Protein AF-0000000078759691 (afdb_homodimer)

Radius of gyration: 33.31 Å; Cα contacts (8 Å, |Δi|>4): 1190; chains: 2; bounding box: 44×105×70 Å

Foldseek 3Di:
DVVVLVLVLVLVLQFPQFDLQLSQQVNVVCVVVVPDDADPVNSCVSRVRDPRSVSRVVRSVVCVVCVVVQVDPFDKDAPPDPLPQCLQVLDPRGQRMKTKFDDSCLLVFAAEEEEEDLDADPCQLVQLLFFCLVVQVVAHEYEYALHHDGRVSRLVSQVVSPGAYEHEYLFALLDDPPPVCVVVSVCCRYHHMYIYSHHRHGDDDPVSHLVSLLVSLRSHLEYEYFQHALPDSVVSSNVSNVVSVHAYEAEADDPVDRRRNNSVVVVVVPHDHGRHNVSVVVVVVD/DVVVLVLVLVLVLQFPQFDLQLSQQVNVVCVVVVPDDADPVNSCVSRVRDPRSVSRVVRSVVCVVCVVVQVDPFDKDAPPDPLPQCLQVLDPRGQRMKTKFDDSCLLVFAAEEEEEDLDADPCQLVQLLFFCLVVQVVAHEYEYALHHDGRVSNLVSQVVSPGAYEHEYLFALLDDPPPVCVVVSVCCRYHHMYIYSHHRHGDDDPVSRLVSLLVSLRSHLEYEYFQHALPDSSVSSNVSNVVSVHAYEAEADDPVDRRRNNSVVVVVVPHHHGRHNVSVVVVVVD

Structure (mmCIF, N/CA/C/O backbone):
data_AF-0000000078759691-model_v1
#
loop_
_entity.id
_entity.type
_entity.pdbx_description
1 polymer 'DNA protecting protein DprA'
#
loop_
_atom_site.group_PDB
_atom_site.id
_atom_site.type_symbol
_atom_site.label_atom_id
_atom_site.label_alt_id
_atom_site.label_comp_id
_atom_site.label_asym_id
_atom_site.label_entity_id
_atom_site.label_seq_id
_atom_site.pdbx_PDB_ins_code
_atom_site.Cartn_x
_atom_site.Cartn_y
_atom_site.Cartn_z
_atom_site.occupancy
_atom_site.B_iso_or_equiv
_atom_site.auth_seq_id
_atom_site.auth_comp_id
_atom_site.auth_asym_id
_atom_site.auth_atom_id
_atom_site.pdbx_PDB_model_num
ATOM 1 N N . MET A 1 1 ? -5.66 39.75 36.156 1 49.56 1 MET A N 1
ATOM 2 C CA . MET A 1 1 ? -4.672 38.688 36.281 1 49.56 1 MET A CA 1
ATOM 3 C C . MET A 1 1 ? -4.551 37.906 34.969 1 49.56 1 MET A C 1
ATOM 5 O O . MET A 1 1 ? -3.445 37.688 34.469 1 49.56 1 MET A O 1
ATOM 9 N N . MET A 1 2 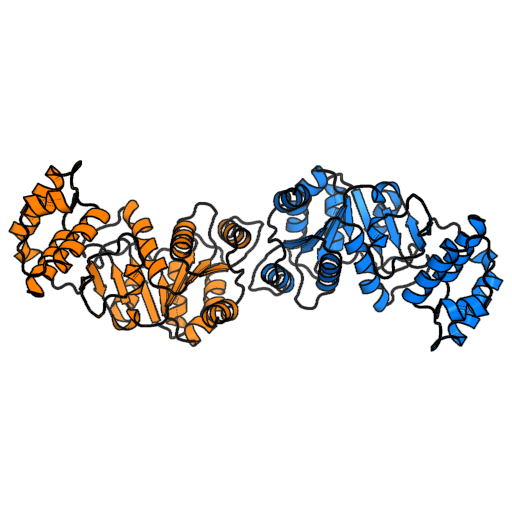? -5.781 37.5 34.469 1 60 2 MET A N 1
ATOM 10 C CA . MET A 1 2 ? -5.875 36.781 33.188 1 60 2 MET A CA 1
ATOM 11 C C . MET A 1 2 ? -5.41 37.656 32.031 1 60 2 MET A C 1
ATOM 13 O O . MET A 1 2 ? -4.684 37.188 31.156 1 60 2 MET A O 1
ATOM 17 N N . TYR A 1 3 ? -5.395 38.938 32.375 1 74.5 3 TYR A N 1
ATOM 18 C CA . TYR A 1 3 ? -5.086 39.906 31.297 1 74.5 3 TYR A CA 1
ATOM 19 C C . TYR A 1 3 ? -3.584 40.094 31.172 1 74.5 3 TYR A C 1
ATOM 21 O O . TYR A 1 3 ? -3.051 40.125 30.062 1 74.5 3 TYR A O 1
ATOM 29 N N . GLN A 1 4 ? -2.928 40.062 32.312 1 81.25 4 GLN A N 1
ATOM 30 C CA . GLN A 1 4 ? -1.489 40.312 32.281 1 81.25 4 GLN A CA 1
ATOM 31 C C . GLN A 1 4 ? -0.748 39.125 31.672 1 81.25 4 GLN A C 1
ATOM 33 O O . GLN A 1 4 ? 0.208 39.312 30.922 1 81.25 4 GLN A O 1
ATOM 38 N N . ILE A 1 5 ? -1.21 37.969 32.031 1 85.31 5 ILE A N 1
ATOM 39 C CA . ILE A 1 5 ? -0.606 36.75 31.5 1 85.31 5 ILE A CA 1
ATOM 40 C C . ILE A 1 5 ? -0.753 36.688 29.984 1 85.31 5 ILE A C 1
ATOM 42 O O . ILE A 1 5 ? 0.208 36.406 29.266 1 85.31 5 ILE A O 1
ATOM 46 N N . GLU A 1 6 ? -1.92 37.031 29.547 1 87.12 6 GLU A N 1
ATOM 47 C CA . GLU A 1 6 ? -2.195 37.031 28.109 1 87.12 6 GLU A CA 1
ATOM 48 C C . GLU A 1 6 ? -1.307 38.031 27.375 1 87.12 6 GLU A C 1
ATOM 50 O O . GLU A 1 6 ? -0.795 37.719 26.297 1 87.12 6 GLU A O 1
ATOM 55 N N . GLU A 1 7 ? -1.163 39.125 27.984 1 87.94 7 GLU A N 1
ATOM 56 C CA . GLU A 1 7 ? -0.311 40.156 27.391 1 87.94 7 GLU A CA 1
ATOM 57 C C . GLU A 1 7 ? 1.137 39.688 27.297 1 87.94 7 GLU A C 1
ATOM 59 O O . GLU A 1 7 ? 1.796 39.875 26.281 1 87.94 7 GLU A O 1
ATOM 64 N N . ASN A 1 8 ? 1.599 39.062 28.375 1 88.19 8 ASN A N 1
ATOM 65 C CA . ASN A 1 8 ? 2.969 38.562 28.375 1 88.19 8 ASN A CA 1
ATOM 66 C C . ASN A 1 8 ? 3.172 37.469 27.328 1 88.19 8 ASN A C 1
ATOM 68 O O . ASN A 1 8 ? 4.207 37.438 26.656 1 88.19 8 ASN A O 1
ATOM 72 N N . LEU A 1 9 ? 2.203 36.625 27.219 1 91.44 9 LEU A N 1
ATOM 73 C CA . LEU A 1 9 ? 2.275 35.594 26.219 1 91.44 9 LEU A CA 1
ATOM 74 C C . LEU A 1 9 ? 2.309 36.188 24.812 1 91.44 9 LEU A C 1
ATOM 76 O O . LEU A 1 9 ? 3.086 35.719 23.969 1 91.44 9 LEU A O 1
ATOM 80 N N . LEU A 1 10 ? 1.509 37.125 24.609 1 92.38 10 LEU A N 1
ATOM 81 C CA . LEU A 1 10 ? 1.466 37.781 23.297 1 92.38 10 LEU A CA 1
ATOM 82 C C . LEU A 1 10 ? 2.793 38.469 22.984 1 92.38 10 LEU A C 1
ATOM 84 O O . LEU A 1 10 ? 3.307 38.344 21.875 1 92.38 10 LEU A O 1
ATOM 88 N N . LYS A 1 11 ? 3.299 39.156 23.984 1 91.5 11 LYS A N 1
ATOM 89 C CA . LYS A 1 11 ? 4.598 39.781 23.781 1 91.5 11 LYS A CA 1
ATOM 90 C C . LYS A 1 11 ? 5.668 38.75 23.438 1 91.5 11 LYS A C 1
ATOM 92 O O . LYS A 1 11 ? 6.488 39 22.547 1 91.5 11 LYS A O 1
ATOM 97 N N . LEU A 1 12 ? 5.641 37.656 24.094 1 92.56 12 LEU A N 1
ATOM 98 C CA . LEU A 1 12 ? 6.602 36.5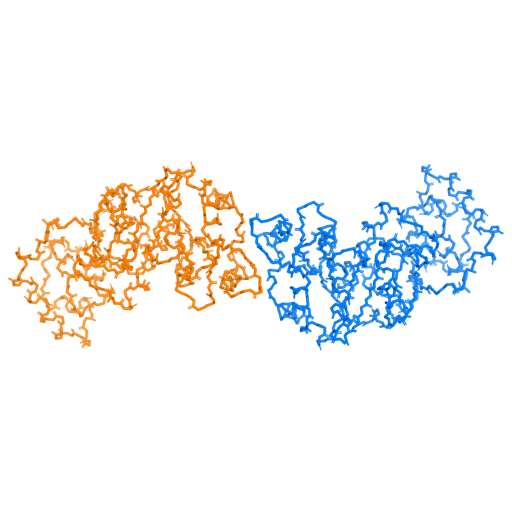94 23.828 1 92.56 12 LEU A CA 1
ATOM 99 C C . LEU A 1 12 ? 6.473 36.062 22.406 1 92.56 12 LEU A C 1
ATOM 101 O O . LEU A 1 12 ? 7.473 35.719 21.781 1 92.56 12 LEU A O 1
ATOM 105 N N . ALA A 1 13 ? 5.285 36 21.891 1 93.44 13 ALA A N 1
ATOM 106 C CA . ALA A 1 13 ? 5.051 35.531 20.531 1 93.44 13 ALA A CA 1
ATOM 107 C C . ALA A 1 13 ? 5.73 36.438 19.516 1 93.44 13 ALA A C 1
ATOM 109 O O . ALA A 1 13 ? 6.125 36 18.438 1 93.44 13 ALA A O 1
ATOM 110 N N . TYR A 1 14 ? 5.91 37.719 19.859 1 93.5 14 TYR A N 1
ATOM 111 C CA . TYR A 1 14 ? 6.508 38.688 18.953 1 93.5 14 TYR A CA 1
ATOM 112 C C . TYR A 1 14 ? 8.016 38.781 19.141 1 93.5 14 TYR A C 1
ATOM 114 O O . TYR A 1 14 ? 8.734 39.312 18.297 1 93.5 14 TYR A O 1
ATOM 122 N N . THR A 1 15 ? 8.461 38.25 20.234 1 93.94 15 THR A N 1
ATOM 123 C CA . THR A 1 15 ? 9.844 38.5 20.641 1 93.94 15 THR A CA 1
ATOM 124 C C . THR A 1 15 ? 10.781 37.531 19.938 1 93.94 15 THR A C 1
ATOM 126 O O . THR A 1 15 ? 10.469 36.344 19.812 1 93.94 15 THR A O 1
ATOM 129 N N . LYS A 1 16 ? 11.898 38.031 19.516 1 93.88 16 LYS A N 1
ATOM 130 C CA . LYS A 1 16 ? 12.953 37.219 18.906 1 93.88 16 LYS A CA 1
ATOM 131 C C . LYS A 1 16 ? 13.945 36.719 19.969 1 93.88 16 LYS A C 1
ATOM 133 O O . LYS A 1 16 ? 14.016 37.281 21.062 1 93.88 16 LYS A O 1
ATOM 138 N N . GLY A 1 17 ? 14.594 35.656 19.625 1 94.06 17 GLY A N 1
ATOM 139 C CA . GLY A 1 17 ? 15.68 35.219 20.484 1 94.06 17 GLY A CA 1
ATOM 140 C C . GLY A 1 17 ? 15.234 34.219 21.531 1 94.06 17 GLY A C 1
ATOM 141 O O . GLY A 1 17 ? 15.961 33.969 22.5 1 94.06 17 GLY A O 1
ATOM 142 N N . ILE A 1 18 ? 14.102 33.75 21.438 1 94.12 18 ILE A N 1
ATOM 143 C CA . ILE A 1 18 ? 13.594 32.75 22.359 1 94.12 18 ILE A CA 1
ATOM 144 C C . ILE A 1 18 ? 13.039 31.562 21.578 1 94.12 18 ILE A C 1
ATOM 146 O O . ILE A 1 18 ? 12.352 31.75 20.578 1 94.12 18 ILE A O 1
ATOM 150 N N . SER A 1 19 ? 13.391 30.375 22 1 92.19 19 SER A N 1
ATOM 151 C CA . SER A 1 19 ? 12.945 29.141 21.344 1 92.19 19 SER A CA 1
ATOM 152 C C . SER A 1 19 ? 11.539 28.75 21.781 1 92.19 19 SER A C 1
ATOM 154 O O . SER A 1 19 ? 11.016 29.312 22.75 1 92.19 19 SER A O 1
ATOM 156 N N . SER A 1 20 ? 10.969 27.812 21.047 1 92.69 20 SER A N 1
ATOM 157 C CA . SER A 1 20 ? 9.672 27.266 21.438 1 92.69 20 SER A CA 1
ATOM 158 C C . SER A 1 20 ? 9.719 26.656 22.828 1 92.69 20 SER A C 1
ATOM 160 O O . SER A 1 20 ? 8.773 26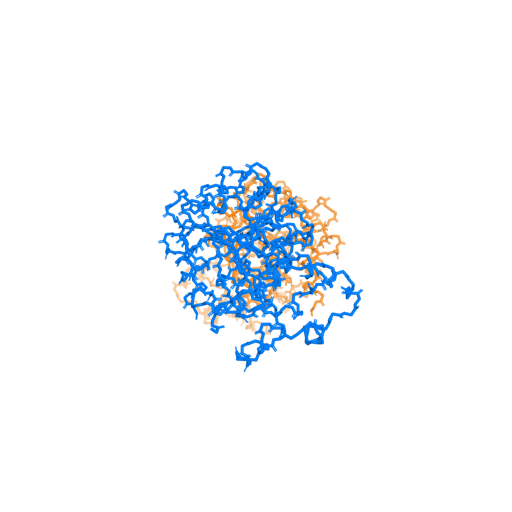.797 23.609 1 92.69 20 SER A O 1
ATOM 162 N N . GLN A 1 21 ? 10.781 26.016 23.094 1 93.62 21 GLN A N 1
ATOM 163 C CA . GLN A 1 21 ? 10.969 25.453 24.422 1 93.62 21 GLN A CA 1
ATOM 164 C C . GLN A 1 21 ? 10.938 26.531 25.5 1 93.62 21 GLN A C 1
ATOM 166 O O . GLN A 1 21 ? 10.281 26.375 26.531 1 93.62 21 GLN A O 1
ATOM 171 N N . GLY A 1 22 ? 11.688 27.516 25.234 1 95.19 22 GLY A N 1
ATOM 172 C CA . GLY A 1 22 ? 11.703 28.625 26.172 1 95.19 22 GLY A CA 1
ATOM 173 C C . GLY A 1 22 ? 10.344 29.266 26.375 1 95.19 22 GLY A C 1
ATOM 174 O O . GLY A 1 22 ? 9.945 29.547 27.516 1 95.19 22 GLY A O 1
ATOM 175 N N . LYS A 1 23 ? 9.641 29.5 25.297 1 95.38 23 LYS A N 1
ATOM 176 C CA . LYS A 1 23 ? 8.305 30.078 25.375 1 95.38 23 LYS A CA 1
ATOM 177 C C . LYS A 1 23 ? 7.375 29.219 26.219 1 95.38 23 LYS A C 1
ATOM 179 O O . LYS A 1 23 ? 6.641 29.719 27.062 1 95.38 23 LYS A O 1
ATOM 184 N N . TRP A 1 24 ? 7.457 27.984 25.953 1 95 24 TRP A N 1
ATOM 185 C CA . TRP A 1 24 ? 6.559 27.078 26.656 1 95 24 TRP A CA 1
ATOM 186 C C . TRP A 1 24 ? 6.934 26.984 28.141 1 95 24 TRP A C 1
ATOM 188 O O . TRP A 1 24 ? 6.059 26.891 29 1 95 24 TRP A O 1
ATOM 198 N N . ALA A 1 25 ? 8.227 27.016 28.453 1 95.5 25 ALA A N 1
ATOM 199 C CA . ALA A 1 25 ? 8.672 27.031 29.844 1 95.5 25 ALA A CA 1
ATOM 200 C C . ALA A 1 25 ? 8.102 28.25 30.578 1 95.5 25 ALA A C 1
ATOM 202 O O . ALA A 1 25 ? 7.656 28.141 31.719 1 95.5 25 ALA A O 1
ATOM 203 N N . LEU A 1 26 ? 8.117 29.328 29.953 1 94.62 26 LEU A N 1
ATOM 204 C CA . LEU A 1 26 ? 7.59 30.547 30.547 1 94.62 26 LEU A CA 1
ATOM 205 C C . LEU A 1 26 ? 6.078 30.469 30.719 1 94.62 26 LEU A C 1
ATOM 207 O O . LEU A 1 26 ? 5.551 30.875 31.766 1 94.62 26 LEU A O 1
ATOM 211 N N . ALA A 1 27 ? 5.43 29.969 29.703 1 94.19 27 ALA A N 1
ATOM 212 C CA . ALA A 1 27 ? 3.984 29.781 29.812 1 94.19 27 ALA A CA 1
ATOM 213 C C . ALA A 1 27 ? 3.631 28.891 30.984 1 94.19 27 ALA A C 1
ATOM 215 O O . ALA A 1 27 ? 2.711 29.188 31.75 1 94.19 27 ALA A O 1
ATOM 216 N N . ASN A 1 28 ? 4.359 27.844 31.078 1 93.25 28 ASN A N 1
ATOM 217 C CA . ASN A 1 28 ? 4.141 26.922 32.219 1 93.25 28 ASN A CA 1
ATOM 218 C C . ASN A 1 28 ? 4.352 27.625 33.531 1 93.25 28 ASN A C 1
ATOM 220 O O . ASN A 1 28 ? 3.584 27.422 34.5 1 93.25 28 ASN A O 1
ATOM 224 N N . TRP A 1 29 ? 5.371 28.328 33.594 1 92.88 29 TRP A N 1
ATOM 225 C CA . TRP A 1 29 ? 5.648 29.078 34.812 1 92.88 29 TRP A CA 1
ATOM 226 C C . TRP A 1 29 ? 4.5 30.031 35.156 1 92.88 29 TRP A C 1
ATOM 228 O O . TRP A 1 29 ? 4.07 30.109 36.312 1 92.88 29 TRP A O 1
ATOM 238 N N . MET A 1 30 ? 4.027 30.688 34.188 1 89.88 30 MET A N 1
ATOM 239 C CA . MET A 1 30 ? 2.951 31.656 34.406 1 89.88 30 MET A CA 1
ATOM 240 C C . MET A 1 30 ? 1.672 30.969 34.844 1 89.88 30 MET A C 1
ATOM 242 O O . MET A 1 30 ? 0.893 31.531 35.625 1 89.88 30 MET A O 1
ATOM 246 N N . MET A 1 31 ? 1.544 29.844 34.344 1 87 31 MET A N 1
ATOM 247 C CA . MET A 1 31 ? 0.388 29.047 34.75 1 87 31 MET A CA 1
ATOM 248 C C . MET A 1 31 ? 0.507 28.625 36.219 1 87 31 MET A C 1
ATOM 250 O O . MET A 1 31 ? -0.487 28.625 36.969 1 87 31 MET A O 1
ATOM 254 N N . GLN A 1 32 ? 1.651 28.297 36.562 1 89.69 32 GLN A N 1
ATOM 255 C CA . GLN A 1 32 ? 1.907 27.859 37.938 1 89.69 32 GLN A CA 1
ATOM 256 C C . GLN A 1 32 ? 1.848 29.016 38.906 1 89.69 32 GLN A C 1
ATOM 258 O O . GLN A 1 32 ? 1.419 28.859 40.062 1 89.69 32 GLN A O 1
ATOM 263 N N . TYR A 1 33 ? 2.338 30.156 38.406 1 88.62 33 TYR A N 1
ATOM 264 C CA . TYR A 1 33 ? 2.389 31.328 39.25 1 88.62 33 TYR A CA 1
ATOM 265 C C . TYR A 1 33 ? 1.631 32.5 38.625 1 88.62 33 TYR A C 1
ATOM 267 O O . TYR A 1 33 ? 2.219 33.531 38.312 1 88.62 33 TYR A O 1
ATOM 275 N N . PRO A 1 34 ? 0.375 32.375 38.656 1 83 34 PRO A N 1
ATOM 276 C CA . PRO A 1 34 ? -0.421 33.375 37.906 1 83 34 PRO A CA 1
ATOM 277 C C . PRO A 1 34 ? -0.396 34.75 38.531 1 83 34 PRO A C 1
ATOM 279 O O . PRO A 1 34 ? -0.667 35.75 37.875 1 83 34 PRO A O 1
ATOM 282 N N . TYR A 1 35 ? -0.002 34.938 39.75 1 81.94 35 TYR A N 1
ATOM 283 C CA . TYR A 1 35 ? -0.064 36.219 40.438 1 81.94 35 TYR A CA 1
ATOM 284 C C . TYR A 1 35 ? 1.328 36.812 40.594 1 81.94 35 TYR A C 1
ATOM 286 O O . TYR A 1 35 ? 1.478 37.938 41.125 1 81.94 35 TYR A O 1
ATOM 294 N N . LYS A 1 36 ? 2.258 36.031 40.188 1 85.06 36 LYS A N 1
ATOM 295 C CA . LYS A 1 36 ? 3.623 36.531 40.312 1 85.06 36 LYS A CA 1
ATOM 296 C C . LYS A 1 36 ? 4.031 37.344 39.094 1 85.06 36 LYS A C 1
ATOM 298 O O . LYS A 1 36 ? 3.727 36.938 37.938 1 85.06 36 LYS A O 1
ATOM 303 N N . GLU A 1 37 ? 4.605 38.5 39.344 1 82.56 37 GLU A N 1
ATOM 304 C CA . GLU A 1 37 ? 5.18 39.25 38.25 1 82.56 37 GLU A CA 1
ATOM 305 C C . GLU A 1 37 ? 6.504 38.656 37.781 1 82.56 37 GLU A C 1
ATOM 307 O O . GLU A 1 37 ? 7.297 38.188 38.594 1 82.56 37 GLU A O 1
ATOM 312 N N . ILE A 1 38 ? 6.617 38.656 36.5 1 82.81 38 ILE A N 1
ATOM 313 C CA . ILE A 1 38 ? 7.84 38.062 35.938 1 82.81 38 ILE A CA 1
ATOM 314 C C . ILE A 1 38 ? 8.766 39.188 35.469 1 82.81 38 ILE A C 1
ATOM 316 O O . ILE A 1 38 ? 8.352 40.031 34.656 1 82.81 38 ILE A O 1
ATOM 320 N N . GLY A 1 39 ? 9.992 39.25 36.031 1 82.69 39 GLY A N 1
ATOM 321 C CA . GLY A 1 39 ? 10.977 40.219 35.562 1 82.69 39 GLY A CA 1
ATOM 322 C C . GLY A 1 39 ? 11.836 39.719 34.438 1 82.69 39 GLY A C 1
ATOM 323 O O . GLY A 1 39 ? 11.781 38.562 34.062 1 82.69 39 GLY A O 1
ATOM 324 N N . PHE A 1 40 ? 12.562 40.625 33.906 1 85.75 40 PHE A N 1
ATOM 325 C CA . PHE A 1 40 ? 13.391 40.312 32.719 1 85.75 40 PHE A CA 1
ATOM 326 C C . PHE A 1 40 ? 14.375 39.188 33.031 1 85.75 40 PHE A C 1
ATOM 328 O O . PHE A 1 40 ? 14.555 38.281 32.219 1 85.75 40 PHE A O 1
ATOM 335 N N . GLU A 1 41 ? 14.969 39.281 34.156 1 88.12 41 GLU A N 1
ATOM 336 C CA . GLU A 1 41 ? 15.953 38.25 34.531 1 88.12 41 GLU A CA 1
ATOM 337 C C . GLU A 1 41 ? 15.305 36.875 34.688 1 88.12 41 GLU A C 1
ATOM 339 O O . GLU A 1 41 ? 15.914 35.875 34.406 1 88.12 41 GLU A O 1
ATOM 344 N N . ASP A 1 42 ? 14.18 36.875 35.219 1 90.81 42 ASP A N 1
ATOM 345 C CA . ASP A 1 42 ? 13.422 35.625 35.344 1 90.81 42 ASP A CA 1
ATOM 346 C C . ASP A 1 42 ? 13.102 35.031 34 1 90.81 42 ASP A C 1
ATOM 348 O O . ASP A 1 42 ? 13.18 33.812 33.812 1 90.81 42 ASP A O 1
ATOM 352 N N . ILE A 1 43 ? 12.742 35.875 33.125 1 91.38 43 ILE A N 1
ATOM 353 C CA . ILE A 1 43 ? 12.414 35.438 31.766 1 91.38 43 ILE A CA 1
ATOM 354 C C . ILE A 1 43 ? 13.625 34.75 31.141 1 91.38 43 ILE A C 1
ATOM 356 O O . ILE A 1 43 ? 13.5 33.688 30.547 1 91.38 43 ILE A O 1
ATOM 360 N N . ILE A 1 44 ? 14.742 35.281 31.359 1 93 44 ILE A N 1
ATOM 361 C CA . ILE A 1 44 ? 15.977 34.75 30.797 1 93 44 ILE A CA 1
ATOM 362 C C . ILE A 1 44 ? 16.281 33.406 31.422 1 93 44 ILE A C 1
ATOM 364 O O . ILE A 1 44 ? 16.625 32.438 30.719 1 93 44 ILE A O 1
ATOM 368 N N . LYS A 1 45 ? 16.109 33.375 32.656 1 93.5 45 LYS A N 1
ATOM 369 C CA . LYS A 1 45 ? 16.422 32.156 33.375 1 93.5 45 LYS A CA 1
ATOM 370 C C . LYS A 1 45 ? 15.445 31.031 33.062 1 93.5 45 LYS A C 1
ATOM 372 O O . LYS A 1 45 ? 15.852 29.906 32.719 1 93.5 45 LYS A O 1
ATOM 377 N N . ILE A 1 46 ? 14.219 31.359 33.156 1 94.25 46 ILE A N 1
ATOM 378 C CA . ILE A 1 46 ? 13.18 30.359 32.969 1 94.25 46 ILE A CA 1
ATOM 379 C C . ILE A 1 46 ? 13.141 29.922 31.5 1 94.25 46 ILE A C 1
ATOM 381 O O . ILE A 1 46 ? 12.977 28.734 31.203 1 94.25 46 ILE A O 1
ATOM 385 N N . GLY A 1 47 ? 13.297 30.906 30.609 1 94.44 47 GLY A N 1
ATOM 386 C CA . GLY A 1 47 ? 13.273 30.625 29.172 1 94.44 47 GLY A CA 1
ATOM 387 C C . GLY A 1 47 ? 14.562 30 28.672 1 94.44 47 GLY A C 1
ATOM 388 O O . GLY A 1 47 ? 14.648 29.609 27.5 1 94.44 47 GLY A O 1
ATOM 389 N N . LYS A 1 48 ? 15.594 29.938 29.484 1 92.19 48 LYS A N 1
ATOM 390 C CA . LYS A 1 48 ? 16.891 29.359 29.156 1 92.19 48 LYS A CA 1
ATOM 391 C C . LYS A 1 48 ? 17.484 30.031 27.922 1 92.19 48 LYS A C 1
ATOM 393 O O . LYS A 1 48 ? 17.906 29.344 26.984 1 92.19 48 LYS A O 1
ATOM 398 N N . ILE A 1 49 ? 17.375 31.312 27.938 1 93.06 49 ILE A N 1
ATOM 399 C CA . ILE A 1 49 ? 17.906 32.094 26.844 1 93.06 49 ILE A CA 1
ATOM 400 C C . ILE A 1 49 ? 19.406 32.312 27.047 1 93.06 49 ILE A C 1
ATOM 402 O O . ILE A 1 49 ? 19.812 33.125 27.891 1 93.06 49 ILE A O 1
ATOM 406 N N . THR A 1 50 ? 20.266 31.656 26.234 1 87.38 50 THR A N 1
ATOM 407 C CA . THR A 1 50 ? 21.703 31.734 26.438 1 87.38 50 THR A CA 1
ATOM 408 C C . THR A 1 50 ? 22.391 32.375 25.234 1 87.38 50 THR A C 1
ATOM 410 O O . THR A 1 50 ? 22.891 33.5 25.328 1 87.38 50 THR A O 1
ATOM 413 N N . LYS A 1 51 ? 22.297 31.719 24.078 1 84.19 51 LYS A N 1
ATOM 414 C CA . LYS A 1 51 ? 23.047 32.125 22.891 1 84.19 51 LYS A CA 1
ATOM 415 C C . LYS A 1 51 ? 22.516 33.438 22.312 1 84.19 51 LYS A C 1
ATOM 417 O O . LYS A 1 51 ? 23.281 34.25 21.797 1 84.19 51 LYS A O 1
ATOM 422 N N . HIS A 1 52 ? 21.25 33.781 22.562 1 91.56 52 HIS A N 1
ATOM 423 C CA . HIS A 1 52 ? 20.609 34.906 21.922 1 91.56 52 HIS A CA 1
ATOM 424 C C . HIS A 1 52 ? 20.062 35.906 22.938 1 91.56 52 HIS A C 1
ATOM 426 O O . HIS A 1 52 ? 19.016 36.531 22.734 1 91.56 52 HIS A O 1
ATOM 432 N N . ARG A 1 53 ? 20.766 36.062 23.969 1 92.25 53 ARG A N 1
ATOM 433 C CA . ARG A 1 53 ? 20.328 36.906 25.078 1 92.25 53 ARG A CA 1
ATOM 434 C C . ARG A 1 53 ? 20.203 38.375 24.641 1 92.25 53 ARG A C 1
ATOM 436 O O . ARG A 1 53 ? 19.203 39.031 24.953 1 92.25 53 ARG A O 1
ATOM 443 N N . GLU A 1 54 ? 21.172 38.781 23.938 1 92.88 54 GLU A N 1
ATOM 444 C CA . GLU A 1 54 ? 21.156 40.188 23.5 1 92.88 54 GLU A CA 1
ATOM 445 C C . GLU A 1 54 ? 20.062 40.438 22.484 1 92.88 54 GLU A C 1
ATOM 447 O O . GLU A 1 54 ? 19.406 41.469 22.516 1 92.88 54 GLU A O 1
ATOM 452 N N . LEU A 1 55 ? 19.953 39.562 21.641 1 94.69 55 LEU A N 1
ATOM 453 C CA . LEU A 1 55 ? 18.875 39.688 20.672 1 94.69 55 LEU A CA 1
ATOM 454 C C . LEU A 1 55 ? 17.516 39.688 21.359 1 94.69 55 LEU A C 1
ATOM 456 O O . LEU A 1 55 ? 16.656 40.5 21.016 1 94.69 55 LEU A O 1
ATOM 460 N N . PHE A 1 56 ? 17.359 38.812 22.25 1 95.38 56 PHE A N 1
ATOM 461 C CA . PHE A 1 56 ? 16.125 38.75 23.016 1 95.38 56 PHE A CA 1
ATOM 462 C C . PHE A 1 56 ? 15.883 40.062 23.75 1 95.38 56 PHE A C 1
ATOM 464 O O . PHE A 1 56 ? 14.797 40.625 23.688 1 95.38 56 PHE A O 1
ATOM 471 N N . ARG A 1 57 ? 16.875 40.531 24.422 1 93.75 57 ARG A N 1
ATOM 472 C CA . ARG A 1 57 ? 16.766 41.781 25.203 1 93.75 57 ARG A CA 1
ATOM 473 C C . ARG A 1 57 ? 16.328 42.938 24.328 1 93.75 57 ARG A C 1
ATOM 475 O O . ARG A 1 57 ? 15.391 43.656 24.672 1 93.75 57 ARG A O 1
ATOM 482 N N . LYS A 1 58 ? 17 43.094 23.281 1 95.19 58 LYS A N 1
ATOM 483 C CA . LYS A 1 58 ? 16.688 44.188 22.375 1 95.19 58 LYS A CA 1
ATOM 484 C C . LYS A 1 58 ? 15.258 44.062 21.844 1 95.19 58 LYS A C 1
ATOM 486 O O . LYS A 1 58 ? 14.508 45.031 21.828 1 95.19 58 LYS A O 1
ATOM 491 N N . SER A 1 59 ? 14.938 42.875 21.469 1 95.19 59 SER A N 1
ATOM 492 C CA . SER A 1 59 ? 13.602 42.625 20.922 1 95.19 59 SER A CA 1
ATOM 493 C C . SER A 1 59 ? 12.523 42.844 21.984 1 95.19 59 SER A C 1
ATOM 495 O O . SER A 1 59 ? 11.5 43.469 21.719 1 95.19 59 SER A O 1
ATOM 497 N N . TRP A 1 60 ? 12.797 42.344 23.109 1 92.88 60 TRP A N 1
ATOM 498 C CA . TRP A 1 60 ? 11.844 42.469 24.203 1 92.88 60 TRP A CA 1
ATOM 499 C C . TRP A 1 60 ? 11.602 43.938 24.562 1 92.88 60 TRP A C 1
ATOM 501 O O . TRP A 1 60 ? 10.461 44.344 24.734 1 92.88 60 TRP A O 1
ATOM 511 N N . GLN A 1 61 ? 12.617 44.688 24.609 1 92.31 61 GLN A N 1
ATOM 512 C CA . GLN A 1 61 ? 12.523 46.094 24.938 1 92.31 61 GLN A CA 1
ATOM 513 C C . GLN A 1 61 ? 11.773 46.844 23.859 1 92.31 61 GLN A C 1
ATOM 515 O O . GLN A 1 61 ? 10.953 47.719 24.156 1 92.31 61 GLN A O 1
ATOM 520 N N . GLU A 1 62 ? 12.125 46.5 22.75 1 94 62 GLU A N 1
ATOM 521 C CA . GLU A 1 62 ? 11.453 47.156 21.625 1 94 62 GLU A CA 1
ATOM 522 C C . GLU A 1 62 ? 9.953 46.875 21.641 1 94 62 GLU A C 1
ATOM 524 O O . GLU A 1 62 ? 9.141 47.781 21.406 1 94 62 GLU A O 1
ATOM 529 N N . ILE A 1 63 ? 9.609 45.656 21.859 1 91.88 63 ILE A N 1
ATOM 530 C CA . ILE A 1 63 ? 8.203 45.25 21.906 1 91.88 63 ILE A CA 1
ATOM 531 C C . ILE A 1 63 ? 7.504 45.938 23.078 1 91.88 63 ILE A C 1
ATOM 533 O O . ILE A 1 63 ? 6.402 46.469 22.922 1 91.88 63 ILE A O 1
ATOM 537 N N . HIS A 1 64 ? 8.211 45.969 24.141 1 87.88 64 HIS A N 1
ATOM 538 C CA . HIS A 1 64 ? 7.633 46.594 25.328 1 87.88 64 HIS A CA 1
ATOM 539 C C . HIS A 1 64 ? 7.418 48.094 25.109 1 87.88 64 HIS A C 1
ATOM 541 O O . HIS A 1 64 ? 6.375 48.656 25.469 1 87.88 64 HIS A O 1
ATOM 547 N N . ALA A 1 65 ? 8.312 48.688 24.469 1 90.62 65 ALA A N 1
ATOM 548 C CA . ALA A 1 65 ? 8.258 50.125 24.234 1 90.62 65 ALA A CA 1
ATOM 549 C C . ALA A 1 65 ? 7.168 50.469 23.234 1 90.62 65 ALA A C 1
ATOM 551 O O . ALA A 1 65 ? 6.57 51.562 23.297 1 90.62 65 ALA A O 1
ATOM 552 N N . ASN A 1 66 ? 6.914 49.562 22.406 1 90.75 66 ASN A N 1
ATOM 553 C CA . ASN A 1 66 ? 5.973 49.875 21.328 1 90.75 66 ASN A CA 1
ATOM 554 C C . ASN A 1 66 ? 4.695 49.031 21.469 1 90.75 66 ASN A C 1
ATOM 556 O O . ASN A 1 66 ? 3.988 48.812 20.484 1 90.75 66 ASN A O 1
ATOM 560 N N . TRP A 1 67 ? 4.496 48.5 22.562 1 88.5 67 TRP A N 1
ATOM 561 C CA . TRP A 1 67 ? 3.412 47.562 22.766 1 88.5 67 TRP A CA 1
ATOM 562 C C . TRP A 1 67 ? 2.07 48.156 22.375 1 88.5 67 TRP A C 1
ATOM 564 O O . TRP A 1 67 ? 1.216 47.469 21.797 1 88.5 67 TRP A O 1
ATOM 574 N N . GLY A 1 68 ? 1.829 49.375 22.641 1 83.56 68 GLY A N 1
ATOM 575 C CA . GLY A 1 68 ? 0.601 50.062 22.266 1 83.56 68 GLY A CA 1
ATOM 576 C C . GLY A 1 68 ? 0.333 50.031 20.781 1 83.56 68 GLY A C 1
ATOM 577 O O . GLY A 1 68 ? -0.821 49.938 20.344 1 83.56 68 GLY A O 1
ATOM 578 N N . LYS A 1 69 ? 1.308 49.969 20.016 1 85.19 69 LYS A N 1
ATOM 579 C CA . LYS A 1 69 ? 1.202 49.938 18.562 1 85.19 69 LYS A CA 1
ATOM 580 C C . LYS A 1 69 ? 1.054 48.531 18.031 1 85.19 69 LYS A C 1
ATOM 582 O O . LYS A 1 69 ? 0.448 48.312 16.984 1 85.19 69 LYS A O 1
ATOM 587 N N . ILE A 1 70 ? 1.634 47.625 18.797 1 81.88 70 ILE A N 1
ATOM 588 C CA . ILE A 1 70 ? 1.705 46.219 18.359 1 81.88 70 ILE A CA 1
ATOM 589 C C . ILE A 1 70 ? 0.423 45.5 18.75 1 81.88 70 ILE A C 1
ATOM 591 O O . ILE A 1 70 ? -0.071 44.656 18 1 81.88 70 ILE A O 1
ATOM 595 N N . GLN A 1 71 ? 0.003 45.969 19.875 1 73.06 71 GLN A N 1
ATOM 596 C CA . GLN A 1 71 ? -1.183 45.312 20.391 1 73.06 71 GLN A CA 1
ATOM 597 C C . GLN A 1 71 ? -2.33 45.375 19.375 1 73.06 71 GLN A C 1
ATOM 599 O O . GLN A 1 71 ? -2.801 46.438 19.031 1 73.06 71 GLN A O 1
ATOM 604 N N . SER A 1 72 ? -2.066 44.594 18.312 1 65.31 72 SER A N 1
ATOM 605 C CA . SER A 1 72 ? -2.918 44.562 17.125 1 65.31 72 SER A CA 1
ATOM 606 C C . SER A 1 72 ? -4.32 44.062 17.469 1 65.31 72 SER A C 1
ATOM 608 O O . SER A 1 72 ? -4.523 43.438 18.516 1 65.31 72 SER A O 1
ATOM 610 N N . LYS A 1 73 ? -5.246 44.469 16.719 1 79.5 73 LYS A N 1
ATOM 611 C CA . LYS A 1 73 ? -6.652 44.062 16.734 1 79.5 73 LYS A CA 1
ATOM 612 C C . LYS A 1 73 ? -6.836 42.656 16.156 1 79.5 73 LYS A C 1
ATOM 614 O O . LYS A 1 73 ? -7.965 42.188 16.016 1 79.5 73 LYS A O 1
ATOM 619 N N . GLN A 1 74 ? -5.656 42.062 16.125 1 87.69 74 GLN A N 1
ATOM 620 C CA . GLN A 1 74 ? -5.773 40.75 15.516 1 87.69 74 GLN A CA 1
ATOM 621 C C . GLN A 1 74 ? -6.348 39.719 16.5 1 87.69 74 GLN A C 1
ATOM 623 O O . GLN A 1 74 ? -6.016 39.75 17.688 1 87.69 74 GLN A O 1
ATOM 628 N N . SER A 1 75 ? -7.188 38.906 15.953 1 94.5 75 SER A N 1
ATOM 629 C CA . SER A 1 75 ? -7.746 37.844 16.781 1 94.5 75 SER A CA 1
ATOM 630 C C . SER A 1 75 ? -6.691 36.781 17.125 1 94.5 75 SER A C 1
ATOM 632 O O . SER A 1 75 ? -5.863 36.438 16.281 1 94.5 75 SER A O 1
ATOM 634 N N . PHE A 1 76 ? -6.66 36.375 18.391 1 95.31 76 PHE A N 1
ATOM 635 C CA . PHE A 1 76 ? -5.75 35.312 18.859 1 95.31 76 PHE A CA 1
ATOM 636 C C . PHE A 1 76 ? -6.355 34.562 20.016 1 95.31 76 PHE A C 1
ATOM 638 O O . PHE A 1 76 ? -7.332 35 20.625 1 95.31 76 PHE A O 1
ATOM 645 N N . ILE A 1 77 ? -5.82 33.375 20.219 1 95.94 77 ILE A N 1
ATOM 646 C CA . ILE A 1 77 ? -6.094 32.594 21.438 1 95.94 77 ILE A CA 1
ATOM 647 C C . ILE A 1 77 ? -4.781 32.125 22.047 1 95.94 77 ILE A C 1
ATOM 649 O O . ILE A 1 77 ? -3.811 31.859 21.344 1 95.94 77 ILE A O 1
ATOM 653 N N . THR A 1 78 ? -4.703 32.094 23.375 1 95.12 78 THR A N 1
ATOM 654 C CA . THR A 1 78 ? -3.521 31.625 24.078 1 95.12 78 THR A CA 1
ATOM 655 C C . THR A 1 78 ? -3.721 30.188 24.547 1 95.12 78 THR A C 1
ATOM 657 O O . THR A 1 78 ? -4.836 29.656 24.5 1 95.12 78 THR A O 1
ATOM 660 N N . CYS A 1 79 ? -2.639 29.562 25.016 1 94.94 79 CYS A N 1
ATOM 661 C CA . CYS A 1 79 ? -2.674 28.172 25.484 1 94.94 79 CYS A CA 1
ATOM 662 C C . CYS A 1 79 ? -3.498 28.062 26.766 1 94.94 79 CYS A C 1
ATOM 664 O O . CYS A 1 79 ? -3.791 26.953 27.219 1 94.94 79 CYS A O 1
ATOM 666 N N . PHE A 1 80 ? -4.035 29.203 27.281 1 91.44 80 PHE A N 1
ATOM 667 C CA . PHE A 1 80 ? -4.863 29.188 28.484 1 91.44 80 PHE A CA 1
ATOM 668 C C . PHE A 1 80 ? -6.332 29.375 28.125 1 91.44 80 PHE A C 1
ATOM 670 O O . PHE A 1 80 ? -7.207 29.25 28.984 1 91.44 80 PHE A O 1
ATOM 677 N N . ASP A 1 81 ? -6.613 29.672 26.922 1 93 81 ASP A N 1
ATOM 678 C CA . ASP A 1 81 ? -7.98 29.906 26.469 1 93 81 ASP A CA 1
ATOM 679 C C . ASP A 1 81 ? -8.773 28.609 26.406 1 93 81 ASP A C 1
ATOM 681 O O . ASP A 1 81 ? -8.25 27.578 25.984 1 93 81 ASP A O 1
ATOM 685 N N . PRO A 1 82 ? -10.008 28.625 26.828 1 94.19 82 PRO A N 1
ATOM 686 C CA . PRO A 1 82 ? -10.844 27.422 26.734 1 94.19 82 PRO A CA 1
ATOM 687 C C . PRO A 1 82 ? -11.023 26.953 25.297 1 94.19 82 PRO A C 1
ATOM 689 O O . PRO A 1 82 ? -11.297 25.766 25.078 1 94.19 82 PRO A O 1
ATOM 692 N N . LYS A 1 83 ? -10.891 27.797 24.312 1 95.75 83 LYS A N 1
ATOM 693 C CA . LYS A 1 83 ? -11.07 27.438 22.906 1 95.75 83 LYS A CA 1
ATOM 694 C C . LYS A 1 83 ? -9.781 26.891 22.312 1 95.75 83 LYS A C 1
ATOM 696 O O . LYS A 1 83 ? -9.758 26.453 21.156 1 95.75 83 LYS A O 1
ATOM 701 N N . TYR A 1 84 ? -8.688 26.938 23.125 1 96.88 84 TYR A N 1
ATOM 702 C CA . TYR A 1 84 ? -7.441 26.328 22.672 1 96.88 84 TYR A CA 1
ATOM 703 C C . TYR A 1 84 ? -7.598 24.812 22.516 1 96.88 84 TYR A C 1
ATOM 705 O O . TYR A 1 84 ? -8.055 24.141 23.438 1 96.88 84 TYR A O 1
ATOM 713 N N . PRO A 1 85 ? -7.316 24.344 21.391 1 97.12 85 PRO A N 1
ATOM 714 C CA . PRO A 1 85 ? -7.527 22.906 21.188 1 97.12 85 PRO A CA 1
ATOM 715 C C . PRO A 1 85 ? -6.648 22.047 22.109 1 97.12 85 PRO A C 1
ATOM 717 O O . PRO A 1 85 ? -5.418 22.109 22.016 1 97.12 85 PRO A O 1
ATOM 720 N N . PRO A 1 86 ? -7.223 21.234 22.875 1 96.5 86 PRO A N 1
ATOM 721 C CA . PRO A 1 86 ? -6.434 20.453 23.828 1 96.5 86 PRO A CA 1
ATOM 722 C C . PRO A 1 86 ? -5.453 19.5 23.156 1 96.5 86 PRO A C 1
ATOM 724 O O . PRO A 1 86 ? -4.422 19.141 23.734 1 96.5 86 PRO A O 1
ATOM 727 N N . GLN A 1 87 ? -5.758 19.047 21.938 1 96.69 87 GLN A N 1
ATOM 728 C CA . GLN A 1 87 ? -4.879 18.125 21.219 1 96.69 87 GLN A CA 1
ATOM 729 C C . GLN A 1 87 ? -3.5 18.734 21 1 96.69 87 GLN A C 1
ATOM 731 O O . GLN A 1 87 ? -2.504 18.016 20.906 1 96.69 87 GLN A O 1
ATOM 736 N N . LEU A 1 88 ? -3.381 20.016 20.969 1 97.81 88 LEU A N 1
ATOM 737 C CA . LEU A 1 88 ? -2.096 20.688 20.766 1 97.81 88 LEU A CA 1
ATOM 738 C C . LEU A 1 88 ? -1.199 20.516 21.984 1 97.81 88 LEU A C 1
ATOM 740 O O . LEU A 1 88 ? 0.023 20.641 21.891 1 97.81 88 LEU A O 1
ATOM 744 N N . LEU A 1 89 ? -1.804 20.266 23.062 1 95.81 89 LEU A N 1
ATOM 745 C CA . LEU A 1 89 ? -1.038 20.109 24.297 1 95.81 89 LEU A CA 1
ATOM 746 C C . LEU A 1 89 ? -0.278 18.781 24.312 1 95.81 89 LEU A C 1
ATOM 748 O O . LEU A 1 89 ? 0.598 18.578 25.141 1 95.81 89 LEU A O 1
ATOM 752 N N . HIS A 1 90 ? -0.524 17.953 23.328 1 96.5 90 HIS A N 1
ATOM 753 C CA . HIS A 1 90 ? 0.222 16.703 23.172 1 96.5 90 HIS A CA 1
ATOM 754 C C . HIS A 1 90 ? 1.597 16.953 22.562 1 96.5 90 HIS A C 1
ATOM 756 O O . HIS A 1 90 ? 2.475 16.094 22.625 1 96.5 90 HIS A O 1
ATOM 762 N N . LEU A 1 91 ? 1.776 18.109 22.016 1 97.19 91 LEU A N 1
ATOM 763 C CA . LEU A 1 91 ? 3.076 18.469 21.453 1 97.19 91 LEU A CA 1
ATOM 764 C C . LEU A 1 91 ? 4.098 18.703 22.562 1 97.19 91 LEU A C 1
ATOM 766 O O . LEU A 1 91 ? 3.74 19.094 23.672 1 97.19 91 LEU A O 1
ATOM 770 N N . THR A 1 92 ? 5.336 18.516 22.234 1 94.88 92 THR A N 1
ATOM 771 C CA . THR A 1 92 ? 6.398 18.781 23.188 1 94.88 92 THR A CA 1
ATOM 772 C C . THR A 1 92 ? 6.434 20.25 23.578 1 94.88 92 THR A C 1
ATOM 774 O O . THR A 1 92 ? 6.578 20.594 24.75 1 94.88 92 THR A O 1
ATOM 777 N N . TYR A 1 93 ? 6.289 21.016 22.609 1 95.06 93 TYR A N 1
ATOM 778 C CA . TYR A 1 93 ? 6.238 22.469 22.812 1 95.06 93 TYR A CA 1
ATOM 779 C C . TYR A 1 93 ? 5.09 23.094 22.031 1 95.06 93 TYR A C 1
ATOM 781 O O . TYR A 1 93 ? 5.289 23.609 20.922 1 95.06 93 TYR A O 1
ATOM 789 N N . PRO A 1 94 ? 3.943 23.125 22.578 1 97.19 94 PRO A N 1
ATOM 790 C CA . PRO A 1 94 ? 2.773 23.672 21.891 1 97.19 94 PRO A CA 1
ATOM 791 C C . PRO A 1 94 ? 2.889 25.188 21.656 1 97.19 94 PRO A C 1
ATOM 793 O O . PRO A 1 94 ? 3.648 25.859 22.359 1 97.19 94 PRO A O 1
ATOM 796 N N . PRO A 1 95 ? 2.229 25.672 20.625 1 97.44 95 PRO A N 1
ATOM 797 C CA . PRO A 1 95 ? 2.18 27.125 20.484 1 97.44 95 PRO A CA 1
ATOM 798 C C . PRO A 1 95 ? 1.571 27.812 21.719 1 97.44 95 PRO A C 1
ATOM 800 O O . PRO A 1 95 ? 0.538 27.359 22.219 1 97.44 95 PRO A O 1
ATOM 803 N N . ILE A 1 96 ? 2.176 28.891 22.125 1 96.88 96 ILE A N 1
ATOM 804 C CA . ILE A 1 96 ? 1.663 29.578 23.297 1 96.88 96 ILE A CA 1
ATOM 805 C C . ILE A 1 96 ? 0.546 30.547 22.891 1 96.88 96 ILE A C 1
ATOM 807 O O . ILE A 1 96 ? -0.303 30.906 23.703 1 96.88 96 ILE A O 1
ATOM 811 N N . VAL A 1 97 ? 0.618 30.953 21.641 1 96.12 97 VAL A N 1
ATOM 812 C CA . VAL A 1 97 ? -0.389 31.812 21.031 1 96.12 97 VAL A CA 1
ATOM 813 C C . VAL A 1 97 ? -0.705 31.328 19.625 1 96.12 97 VAL A C 1
ATOM 815 O O . VAL A 1 97 ? 0.195 30.922 18.891 1 96.12 97 VAL A O 1
ATOM 818 N N . LEU A 1 98 ? -1.958 31.328 19.266 1 97.69 98 LEU A N 1
ATOM 819 C CA . LEU A 1 98 ? -2.4 31.125 17.891 1 97.69 98 LEU A CA 1
ATOM 820 C C . LEU A 1 98 ? -3.178 32.344 17.391 1 97.69 98 LEU A C 1
ATOM 822 O O . LEU A 1 98 ? -4.195 32.719 17.969 1 97.69 98 LEU A O 1
ATOM 826 N N . PHE A 1 99 ? -2.674 32.938 16.359 1 97.25 99 PHE A N 1
ATOM 827 C CA . PHE A 1 99 ? -3.418 33.969 15.664 1 97.25 99 PHE A CA 1
ATOM 828 C C . PHE A 1 99 ? -4.402 33.375 14.672 1 97.25 99 PHE A C 1
ATOM 830 O O . PHE A 1 99 ? -4.133 32.312 14.102 1 97.25 99 PHE A O 1
ATOM 837 N N . TYR A 1 100 ? -5.605 34.062 14.5 1 98.12 100 TYR A N 1
ATOM 838 C CA . TYR A 1 100 ? -6.543 33.406 13.609 1 98.12 100 TYR A CA 1
ATOM 839 C C . TYR A 1 100 ? -7.469 34.406 12.93 1 98.12 100 TYR A C 1
ATOM 841 O O . TYR A 1 100 ? -7.605 35.531 13.383 1 98.12 100 TYR A O 1
ATOM 849 N N . ASN A 1 101 ? -7.984 34.062 11.828 1 98.12 101 ASN A N 1
ATOM 850 C CA . ASN A 1 101 ? -9.156 34.625 11.156 1 98.12 101 ASN A CA 1
ATOM 851 C C . ASN A 1 101 ? -10.195 33.531 10.867 1 98.12 101 ASN A C 1
ATOM 853 O O . ASN A 1 101 ? -9.852 32.438 10.43 1 98.12 101 ASN A O 1
ATOM 857 N N . GLY A 1 102 ? -11.477 33.875 11.172 1 98.31 102 GLY A N 1
ATOM 858 C CA . GLY A 1 102 ? -12.539 32.938 10.828 1 98.31 102 GLY A CA 1
ATOM 859 C C . GLY A 1 102 ? -13.172 32.281 12.047 1 98.31 102 GLY A C 1
ATOM 860 O O . GLY A 1 102 ? -13.273 32.906 13.102 1 98.31 102 GLY A O 1
ATOM 861 N N . ASP A 1 103 ? -13.672 31.109 11.906 1 98.44 103 ASP A N 1
ATOM 862 C CA . ASP A 1 103 ? -14.547 30.453 12.875 1 98.44 103 ASP A CA 1
ATOM 863 C C . ASP A 1 103 ? -13.758 29.531 13.797 1 98.44 103 ASP A C 1
ATOM 865 O O . ASP A 1 103 ? -13.516 28.359 13.453 1 98.44 103 ASP A O 1
ATOM 869 N N . LEU A 1 104 ? -13.562 29.875 15.023 1 97.88 104 LEU A N 1
ATOM 870 C CA . LEU A 1 104 ? -12.758 29.141 16 1 97.88 104 LEU A CA 1
ATOM 871 C C . LEU A 1 104 ? -13.469 27.875 16.453 1 97.88 104 LEU A C 1
ATOM 873 O O . LEU A 1 104 ? -12.828 26.938 16.953 1 97.88 104 LEU A O 1
ATOM 877 N N . SER A 1 105 ? -14.758 27.812 16.266 1 98 105 SER A N 1
ATOM 878 C CA . SER A 1 105 ? -15.523 26.656 16.719 1 98 105 SER A CA 1
ATOM 879 C C . SER A 1 105 ? -15.117 25.391 15.977 1 98 105 SER A C 1
ATOM 881 O O . SER A 1 105 ? -15.359 24.281 16.453 1 98 105 SER A O 1
ATOM 883 N N . LEU A 1 106 ? -14.469 25.562 14.859 1 98.62 106 LEU A N 1
ATOM 884 C CA . LEU A 1 106 ? -14.039 24.422 14.07 1 98.62 106 LEU A CA 1
ATOM 885 C C . LEU A 1 106 ? -12.977 23.609 14.812 1 98.62 106 LEU A C 1
ATOM 887 O O . LEU A 1 106 ? -12.766 22.438 14.523 1 98.62 106 LEU A O 1
ATOM 891 N N . LEU A 1 107 ? -12.328 24.219 15.766 1 98.38 107 LEU A N 1
ATOM 892 C CA . LEU A 1 107 ? -11.258 23.578 16.516 1 98.38 107 LEU A CA 1
ATOM 893 C C . LEU A 1 107 ? -11.828 22.5 17.438 1 98.38 107 LEU A C 1
ATOM 895 O O . LEU A 1 107 ? -11.078 21.688 17.984 1 98.38 107 LEU A O 1
ATOM 899 N N . SER A 1 108 ? -13.117 22.5 17.594 1 97.19 108 SER A N 1
ATOM 900 C CA . SER A 1 108 ? -13.758 21.531 18.484 1 97.19 108 SER A CA 1
ATOM 901 C C . SER A 1 108 ? -14.328 20.359 17.719 1 97.19 108 SER A C 1
ATOM 903 O O . SER A 1 108 ? -14.898 19.422 18.297 1 97.19 108 SER A O 1
ATOM 905 N N . CYS A 1 109 ? -14.156 20.312 16.438 1 97.88 109 CYS A N 1
ATOM 906 C CA . CYS A 1 109 ? -14.688 19.25 15.586 1 97.88 109 CYS A CA 1
ATOM 907 C C . CYS A 1 109 ? -13.664 18.141 15.391 1 97.88 109 CYS A C 1
ATOM 909 O O . CYS A 1 109 ? -12.5 18.297 15.742 1 97.88 109 CYS A O 1
ATOM 911 N N . ASN A 1 110 ? -14.203 17 14.922 1 98 110 ASN A N 1
ATOM 912 C CA . ASN A 1 110 ? -13.281 15.969 14.43 1 98 110 ASN A CA 1
ATOM 913 C C . ASN A 1 110 ? -12.562 16.422 13.172 1 98 110 ASN A C 1
ATOM 915 O O . ASN A 1 110 ? -13.164 17.031 12.289 1 98 110 ASN A O 1
ATOM 919 N N . MET A 1 111 ? -11.25 16.141 13.148 1 98.75 111 MET A N 1
ATOM 920 C CA . MET A 1 111 ? -10.461 16.688 12.055 1 98.75 111 MET A CA 1
ATOM 921 C C . MET A 1 111 ? -9.586 15.617 11.422 1 98.75 111 MET A C 1
ATOM 923 O O . MET A 1 111 ? -9.164 14.672 12.094 1 98.75 111 MET A O 1
ATOM 927 N N . LEU A 1 112 ? -9.352 15.758 10.133 1 98.88 112 LEU A N 1
ATOM 928 C CA . LEU A 1 112 ? -8.367 14.992 9.383 1 98.88 112 LEU A CA 1
ATOM 929 C C . LEU A 1 112 ? -7.363 15.914 8.695 1 98.88 112 LEU A C 1
ATOM 931 O O . LEU A 1 112 ? -7.758 16.844 7.977 1 98.88 112 LEU A O 1
ATOM 935 N N . SER A 1 113 ? -6.113 15.648 8.93 1 98.94 113 SER A N 1
ATOM 936 C CA . SER A 1 113 ? -5.078 16.391 8.219 1 98.94 113 SER A CA 1
ATOM 937 C C . SER A 1 113 ? -4.801 15.789 6.848 1 98.94 113 SER A C 1
ATOM 939 O O . SER A 1 113 ? -4.766 14.57 6.699 1 98.94 113 SER A O 1
ATOM 941 N N . VAL A 1 114 ? -4.656 16.641 5.875 1 98.88 114 VAL A N 1
ATOM 942 C CA . VAL A 1 114 ? -4.352 16.234 4.508 1 98.88 114 VAL A CA 1
ATOM 943 C C . VAL A 1 114 ? -3.08 16.938 4.035 1 98.88 114 VAL A C 1
ATOM 945 O O . VAL A 1 114 ? -3.006 18.172 4.031 1 98.88 114 VAL A O 1
ATOM 948 N N . VAL A 1 115 ? -2.074 16.156 3.691 1 98.75 115 VAL A N 1
ATOM 949 C CA . VAL A 1 115 ? -0.808 16.719 3.229 1 98.75 115 VAL A CA 1
ATOM 950 C C . VAL A 1 115 ? -0.3 15.914 2.031 1 98.75 115 VAL A C 1
ATOM 952 O O . VAL A 1 115 ? -0.807 14.828 1.744 1 98.75 115 VAL A O 1
ATOM 955 N N . GLY A 1 116 ? 0.636 16.484 1.383 1 98 116 GLY A N 1
ATOM 956 C CA . GLY A 1 116 ? 1.215 15.781 0.253 1 98 116 GLY A CA 1
ATOM 957 C C . GLY A 1 116 ? 2.09 16.656 -0.619 1 98 116 GLY A C 1
ATOM 958 O O . GLY A 1 116 ? 2.572 17.703 -0.171 1 98 116 GLY A O 1
ATOM 959 N N . GLY A 1 117 ? 2.283 16.203 -1.841 1 95.62 117 GLY A N 1
ATOM 960 C CA . GLY A 1 117 ? 3.215 16.844 -2.752 1 95.62 117 GLY A CA 1
ATOM 961 C C . GLY A 1 117 ? 2.762 18.234 -3.191 1 95.62 117 GLY A C 1
ATOM 962 O O . GLY A 1 117 ? 1.566 18.453 -3.389 1 95.62 117 GLY A O 1
ATOM 963 N N . ARG A 1 118 ? 3.797 19.125 -3.447 1 94.56 118 ARG A N 1
ATOM 964 C CA . ARG A 1 118 ? 3.537 20.453 -3.982 1 94.56 118 ARG A CA 1
ATOM 965 C C . ARG A 1 118 ? 3.453 20.422 -5.504 1 94.56 118 ARG A C 1
ATOM 967 O O . ARG A 1 118 ? 2.809 21.281 -6.113 1 94.56 118 ARG A O 1
ATOM 974 N N . HIS A 1 119 ? 4.199 19.484 -6.062 1 92.19 119 HIS A N 1
ATOM 975 C CA . HIS A 1 119 ? 4.156 19.172 -7.488 1 92.19 119 HIS A CA 1
ATOM 976 C C . HIS A 1 119 ? 3.473 17.844 -7.742 1 92.19 119 HIS A C 1
ATOM 978 O O . HIS A 1 119 ? 4.094 16.781 -7.598 1 92.19 119 HIS A O 1
ATOM 984 N N . THR A 1 120 ? 2.289 17.891 -8.227 1 91.94 120 THR A N 1
ATOM 985 C CA . THR A 1 120 ? 1.44 16.703 -8.203 1 91.94 120 THR A CA 1
ATOM 986 C C . THR A 1 120 ? 1.12 16.25 -9.625 1 91.94 120 THR A C 1
ATOM 988 O O . THR A 1 120 ? 1.352 16.984 -10.586 1 91.94 120 THR A O 1
ATOM 991 N N . SER A 1 121 ? 0.715 15 -9.727 1 90.81 121 SER A N 1
ATOM 992 C CA . SER A 1 121 ? 0.302 14.414 -10.992 1 90.81 121 SER A CA 1
ATOM 993 C C . SER A 1 121 ? -0.994 15.039 -11.5 1 90.81 121 SER A C 1
ATOM 995 O O . SER A 1 121 ? -1.629 15.82 -10.789 1 90.81 121 SER A O 1
ATOM 997 N N . ALA A 1 122 ? -1.37 14.672 -12.727 1 90.69 122 ALA A N 1
ATOM 998 C CA . ALA A 1 122 ? -2.594 15.195 -13.336 1 90.69 122 ALA A CA 1
ATOM 999 C C . ALA A 1 122 ? -3.83 14.664 -12.617 1 90.69 122 ALA A C 1
ATOM 1001 O O . ALA A 1 122 ? -4.883 15.305 -12.625 1 90.69 122 ALA A O 1
ATOM 1002 N N . LEU A 1 123 ? -3.723 13.609 -11.883 1 92.12 123 LEU A N 1
ATOM 1003 C CA . LEU A 1 123 ? -4.883 12.961 -11.289 1 92.12 123 LEU A CA 1
ATOM 1004 C C . LEU A 1 123 ? -4.977 13.273 -9.797 1 92.12 123 LEU A C 1
ATOM 1006 O O . LEU A 1 123 ? -5.918 12.836 -9.125 1 92.12 123 LEU A O 1
ATOM 1010 N N . ALA A 1 124 ? -4.094 13.977 -9.328 1 95.94 124 ALA A N 1
ATOM 1011 C CA . ALA A 1 124 ? -3.996 14.211 -7.887 1 95.94 124 ALA A CA 1
ATOM 1012 C C . ALA A 1 124 ? -5.27 14.859 -7.352 1 95.94 124 ALA A C 1
ATOM 1014 O O . ALA A 1 124 ? -5.805 14.438 -6.324 1 95.94 124 ALA A O 1
ATOM 1015 N N . LYS A 1 125 ? -5.699 15.883 -8.023 1 97.94 125 LYS A N 1
ATOM 1016 C CA . LYS A 1 125 ? -6.898 16.594 -7.59 1 97.94 125 LYS A CA 1
ATOM 1017 C C . LYS A 1 125 ? -8.102 15.648 -7.52 1 97.94 125 LYS A C 1
ATOM 1019 O O . LYS A 1 125 ? -8.812 15.617 -6.516 1 97.94 125 LYS A O 1
ATOM 1024 N N . LYS A 1 126 ? -8.273 14.867 -8.562 1 98.06 126 LYS A N 1
ATOM 1025 C CA . LYS A 1 126 ? -9.383 13.914 -8.609 1 98.06 126 LYS A CA 1
ATOM 1026 C C . LYS A 1 126 ? -9.289 12.906 -7.473 1 98.06 126 LYS A C 1
ATOM 1028 O O . LYS A 1 126 ? -10.305 12.562 -6.859 1 98.06 126 LYS A O 1
ATOM 1033 N N . THR A 1 127 ? -8.148 12.438 -7.211 1 98.12 127 THR A N 1
ATOM 1034 C CA . THR A 1 127 ? -7.918 11.461 -6.148 1 98.12 127 THR A CA 1
ATOM 1035 C C . THR A 1 127 ? -8.305 12.039 -4.793 1 98.12 127 THR A C 1
ATOM 1037 O O . THR A 1 127 ? -9 11.391 -4.008 1 98.12 127 THR A O 1
ATOM 1040 N N . VAL A 1 128 ? -7.883 13.266 -4.531 1 98.81 128 VAL A N 1
ATOM 1041 C CA . VAL A 1 128 ? -8.164 13.922 -3.256 1 98.81 128 VAL A CA 1
ATOM 1042 C C . VAL A 1 128 ? -9.672 14.094 -3.09 1 98.81 128 VAL A C 1
ATOM 1044 O O . VAL A 1 128 ? -10.227 13.766 -2.039 1 98.81 128 VAL A O 1
ATOM 1047 N N . TYR A 1 129 ? -10.312 14.586 -4.141 1 98.81 129 TYR A N 1
ATOM 1048 C CA . TYR A 1 129 ? -11.75 14.805 -4.09 1 98.81 129 TYR A CA 1
ATOM 1049 C C . TYR A 1 129 ? -12.5 13.5 -3.842 1 98.81 129 TYR A C 1
ATOM 1051 O O . TYR A 1 129 ? -13.422 13.453 -3.023 1 98.81 129 TYR A O 1
ATOM 1059 N N . TYR A 1 130 ? -12.047 12.5 -4.559 1 98.44 130 TYR A N 1
ATOM 1060 C CA . TYR A 1 130 ? -12.68 11.195 -4.434 1 98.44 130 TYR A CA 1
ATOM 1061 C C . TYR A 1 130 ? -12.531 10.648 -3.018 1 98.44 130 TYR A C 1
ATOM 1063 O O . TYR A 1 130 ? -13.523 10.266 -2.391 1 98.44 130 TYR A O 1
ATOM 1071 N N . LEU A 1 131 ? -11.391 10.633 -2.49 1 98.62 131 LEU A N 1
ATOM 1072 C CA . LEU A 1 131 ? -11.078 9.969 -1.229 1 98.62 131 LEU A CA 1
ATOM 1073 C C . LEU A 1 131 ? -11.68 10.719 -0.051 1 98.62 131 LEU A C 1
ATOM 1075 O O . LEU A 1 131 ? -12.094 10.109 0.938 1 98.62 131 LEU A O 1
ATOM 1079 N N . LEU A 1 132 ? -11.766 12.086 -0.125 1 98.81 132 LEU A N 1
ATOM 1080 C CA . LEU A 1 132 ? -12.148 12.883 1.036 1 98.81 132 LEU A CA 1
ATOM 1081 C C . LEU A 1 132 ? -13.664 13.023 1.123 1 98.81 132 LEU A C 1
ATOM 1083 O O . LEU A 1 132 ? -14.195 13.406 2.168 1 98.81 132 LEU A O 1
ATOM 1087 N N . LYS A 1 133 ? -14.367 12.75 0.045 1 98.75 133 LYS A N 1
ATOM 1088 C CA . LYS A 1 133 ? -15.805 12.992 -0.002 1 98.75 133 LYS A CA 1
ATOM 1089 C C . LYS A 1 133 ? -16.516 12.32 1.165 1 98.75 133 LYS A C 1
ATOM 1091 O O . LYS A 1 133 ? -17.203 12.977 1.948 1 98.75 133 LYS A O 1
ATOM 1096 N N . PRO A 1 134 ? -16.328 10.961 1.38 1 98.75 134 PRO A N 1
ATOM 1097 C CA . PRO A 1 134 ? -17.031 10.328 2.498 1 98.75 134 PRO A CA 1
ATOM 1098 C C . PRO A 1 134 ? -16.609 10.898 3.854 1 98.75 134 PRO A C 1
ATOM 1100 O O . PRO A 1 134 ? -17.438 10.953 4.777 1 98.75 134 PRO A O 1
ATOM 1103 N N . VAL A 1 135 ? -15.414 11.305 4.008 1 98.81 135 VAL A N 1
ATOM 1104 C CA . VAL A 1 135 ? -14.883 11.828 5.262 1 98.81 135 VAL A CA 1
ATOM 1105 C C . VAL A 1 135 ? -15.531 13.172 5.57 1 98.81 135 VAL A C 1
ATOM 1107 O O . VAL A 1 135 ? -15.945 13.422 6.707 1 98.81 135 VAL A O 1
ATOM 1110 N N . ILE A 1 136 ? -15.617 14.008 4.508 1 98.81 136 ILE A N 1
ATOM 1111 C CA . ILE A 1 136 ? -16.234 15.328 4.637 1 98.81 136 ILE A CA 1
ATOM 1112 C C . ILE A 1 136 ? -17.719 15.172 4.938 1 98.81 136 ILE A C 1
ATOM 1114 O O . ILE A 1 136 ? -18.266 15.867 5.805 1 98.81 136 ILE A O 1
ATOM 1118 N N . GLU A 1 137 ? -18.328 14.242 4.27 1 98.62 137 GLU A N 1
ATOM 1119 C CA . GLU A 1 137 ? -19.75 13.984 4.473 1 98.62 137 GLU A CA 1
ATOM 1120 C C . GLU A 1 137 ? -20.031 13.469 5.887 1 98.62 137 GLU A C 1
ATOM 1122 O O . GLU A 1 137 ? -21.109 13.688 6.434 1 98.62 137 GLU A O 1
ATOM 1127 N N . ALA A 1 138 ? -19.094 12.828 6.438 1 98.38 138 ALA A N 1
ATOM 1128 C CA . ALA A 1 138 ? -19.219 12.312 7.801 1 98.38 138 ALA A CA 1
ATOM 1129 C C . ALA A 1 138 ? -19 13.414 8.828 1 98.38 138 ALA A C 1
ATOM 1131 O O . ALA A 1 138 ? -19.125 13.188 10.031 1 98.38 138 ALA A O 1
ATOM 1132 N N . GLY A 1 139 ? -18.562 14.625 8.391 1 98.31 139 GLY A N 1
ATOM 1133 C CA . GLY A 1 139 ? -18.516 15.789 9.266 1 98.31 139 GLY A CA 1
ATOM 1134 C C . GLY A 1 139 ? -17.109 16.156 9.695 1 98.31 139 GLY A C 1
ATOM 1135 O O . GLY A 1 139 ? -16.922 17.047 10.523 1 98.31 139 GLY A O 1
ATOM 1136 N N . TYR A 1 140 ? -16.141 15.5 9.164 1 98.75 140 TYR A N 1
ATOM 1137 C CA . TYR A 1 140 ? -14.766 15.82 9.539 1 98.75 140 TYR A CA 1
ATOM 1138 C C . TYR A 1 140 ? -14.312 17.125 8.906 1 98.75 140 TYR A C 1
ATOM 1140 O O . TYR A 1 140 ? -14.602 17.391 7.734 1 98.75 140 TYR A O 1
ATOM 1148 N N . VAL A 1 141 ? -13.664 17.922 9.656 1 98.94 141 VAL A N 1
ATOM 1149 C CA . VAL A 1 141 ? -13.031 19.141 9.156 1 98.94 141 VAL A CA 1
ATOM 1150 C C . VAL A 1 141 ? -11.656 18.797 8.586 1 98.94 141 VAL A C 1
ATOM 1152 O O . VAL A 1 141 ? -10.883 18.062 9.195 1 98.94 141 VAL A O 1
ATOM 1155 N N . ILE A 1 142 ? -11.359 19.312 7.379 1 98.94 142 ILE A N 1
ATOM 1156 C CA . ILE A 1 142 ? -10.07 19.062 6.746 1 98.94 142 ILE A CA 1
ATOM 1157 C C . ILE A 1 142 ? -9.062 20.109 7.184 1 98.94 142 ILE A C 1
ATOM 1159 O O . ILE A 1 142 ? -9.336 21.312 7.137 1 98.94 142 ILE A O 1
ATOM 1163 N N . VAL A 1 143 ? -7.906 19.672 7.66 1 98.94 143 VAL A N 1
ATOM 1164 C CA . VAL A 1 143 ? -6.828 20.562 8.086 1 98.94 143 VAL A CA 1
ATOM 1165 C C . VAL A 1 143 ? -5.645 20.422 7.129 1 98.94 143 VAL A C 1
ATOM 1167 O O . VAL A 1 143 ? -5.199 19.312 6.832 1 98.94 143 VAL A O 1
ATOM 1170 N N . SER A 1 144 ? -5.109 21.516 6.633 1 98.88 144 SER A N 1
ATOM 1171 C CA . SER A 1 144 ? -3.938 21.484 5.766 1 98.88 144 SER A CA 1
ATOM 1172 C C . SER A 1 144 ? -3.164 22.797 5.836 1 98.88 144 SER A C 1
ATOM 1174 O O . SER A 1 144 ? -3.449 23.641 6.684 1 98.88 144 SER A O 1
ATOM 1176 N N . GLY A 1 145 ? -2.127 22.938 5.055 1 98.44 145 GLY A N 1
ATOM 1177 C CA . GLY A 1 145 ? -1.168 24.016 5.277 1 98.44 145 GLY A CA 1
ATOM 1178 C C . GLY A 1 145 ? -1.336 25.172 4.312 1 98.44 145 GLY A C 1
ATOM 1179 O O . GLY A 1 145 ? -0.592 26.156 4.379 1 98.44 145 GLY A O 1
ATOM 1180 N N . CYS A 1 146 ? -2.23 24.953 3.355 1 98.44 146 CYS A N 1
ATOM 1181 C CA . CYS A 1 146 ? -2.48 25.984 2.344 1 98.44 146 CYS A CA 1
ATOM 1182 C C . CYS A 1 146 ? -1.292 26.109 1.399 1 98.44 146 CYS A C 1
ATOM 1184 O O . CYS A 1 146 ? -1.082 27.172 0.805 1 98.44 146 CYS A O 1
ATOM 1186 N N . ALA A 1 147 ? -0.448 25.156 1.311 1 97.5 147 ALA A N 1
ATOM 1187 C CA . ALA A 1 147 ? 0.635 25.094 0.332 1 97.5 147 ALA A CA 1
ATOM 1188 C C . ALA A 1 147 ? 0.106 24.719 -1.05 1 97.5 147 ALA A C 1
ATOM 1190 O O . ALA A 1 147 ? -1.095 24.5 -1.222 1 97.5 147 ALA A O 1
ATOM 1191 N N . LYS A 1 148 ? 0.994 24.734 -2.02 1 97.12 148 LYS A N 1
ATOM 1192 C CA . LYS A 1 148 ? 0.636 24.266 -3.354 1 97.12 148 LYS A CA 1
ATOM 1193 C C . LYS A 1 148 ? 0.33 22.766 -3.342 1 97.12 148 LYS A C 1
ATOM 1195 O O . LYS A 1 148 ? 0.66 22.078 -2.381 1 97.12 148 LYS A O 1
ATOM 1200 N N . GLY A 1 149 ? -0.335 22.359 -4.402 1 97.81 149 GLY A N 1
ATOM 1201 C CA . GLY A 1 149 ? -0.52 20.922 -4.605 1 97.81 149 GLY A CA 1
ATOM 1202 C C . GLY A 1 149 ? -1.606 20.344 -3.727 1 97.81 149 GLY A C 1
ATOM 1203 O O . GLY A 1 149 ? -2.738 20.828 -3.715 1 97.81 149 GLY A O 1
ATOM 1204 N N . ILE A 1 150 ? -1.271 19.375 -2.99 1 98.62 150 ILE A N 1
ATOM 1205 C CA . ILE A 1 150 ? -2.238 18.562 -2.258 1 98.62 150 ILE A CA 1
ATOM 1206 C C . ILE A 1 150 ? -2.943 19.422 -1.21 1 98.62 150 ILE A C 1
ATOM 1208 O O . ILE A 1 150 ? -4.145 19.266 -0.978 1 98.62 150 ILE A O 1
ATOM 1212 N N . ASP A 1 151 ? -2.168 20.297 -0.544 1 98.62 151 ASP A N 1
ATOM 1213 C CA . ASP A 1 151 ? -2.809 21.172 0.425 1 98.62 151 ASP A CA 1
ATOM 1214 C C . ASP A 1 151 ? -3.967 21.938 -0.211 1 98.62 151 ASP A C 1
ATOM 1216 O O . ASP A 1 151 ? -5.059 22 0.354 1 98.62 151 ASP A O 1
ATOM 1220 N N . THR A 1 152 ? -3.664 22.5 -1.317 1 98.75 152 THR A N 1
ATOM 1221 C CA . THR A 1 152 ? -4.672 23.25 -2.055 1 98.75 152 THR A CA 1
ATOM 1222 C C . THR A 1 152 ? -5.883 22.375 -2.367 1 98.75 152 THR A C 1
ATOM 1224 O O . THR A 1 152 ? -7.02 22.766 -2.082 1 98.75 152 THR A O 1
ATOM 1227 N N . TYR A 1 153 ? -5.633 21.203 -2.883 1 98.81 153 TYR A N 1
ATOM 1228 C CA . TYR A 1 153 ? -6.715 20.297 -3.277 1 98.81 153 TYR A CA 1
ATOM 1229 C C . TYR A 1 153 ? -7.523 19.859 -2.064 1 98.81 153 TYR A C 1
ATOM 1231 O O . TYR A 1 153 ? -8.742 19.688 -2.15 1 98.81 153 TYR A O 1
ATOM 1239 N N . GLY A 1 154 ? -6.855 19.609 -0.936 1 98.88 154 GLY A N 1
ATOM 1240 C CA . GLY A 1 154 ? -7.555 19.25 0.287 1 98.88 154 GLY A CA 1
ATOM 1241 C C . GLY A 1 154 ? -8.555 20.297 0.734 1 98.88 154 GLY A C 1
ATOM 1242 O O . GLY A 1 154 ? -9.711 19.969 1.018 1 98.88 154 GLY A O 1
ATOM 1243 N N . HIS A 1 155 ? -8.102 21.547 0.771 1 98.94 155 HIS A N 1
ATOM 1244 C CA . HIS A 1 155 ? -9.008 22.625 1.14 1 98.94 155 HIS A CA 1
ATOM 1245 C C . HIS A 1 155 ? -10.148 22.766 0.141 1 98.94 155 HIS A C 1
ATOM 1247 O O . HIS A 1 155 ? -11.312 22.891 0.534 1 98.94 155 HIS A O 1
ATOM 1253 N N . GLN A 1 156 ? -9.82 22.734 -1.112 1 98.88 156 GLN A N 1
ATOM 1254 C CA . GLN A 1 156 ? -10.82 22.875 -2.166 1 98.88 156 GLN A CA 1
ATOM 1255 C C . GLN A 1 156 ? -11.852 21.75 -2.105 1 98.88 156 GLN A C 1
ATOM 1257 O O . GLN A 1 156 ? -13.047 21.984 -2.303 1 98.88 156 GLN A O 1
ATOM 1262 N N . ALA A 1 157 ? -11.383 20.547 -1.894 1 98.88 157 ALA A N 1
ATOM 1263 C CA . ALA A 1 157 ? -12.297 19.422 -1.771 1 98.88 157 ALA A CA 1
ATOM 1264 C C . ALA A 1 157 ? -13.273 19.625 -0.621 1 98.88 157 ALA A C 1
ATOM 1266 O O . ALA A 1 157 ? -14.477 19.359 -0.765 1 98.88 157 ALA A O 1
ATOM 1267 N N . ALA A 1 158 ? -12.758 20.062 0.529 1 98.94 158 ALA A N 1
ATOM 1268 C CA . ALA A 1 158 ? -13.625 20.328 1.678 1 98.94 158 ALA A CA 1
ATOM 1269 C C . ALA A 1 158 ? -14.711 21.328 1.325 1 98.94 158 ALA A C 1
ATOM 1271 O O . ALA A 1 158 ? -15.891 21.094 1.588 1 98.94 158 ALA A O 1
ATOM 1272 N N . ILE A 1 159 ? -14.32 22.406 0.688 1 98.88 159 ILE A N 1
ATOM 1273 C CA . ILE A 1 159 ? -15.234 23.484 0.34 1 98.88 159 ILE A CA 1
ATOM 1274 C C . ILE A 1 159 ? -16.25 23 -0.69 1 98.88 159 ILE A C 1
ATOM 1276 O O . ILE A 1 159 ? -17.453 23.188 -0.525 1 98.88 159 ILE A O 1
ATOM 1280 N N . SER A 1 160 ? -15.758 22.328 -1.696 1 98.62 160 SER A N 1
ATOM 1281 C CA . SER A 1 160 ? -16.578 21.891 -2.814 1 98.62 160 SER A CA 1
ATOM 1282 C C . SER A 1 160 ? -17.641 20.891 -2.355 1 98.62 160 SER A C 1
ATOM 1284 O O . SER A 1 160 ? -18.75 20.875 -2.883 1 98.62 160 SER A O 1
ATOM 1286 N N . HIS A 1 161 ? -17.328 20.062 -1.417 1 98.62 161 HIS A N 1
ATOM 1287 C CA . HIS A 1 161 ? -18.25 19.031 -0.945 1 98.62 161 HIS A CA 1
ATOM 1288 C C . HIS A 1 161 ? -19.125 19.562 0.189 1 98.62 161 HIS A C 1
ATOM 1290 O O . HIS A 1 161 ? -19.812 18.781 0.856 1 98.62 161 HIS A O 1
ATOM 1296 N N . GLY A 1 162 ? -19.016 20.828 0.516 1 98.5 162 GLY A N 1
ATOM 1297 C CA . GLY A 1 162 ? -19.891 21.469 1.493 1 98.5 162 GLY A CA 1
ATOM 1298 C C . GLY A 1 162 ? -19.391 21.328 2.918 1 98.5 162 GLY A C 1
ATOM 1299 O O . GLY A 1 162 ? -20.156 21.469 3.869 1 98.5 162 GLY A O 1
ATOM 1300 N N . GLY A 1 163 ? -18.156 20.906 3.037 1 98.81 163 GLY A N 1
ATOM 1301 C CA . GLY A 1 163 ? -17.562 20.75 4.359 1 98.81 163 GLY A CA 1
ATOM 1302 C C . GLY A 1 163 ? -16.844 22 4.836 1 98.81 163 GLY A C 1
ATOM 1303 O O . GLY A 1 163 ? -17.109 23.094 4.344 1 98.81 163 GLY A O 1
ATOM 1304 N N . ARG A 1 164 ? -16.062 21.859 5.922 1 98.88 164 ARG A N 1
ATOM 1305 C CA . ARG A 1 164 ? -15.266 22.922 6.531 1 98.88 164 ARG A CA 1
ATOM 1306 C C . ARG A 1 164 ? -13.781 22.578 6.523 1 98.88 164 ARG A C 1
ATOM 1308 O O . ARG A 1 164 ? -13.414 21.422 6.41 1 98.88 164 ARG A O 1
ATOM 1315 N N . THR A 1 165 ? -12.984 23.609 6.547 1 98.94 165 THR A N 1
ATOM 1316 C CA . THR A 1 165 ? -11.539 23.375 6.492 1 98.94 165 THR A CA 1
ATOM 1317 C C . THR A 1 165 ? -10.797 24.391 7.359 1 98.94 165 THR A C 1
ATOM 1319 O O . THR A 1 165 ? -11.312 25.469 7.641 1 98.94 165 THR A O 1
ATOM 1322 N N . ILE A 1 166 ? -9.648 24.016 7.848 1 98.94 166 ILE A N 1
ATOM 1323 C CA . ILE A 1 166 ? -8.734 24.859 8.617 1 98.94 166 ILE A CA 1
ATOM 1324 C C . ILE A 1 166 ? -7.375 24.922 7.918 1 98.94 166 ILE A C 1
ATOM 1326 O O . ILE A 1 166 ? -6.762 23.875 7.648 1 98.94 166 ILE A O 1
ATOM 1330 N N . ALA A 1 167 ? -6.934 26.062 7.602 1 98.94 167 ALA A N 1
ATOM 1331 C CA . ALA A 1 167 ? -5.574 26.25 7.094 1 98.94 167 ALA A CA 1
ATOM 1332 C C . ALA A 1 167 ? -4.637 26.719 8.203 1 98.94 167 ALA A C 1
ATOM 1334 O O . ALA A 1 167 ? -4.891 27.734 8.852 1 98.94 167 ALA A O 1
ATOM 1335 N N . VAL A 1 168 ? -3.615 26 8.422 1 98.88 168 VAL A N 1
ATOM 1336 C CA . VAL A 1 168 ? -2.523 26.438 9.289 1 98.88 168 VAL A CA 1
ATOM 1337 C C . VAL A 1 168 ? -1.349 26.906 8.438 1 98.88 168 VAL A C 1
ATOM 1339 O O . VAL A 1 168 ? -0.733 26.109 7.719 1 98.88 168 VAL A O 1
ATOM 1342 N N . ILE A 1 169 ? -0.996 28.125 8.547 1 98.69 169 ILE A N 1
ATOM 1343 C CA . ILE A 1 169 ? 0.01 28.641 7.629 1 98.69 169 ILE A CA 1
ATOM 1344 C C . ILE A 1 169 ? 1.314 28.906 8.383 1 98.69 169 ILE A C 1
ATOM 1346 O O . ILE A 1 169 ? 1.325 28.969 9.617 1 98.69 169 ILE A O 1
ATOM 1350 N N . GLY A 1 170 ? 2.41 28.969 7.609 1 97.88 170 GLY A N 1
ATOM 1351 C CA . GLY A 1 170 ? 3.736 29.172 8.172 1 97.88 170 GLY A CA 1
ATOM 1352 C C . GLY A 1 170 ? 4.172 30.625 8.188 1 97.88 170 GLY A C 1
ATOM 1353 O O . GLY A 1 170 ? 5.352 30.922 8.383 1 97.88 170 GLY A O 1
ATOM 1354 N N . THR A 1 171 ? 3.307 31.469 7.871 1 98.12 171 THR A N 1
ATOM 1355 C CA . THR A 1 171 ? 3.5 32.906 7.902 1 98.12 171 THR A CA 1
ATOM 1356 C C . THR A 1 171 ? 2.473 33.594 8.812 1 98.12 171 THR A C 1
ATOM 1358 O O . THR A 1 171 ? 1.631 32.906 9.406 1 98.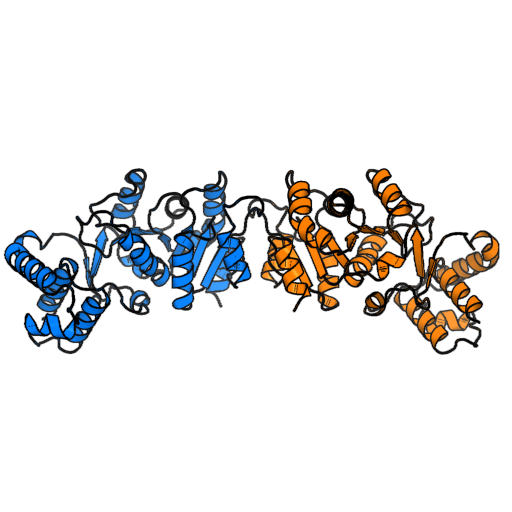12 171 THR A O 1
ATOM 1361 N N . GLY A 1 172 ? 2.611 34.844 9.008 1 97.19 172 GLY A N 1
ATOM 1362 C CA . GLY A 1 172 ? 1.553 35.594 9.68 1 97.19 172 GLY A CA 1
ATOM 1363 C C . GLY A 1 172 ? 0.268 35.656 8.875 1 97.19 172 GLY A C 1
ATOM 1364 O O . GLY A 1 172 ? 0.295 35.562 7.641 1 97.19 172 GLY A O 1
ATOM 1365 N N . ILE A 1 173 ? -0.821 35.844 9.492 1 96.5 173 ILE A N 1
ATOM 1366 C CA . ILE A 1 173 ? -2.145 35.75 8.883 1 96.5 173 ILE A CA 1
ATOM 1367 C C . ILE A 1 173 ? -2.328 36.844 7.848 1 96.5 173 ILE A C 1
ATOM 1369 O O . ILE A 1 173 ? -3.215 36.75 6.996 1 96.5 173 ILE A O 1
ATOM 1373 N N . GLU A 1 174 ? -1.493 37.875 7.902 1 95.19 174 GLU A N 1
ATOM 1374 C CA . GLU A 1 174 ? -1.594 38.969 6.949 1 95.19 174 GLU A CA 1
ATOM 1375 C C . GLU A 1 174 ? -0.708 38.75 5.73 1 95.19 174 GLU A C 1
ATOM 1377 O O . GLU A 1 174 ? -0.678 39.562 4.805 1 95.19 174 GLU A O 1
ATOM 1382 N N . GLN A 1 175 ? -0.065 37.625 5.738 1 96.5 175 GLN A N 1
ATOM 1383 C CA . GLN A 1 175 ? 0.8 37.25 4.625 1 96.5 175 GLN A CA 1
ATOM 1384 C C . GLN A 1 175 ? 0.167 36.156 3.789 1 96.5 175 GLN A C 1
ATOM 1386 O O . GLN A 1 175 ? -0.48 35.25 4.328 1 96.5 175 GLN A O 1
ATOM 1391 N N . VAL A 1 176 ? 0.355 36.281 2.486 1 96.69 176 VAL A N 1
ATOM 1392 C CA . VAL A 1 176 ? -0.118 35.25 1.588 1 96.69 176 VAL A CA 1
ATOM 1393 C C . VAL A 1 176 ? 1.073 34.531 0.964 1 96.69 176 VAL A C 1
ATOM 1395 O O . VAL A 1 176 ? 1.866 35.125 0.241 1 96.69 176 VAL A O 1
ATOM 1398 N N . TYR A 1 177 ? 1.126 33.281 1.279 1 95.81 177 TYR A N 1
ATOM 1399 C CA . TYR A 1 177 ? 2.166 32.438 0.713 1 95.81 177 TYR A CA 1
ATOM 1400 C C . TYR A 1 177 ? 1.699 31 0.628 1 95.81 177 TYR A C 1
ATOM 1402 O O . TYR A 1 177 ? 1.332 30.391 1.641 1 95.81 177 TYR A O 1
ATOM 1410 N N . PRO A 1 178 ? 1.792 30.375 -0.633 1 96.88 178 PRO A N 1
ATOM 1411 C CA . PRO A 1 178 ? 2.256 30.969 -1.889 1 96.88 178 PRO A CA 1
ATOM 1412 C C . PRO A 1 178 ? 1.263 31.969 -2.467 1 96.88 178 PRO A C 1
ATOM 1414 O O . PRO A 1 178 ? 0.068 31.906 -2.166 1 96.88 178 PRO A O 1
ATOM 1417 N N . ALA A 1 179 ? 1.734 32.781 -3.32 1 97.31 179 ALA A N 1
ATOM 1418 C CA . ALA A 1 179 ? 0.917 33.875 -3.863 1 97.31 179 ALA A CA 1
ATOM 1419 C C . ALA A 1 179 ? -0.277 33.312 -4.641 1 97.31 179 ALA A C 1
ATOM 1421 O O . ALA A 1 179 ? -1.354 33.906 -4.641 1 97.31 179 ALA A O 1
ATOM 1422 N N . GLU A 1 180 ? -0.114 32.188 -5.262 1 97.62 180 GLU A N 1
ATOM 1423 C CA . GLU A 1 180 ? -1.149 31.609 -6.105 1 97.62 180 GLU A CA 1
ATOM 1424 C C . GLU A 1 180 ? -2.359 31.188 -5.281 1 97.62 180 GLU A C 1
ATOM 1426 O O . GLU A 1 180 ? -3.439 30.953 -5.828 1 97.62 180 GLU A O 1
ATOM 1431 N N . ASN A 1 181 ? -2.184 31.078 -3.945 1 98.06 181 ASN A N 1
ATOM 1432 C CA . ASN A 1 181 ? -3.285 30.641 -3.096 1 98.06 181 ASN A CA 1
ATOM 1433 C C . ASN A 1 181 ? -3.934 31.812 -2.361 1 98.06 181 ASN A C 1
ATOM 1435 O O . ASN A 1 181 ? -4.57 31.625 -1.323 1 98.06 181 ASN A O 1
ATOM 1439 N N . ARG A 1 182 ? -3.795 33 -2.877 1 98.38 182 ARG A N 1
ATOM 1440 C CA . ARG A 1 182 ? -4.359 34.188 -2.266 1 98.38 182 ARG A CA 1
ATOM 1441 C C . ARG A 1 182 ? -5.871 34.062 -2.104 1 98.38 182 ARG A C 1
ATOM 1443 O O . ARG A 1 182 ? -6.402 34.25 -1.007 1 98.38 182 ARG A O 1
ATOM 1450 N N . ASP A 1 183 ? -6.512 33.719 -3.211 1 98.62 183 ASP A N 1
ATOM 1451 C CA . ASP A 1 183 ? -7.969 33.625 -3.178 1 98.62 183 ASP A CA 1
ATOM 1452 C C . ASP A 1 183 ? -8.422 32.531 -2.211 1 98.62 183 ASP A C 1
ATOM 1454 O O . ASP A 1 183 ? -9.367 32.719 -1.45 1 98.62 183 ASP A O 1
ATOM 1458 N N . LEU A 1 184 ? -7.746 31.438 -2.273 1 98.75 184 LEU A N 1
ATOM 1459 C CA . LEU A 1 184 ? -8.086 30.312 -1.39 1 98.75 184 LEU A CA 1
ATOM 1460 C C . LEU A 1 184 ? -7.914 30.719 0.073 1 98.75 184 LEU A C 1
ATOM 1462 O O . LEU A 1 184 ? -8.797 30.469 0.895 1 98.75 184 LEU A O 1
ATOM 1466 N N . GLN A 1 185 ? -6.82 31.297 0.42 1 98.75 185 GLN A N 1
ATOM 1467 C CA . GLN A 1 185 ? -6.559 31.734 1.789 1 98.75 185 GLN A CA 1
ATOM 1468 C C . GLN A 1 185 ? -7.625 32.719 2.271 1 98.75 185 GLN A C 1
ATOM 1470 O O . GLN A 1 185 ? -8.047 32.656 3.428 1 98.75 185 GLN A O 1
ATOM 1475 N N . GLU A 1 186 ? -8.008 33.594 1.399 1 98.62 186 GLU A N 1
ATOM 1476 C CA . GLU A 1 186 ? -9.023 34.594 1.737 1 98.62 186 GLU A CA 1
ATOM 1477 C C . GLU A 1 186 ? -10.367 33.906 2.041 1 98.62 186 GLU A C 1
ATOM 1479 O O . GLU A 1 186 ? -11.031 34.25 3.02 1 98.62 186 GLU A O 1
ATOM 1484 N N . VAL A 1 187 ? -10.742 33 1.162 1 98.75 187 VAL A N 1
ATOM 1485 C CA . VAL A 1 187 ? -11.992 32.281 1.37 1 98.75 187 VAL A CA 1
ATOM 1486 C C . VAL A 1 187 ? -11.945 31.547 2.711 1 98.75 187 VAL A C 1
ATOM 1488 O O . VAL A 1 187 ? -12.914 31.562 3.471 1 98.75 187 VAL A O 1
ATOM 1491 N N . ILE A 1 188 ? -10.836 30.922 3.025 1 98.88 188 ILE A N 1
ATOM 1492 C CA . ILE A 1 188 ? -10.688 30.156 4.266 1 98.88 188 ILE A CA 1
ATOM 1493 C C . ILE A 1 188 ? -10.766 31.109 5.461 1 98.88 188 ILE A C 1
ATOM 1495 O O . ILE A 1 188 ? -11.477 30.828 6.43 1 98.88 188 ILE A O 1
ATOM 1499 N N . ALA A 1 189 ? -10.117 32.219 5.359 1 98.56 189 ALA A N 1
ATOM 1500 C CA . ALA A 1 189 ? -10.062 33.219 6.441 1 98.56 189 ALA A CA 1
ATOM 1501 C C . ALA A 1 189 ? -11.453 33.781 6.734 1 98.56 189 ALA A C 1
ATOM 1503 O O . ALA A 1 189 ? -11.773 34.094 7.883 1 98.56 189 ALA A O 1
ATOM 1504 N N . ASN A 1 190 ? -12.227 33.875 5.719 1 98.38 190 ASN A N 1
ATOM 1505 C CA . ASN A 1 190 ? -13.539 34.5 5.859 1 98.38 190 ASN A CA 1
ATOM 1506 C C . ASN A 1 190 ? -14.609 33.5 6.246 1 98.38 190 ASN A C 1
ATOM 1508 O O . ASN A 1 190 ? -15.484 33.812 7.055 1 98.38 190 ASN A O 1
ATOM 1512 N N . ASP A 1 191 ? -14.523 32.312 5.648 1 98.5 191 ASP A N 1
ATOM 1513 C CA . ASP A 1 191 ? -15.664 31.406 5.723 1 98.5 191 ASP A CA 1
ATOM 1514 C C . ASP A 1 191 ? -15.328 30.156 6.543 1 98.5 191 ASP A C 1
ATOM 1516 O O . ASP A 1 191 ? -16.219 29.391 6.887 1 98.5 191 ASP A O 1
ATOM 1520 N N . HIS A 1 192 ? -14.141 29.969 6.797 1 98.81 192 HIS A N 1
ATOM 1521 C CA . HIS A 1 192 ? -13.648 28.812 7.543 1 98.81 192 HIS A CA 1
ATOM 1522 C C . HIS A 1 192 ? -12.727 29.25 8.68 1 98.81 192 HIS A C 1
ATOM 1524 O O . HIS A 1 192 ? -13.141 30 9.562 1 98.81 192 HIS A O 1
ATOM 1530 N N . LEU A 1 193 ? -11.453 28.672 8.719 1 98.94 193 LEU A N 1
ATOM 1531 C CA . LEU A 1 193 ? -10.555 29.078 9.789 1 98.94 193 LEU A CA 1
ATOM 1532 C C . LEU A 1 193 ? -9.109 29.094 9.312 1 98.94 193 LEU A C 1
ATOM 1534 O O . LEU A 1 193 ? -8.609 28.094 8.766 1 98.94 193 LEU A O 1
ATOM 1538 N N . LEU A 1 194 ? -8.531 30.188 9.406 1 98.88 194 LEU A N 1
ATOM 1539 C CA . LEU A 1 194 ? -7.109 30.391 9.148 1 98.88 194 LEU A CA 1
ATOM 1540 C C . LEU A 1 194 ? -6.336 30.578 10.453 1 98.88 194 LEU A C 1
ATOM 1542 O O . LEU A 1 194 ? -6.703 31.406 11.281 1 98.88 194 LEU A O 1
ATOM 1546 N N . LEU A 1 195 ? -5.25 29.797 10.617 1 98.75 195 LEU A N 1
ATOM 1547 C CA . LEU A 1 195 ? -4.473 29.812 11.852 1 98.75 195 LEU A CA 1
ATOM 1548 C C . LEU A 1 195 ? -2.998 30.062 11.562 1 98.75 195 LEU A C 1
ATOM 1550 O O . LEU A 1 195 ? -2.479 29.641 10.531 1 98.75 195 LEU A O 1
ATOM 1554 N N . SER A 1 196 ? -2.334 30.656 12.5 1 98.44 196 SER A N 1
ATOM 1555 C CA . SER A 1 196 ? -0.887 30.844 12.438 1 98.44 196 SER A CA 1
ATOM 1556 C C . SER A 1 196 ? -0.283 30.953 13.836 1 98.44 196 SER A C 1
ATOM 1558 O O . SER A 1 196 ? -0.874 31.562 14.727 1 98.44 196 SER A O 1
ATOM 1560 N N . GLU A 1 197 ? 0.871 30.344 13.938 1 97.94 197 GLU A N 1
ATOM 1561 C CA . GLU A 1 197 ? 1.622 30.484 15.188 1 97.94 197 GLU A CA 1
ATOM 1562 C C . GLU A 1 197 ? 2.443 31.766 15.195 1 97.94 197 GLU A C 1
ATOM 1564 O O . GLU A 1 197 ? 3.066 32.094 16.203 1 97.94 197 GLU A O 1
ATOM 1569 N N . TYR A 1 198 ? 2.453 32.562 14.148 1 96.62 198 TYR A N 1
ATOM 1570 C CA . TYR A 1 198 ? 3.361 33.688 13.984 1 96.62 198 TYR A CA 1
ATOM 1571 C C . TYR A 1 198 ? 2.596 35 13.953 1 96.62 198 TYR A C 1
ATOM 1573 O O . TYR A 1 198 ? 1.47 35.062 13.453 1 96.62 198 TYR A O 1
ATOM 1581 N N . PRO A 1 199 ? 3.242 36.062 14.406 1 95.12 199 PRO A N 1
ATOM 1582 C CA . PRO A 1 199 ? 2.586 37.375 14.359 1 95.12 199 PRO A CA 1
ATOM 1583 C C . PRO A 1 199 ? 2.092 37.719 12.961 1 95.12 199 PRO A C 1
ATOM 1585 O O . PRO A 1 199 ? 2.678 37.312 11.969 1 95.12 199 PRO A O 1
ATOM 1588 N N . PRO A 1 200 ? 1.075 38.5 12.82 1 94.94 200 PRO A N 1
ATOM 1589 C CA . PRO A 1 200 ? 0.321 38.75 11.586 1 94.94 200 PRO A CA 1
ATOM 1590 C C . PRO A 1 200 ? 1.213 39.188 10.422 1 94.94 200 PRO A C 1
ATOM 1592 O O . PRO A 1 200 ? 0.989 38.781 9.281 1 94.94 200 PRO A O 1
ATOM 1595 N N . GLN A 1 201 ? 2.287 39.875 10.672 1 93.38 201 GLN A N 1
ATOM 1596 C CA . GLN A 1 201 ? 3.074 40.438 9.578 1 93.38 201 GLN A CA 1
ATOM 1597 C C . GLN A 1 201 ? 4.305 39.594 9.289 1 93.38 201 GLN A C 1
ATOM 1599 O O . GLN A 1 201 ? 5.074 39.906 8.375 1 93.38 201 GLN A O 1
ATOM 1604 N N . SER A 1 202 ? 4.418 38.5 10.008 1 95.38 202 SER A N 1
ATOM 1605 C CA . SER A 1 202 ? 5.594 37.656 9.836 1 95.38 202 SER A CA 1
ATOM 1606 C C . SER A 1 202 ? 5.625 37.031 8.438 1 95.38 202 SER A C 1
ATOM 1608 O O . SER A 1 202 ? 4.664 36.375 8.023 1 95.38 202 SER A O 1
ATOM 1610 N N . GLY A 1 203 ? 6.695 37.188 7.723 1 96.25 203 GLY A N 1
ATOM 1611 C CA . GLY A 1 203 ? 6.859 36.656 6.387 1 96.25 203 GLY A CA 1
ATOM 1612 C C . GLY A 1 203 ? 7.352 35.219 6.383 1 96.25 203 GLY A C 1
ATOM 1613 O O . GLY A 1 203 ? 7.578 34.625 7.441 1 96.25 203 GLY A O 1
ATOM 1614 N N . PRO A 1 204 ? 7.465 34.688 5.164 1 96.56 204 PRO A N 1
ATOM 1615 C CA . PRO A 1 204 ? 7.914 33.281 5.051 1 96.56 204 PRO A CA 1
ATOM 1616 C C . PRO A 1 204 ? 9.375 33.125 5.465 1 96.56 204 PRO A C 1
ATOM 1618 O O . PRO A 1 204 ? 10.234 33.906 5.078 1 96.56 204 PRO A O 1
ATOM 1621 N N . LYS A 1 205 ? 9.555 32.188 6.301 1 95.38 205 LYS A N 1
ATOM 1622 C CA . LYS A 1 205 ? 10.875 31.703 6.684 1 95.38 205 LYS A CA 1
ATOM 1623 C C . LYS A 1 205 ? 10.938 30.172 6.562 1 95.38 205 LYS A C 1
ATOM 1625 O O . LYS A 1 205 ? 10.023 29.469 7 1 95.38 205 LYS A O 1
ATOM 1630 N N . LYS A 1 206 ? 11.984 29.641 6.012 1 92.69 206 LYS A N 1
ATOM 1631 C CA . LYS A 1 206 ? 12.125 28.234 5.676 1 92.69 206 LYS A CA 1
ATOM 1632 C C . LYS A 1 206 ? 11.867 27.344 6.891 1 92.69 206 LYS A C 1
ATOM 1634 O O . LYS A 1 206 ? 11.227 26.297 6.781 1 92.69 206 LYS A O 1
ATOM 1639 N N . HIS A 1 207 ? 12.281 27.766 8.031 1 92.25 207 HIS A N 1
ATOM 1640 C CA . HIS A 1 207 ? 12.195 26.938 9.219 1 92.25 207 HIS A CA 1
ATOM 1641 C C . HIS A 1 207 ? 10.789 26.953 9.812 1 92.25 207 HIS A C 1
ATOM 1643 O O . HIS A 1 207 ? 10.438 26.094 10.625 1 92.25 207 HIS A O 1
ATOM 1649 N N . CYS A 1 208 ? 9.953 27.875 9.461 1 95.06 208 CYS A N 1
ATOM 1650 C CA . CYS A 1 208 ? 8.617 28.016 10.023 1 95.06 208 CYS A CA 1
ATOM 1651 C C . CYS A 1 208 ? 7.676 26.953 9.469 1 95.06 208 CYS A C 1
ATOM 1653 O O . CYS A 1 208 ? 6.707 26.562 10.125 1 95.06 208 CYS A O 1
ATOM 1655 N N . PHE A 1 209 ? 7.98 26.484 8.281 1 94.94 209 PHE A N 1
ATOM 1656 C CA . PHE A 1 209 ? 7.043 25.578 7.625 1 94.94 209 PHE A CA 1
ATOM 1657 C C . PHE A 1 209 ? 7.086 24.188 8.273 1 94.94 209 PHE A C 1
ATOM 1659 O O . PHE A 1 209 ? 6.047 23.641 8.641 1 94.94 209 PHE A O 1
ATOM 1666 N N . PRO A 1 210 ? 8.25 23.641 8.523 1 93.56 210 PRO A N 1
ATOM 1667 C CA . PRO A 1 210 ? 8.258 22.391 9.289 1 93.56 210 PRO A CA 1
ATOM 1668 C C . PRO A 1 210 ? 7.664 22.547 10.688 1 93.56 210 PRO A C 1
ATOM 1670 O O . PRO A 1 210 ? 6.961 21.641 11.164 1 93.56 210 PRO A O 1
ATOM 1673 N N . MET A 1 211 ? 7.902 23.656 11.32 1 95.25 211 MET A N 1
ATOM 1674 C CA . MET A 1 211 ? 7.352 23.906 12.641 1 95.25 211 MET A CA 1
ATOM 1675 C C . MET A 1 211 ? 5.828 23.984 12.594 1 95.25 211 MET A C 1
ATOM 1677 O O . MET A 1 211 ? 5.148 23.5 13.5 1 95.25 211 MET A O 1
ATOM 1681 N N . ARG A 1 212 ? 5.422 24.531 11.516 1 97.25 212 ARG A N 1
ATOM 1682 C CA . ARG A 1 212 ? 3.98 24.641 11.297 1 97.25 212 ARG A CA 1
ATOM 1683 C C . ARG A 1 212 ? 3.355 23.25 11.109 1 97.25 212 ARG A C 1
ATOM 1685 O O . ARG A 1 212 ? 2.242 23 11.578 1 97.25 212 ARG A O 1
ATOM 1692 N N . ASN A 1 213 ? 4.023 22.344 10.492 1 97.62 213 ASN A N 1
ATOM 1693 C CA . ASN A 1 213 ? 3.484 21.016 10.18 1 97.62 213 ASN A CA 1
ATOM 1694 C C . ASN A 1 213 ? 3.139 20.234 11.453 1 97.62 213 ASN A C 1
ATOM 1696 O O . ASN A 1 213 ? 2.199 19.438 11.453 1 97.62 213 ASN A O 1
ATOM 1700 N N . ARG A 1 214 ? 3.83 20.516 12.523 1 97.69 214 ARG A N 1
ATOM 1701 C CA . ARG A 1 214 ? 3.543 19.812 13.766 1 97.69 214 ARG A CA 1
ATOM 1702 C C . ARG A 1 214 ? 2.145 20.141 14.273 1 97.69 214 ARG A C 1
ATOM 1704 O O . ARG A 1 214 ? 1.495 19.297 14.898 1 97.69 214 ARG A O 1
ATOM 1711 N N . ILE A 1 215 ? 1.732 21.375 14 1 98.56 215 ILE A N 1
ATOM 1712 C CA . ILE A 1 215 ? 0.407 21.812 14.422 1 98.56 215 ILE A CA 1
ATOM 1713 C C . ILE A 1 215 ? -0.661 21.094 13.602 1 98.56 215 ILE A C 1
ATOM 1715 O O . ILE A 1 215 ? -1.675 20.656 14.141 1 98.56 215 ILE A O 1
ATOM 1719 N N . ILE A 1 216 ? -0.411 20.953 12.328 1 98.75 216 ILE A N 1
ATOM 1720 C CA . ILE A 1 216 ? -1.317 20.25 11.438 1 98.75 216 ILE A CA 1
ATOM 1721 C C . ILE A 1 216 ? -1.502 18.812 11.93 1 98.75 216 ILE A C 1
ATOM 1723 O O . ILE A 1 216 ? -2.631 18.328 12.047 1 98.75 216 ILE A O 1
ATOM 1727 N N . ALA A 1 217 ? -0.453 18.141 12.242 1 98.62 217 ALA A N 1
ATOM 1728 C CA . ALA A 1 217 ? -0.484 16.766 12.711 1 98.62 217 ALA A CA 1
ATOM 1729 C C . ALA A 1 217 ? -1.202 16.656 14.055 1 98.62 217 ALA A C 1
ATOM 1731 O O . ALA A 1 217 ? -1.986 15.727 14.273 1 98.62 217 ALA A O 1
ATOM 1732 N N . ALA A 1 218 ? -1.033 17.609 14.906 1 98.62 218 ALA A N 1
ATOM 1733 C CA . ALA A 1 218 ? -1.535 17.547 16.281 1 98.62 218 ALA A CA 1
ATOM 1734 C C . ALA A 1 218 ? -3.035 17.812 16.328 1 98.62 218 ALA A C 1
ATOM 1736 O O . ALA A 1 218 ? -3.748 17.25 17.156 1 98.62 218 ALA A O 1
ATOM 1737 N N . LEU A 1 219 ? -3.506 18.609 15.469 1 98.56 219 LEU A N 1
ATOM 1738 C CA . LEU A 1 219 ? -4.902 19.031 15.492 1 98.56 219 LEU A CA 1
ATOM 1739 C C . LEU A 1 219 ? -5.828 17.875 15.141 1 98.56 219 LEU A C 1
ATOM 1741 O O . LEU A 1 219 ? -6.98 17.844 15.586 1 98.56 219 LEU A O 1
ATOM 1745 N N . SER A 1 220 ? -5.32 16.906 14.406 1 98.12 220 SER A N 1
ATOM 1746 C CA . SER A 1 220 ? -6.203 15.953 13.742 1 98.12 220 SER A CA 1
ATOM 1747 C C . SER A 1 220 ? -6.121 14.586 14.398 1 98.12 220 SER A C 1
ATOM 1749 O O . SER A 1 220 ? -5.125 14.258 15.055 1 98.12 220 SER A O 1
ATOM 1751 N N . LYS A 1 221 ? -7.168 13.797 14.188 1 97.31 221 LYS A N 1
ATOM 1752 C CA . LYS A 1 221 ? -7.191 12.414 14.648 1 97.31 221 LYS A CA 1
ATOM 1753 C C . LYS A 1 221 ? -6.23 11.547 13.836 1 97.31 221 LYS A C 1
ATOM 1755 O O . LYS A 1 221 ? -5.797 10.492 14.305 1 97.31 221 LYS A O 1
ATOM 1760 N N . GLY A 1 222 ? -5.953 12 12.68 1 98.38 222 GLY A N 1
ATOM 1761 C CA . GLY A 1 222 ? -5.039 11.328 11.773 1 98.38 222 GLY A CA 1
ATOM 1762 C C . GLY A 1 222 ? -4.598 12.195 10.617 1 98.38 222 GLY A C 1
ATOM 1763 O O . GLY A 1 222 ? -5.145 13.281 10.406 1 98.38 222 GLY A O 1
ATOM 1764 N N . THR A 1 223 ? -3.57 11.734 9.945 1 98.88 223 THR A N 1
ATOM 1765 C CA . THR A 1 223 ? -3.023 12.469 8.805 1 98.88 223 THR A CA 1
ATOM 1766 C C . THR A 1 223 ? -3.029 11.602 7.551 1 98.88 223 THR A C 1
ATOM 1768 O O . THR A 1 223 ? -2.537 10.469 7.57 1 98.88 223 THR A O 1
ATOM 1771 N N . CYS A 1 224 ? -3.633 12.109 6.5 1 98.94 224 CYS A N 1
ATOM 1772 C CA . CYS A 1 224 ? -3.658 11.414 5.215 1 98.94 224 CYS A CA 1
ATOM 1773 C C . CYS A 1 224 ? -2.65 12.023 4.246 1 98.94 224 CYS A C 1
ATOM 1775 O O . CYS A 1 224 ? -2.682 13.227 3.984 1 98.94 224 CYS A O 1
ATOM 1777 N N . VAL A 1 225 ? -1.804 11.219 3.695 1 98.81 225 VAL A N 1
ATOM 1778 C CA . VAL A 1 225 ? -0.715 11.672 2.836 1 98.81 225 VAL A CA 1
ATOM 1779 C C . VAL A 1 225 ? -0.995 11.266 1.391 1 98.81 225 VAL A C 1
ATOM 1781 O O . VAL A 1 225 ? -1.262 10.094 1.108 1 98.81 225 VAL A O 1
ATOM 1784 N N . PHE A 1 226 ? -0.987 12.297 0.511 1 98.31 226 PHE A N 1
ATOM 1785 C CA . PHE A 1 226 ? -1.192 12.102 -0.919 1 98.31 226 PHE A CA 1
ATOM 1786 C C . PHE A 1 226 ? 0.065 12.461 -1.701 1 98.31 226 PHE A C 1
ATOM 1788 O O . PHE A 1 226 ? 0.656 13.523 -1.484 1 98.31 226 PHE A O 1
ATOM 1795 N N . GLU A 1 227 ? 0.479 11.656 -2.646 1 96.06 227 GLU A N 1
ATOM 1796 C CA . GLU A 1 227 ? 1.521 11.945 -3.627 1 96.06 227 GLU A CA 1
ATOM 1797 C C . GLU A 1 227 ? 2.75 12.555 -2.961 1 96.06 227 GLU A C 1
ATOM 1799 O O . GLU A 1 227 ? 3.244 13.594 -3.393 1 96.06 227 GLU A O 1
ATOM 1804 N N . ALA A 1 228 ? 3.281 11.875 -2.059 1 94.44 228 ALA A N 1
ATOM 1805 C CA . ALA A 1 228 ? 4.492 12.336 -1.386 1 94.44 228 ALA A CA 1
ATOM 1806 C C . ALA A 1 228 ? 5.73 11.633 -1.937 1 94.44 228 ALA A C 1
ATOM 1808 O O . ALA A 1 228 ? 5.707 10.422 -2.17 1 94.44 228 ALA A O 1
ATOM 1809 N N . LYS A 1 229 ? 6.746 12.422 -2.102 1 94.31 229 LYS A N 1
ATOM 1810 C CA . LYS A 1 229 ? 8.047 11.859 -2.461 1 94.31 229 LYS A CA 1
ATOM 1811 C C . LYS A 1 229 ? 8.844 11.477 -1.216 1 94.31 229 LYS A C 1
ATOM 1813 O O . LYS A 1 229 ? 8.555 11.953 -0.118 1 94.31 229 LYS A O 1
ATOM 1818 N N . LYS A 1 230 ? 9.852 10.656 -1.29 1 89 230 LYS A N 1
ATOM 1819 C CA . LYS A 1 230 ? 10.648 10.148 -0.173 1 89 230 LYS A CA 1
ATOM 1820 C C . LYS A 1 230 ? 11.266 11.289 0.629 1 89 230 LYS A C 1
ATOM 1822 O O . LYS A 1 230 ? 11.367 11.211 1.855 1 89 230 LYS A O 1
ATOM 1827 N N . LYS A 1 231 ? 11.633 12.477 0.079 1 85.75 231 LYS A N 1
ATOM 1828 C CA . LYS A 1 231 ? 12.25 13.586 0.798 1 85.75 231 LYS A CA 1
ATOM 1829 C C . LYS A 1 231 ? 11.336 14.812 0.816 1 85.75 231 LYS A C 1
ATOM 1831 O O . LYS A 1 231 ? 11.805 15.945 0.89 1 85.75 231 LYS A O 1
ATOM 1836 N N . SER A 1 232 ? 10.141 14.539 1.061 1 88.5 232 SER A N 1
ATOM 1837 C CA . SER A 1 232 ? 9.188 15.648 0.998 1 88.5 232 SER A CA 1
ATOM 1838 C C . SER A 1 232 ? 8.828 16.141 2.393 1 88.5 232 SER A C 1
ATOM 1840 O O . SER A 1 232 ? 8.977 15.414 3.375 1 88.5 232 SER A O 1
ATOM 1842 N N . GLY A 1 233 ? 8.344 17.375 2.492 1 89.75 233 GLY A N 1
ATOM 1843 C CA . GLY A 1 233 ? 7.855 17.953 3.732 1 89.75 233 GLY A CA 1
ATOM 1844 C C . GLY A 1 233 ? 6.66 17.219 4.309 1 89.75 233 GLY A C 1
ATOM 1845 O O . GLY A 1 233 ? 6.453 17.219 5.523 1 89.75 233 GLY A O 1
ATOM 1846 N N . SER A 1 234 ? 5.883 16.625 3.473 1 93.62 234 SER A N 1
ATOM 1847 C CA . SER A 1 234 ? 4.699 15.898 3.924 1 93.62 234 SER A CA 1
ATOM 1848 C C . SER A 1 234 ? 5.078 14.711 4.793 1 93.62 234 SER A C 1
ATOM 1850 O O . SER A 1 234 ? 4.328 14.32 5.691 1 93.62 234 SER A O 1
ATOM 1852 N N . LEU A 1 235 ? 6.25 14.148 4.52 1 94.94 235 LEU A N 1
ATOM 1853 C CA . LEU A 1 235 ? 6.688 13.016 5.324 1 94.94 235 LEU A CA 1
ATOM 1854 C C . LEU A 1 235 ? 7.043 13.453 6.738 1 94.94 235 LEU A C 1
ATOM 1856 O O . LEU A 1 235 ? 6.895 12.68 7.691 1 94.94 235 LEU A O 1
ATOM 1860 N N . ILE A 1 236 ? 7.438 14.641 6.879 1 95 236 ILE A N 1
ATOM 1861 C CA . ILE A 1 236 ? 7.715 15.211 8.188 1 95 236 ILE A CA 1
ATOM 1862 C C . ILE A 1 236 ? 6.422 15.312 8.992 1 95 236 ILE A C 1
ATOM 1864 O O . ILE A 1 236 ? 6.395 14.969 10.18 1 95 236 ILE A O 1
ATOM 1868 N N . THR A 1 237 ? 5.434 15.758 8.328 1 97.62 237 THR A N 1
ATOM 1869 C CA . THR A 1 237 ? 4.137 15.852 8.984 1 97.62 237 THR A CA 1
ATOM 1870 C C . THR A 1 237 ? 3.643 14.469 9.406 1 97.62 237 THR A C 1
ATOM 1872 O O . THR A 1 237 ? 3.131 14.305 10.516 1 97.62 237 THR A O 1
ATOM 1875 N N . ALA A 1 238 ? 3.801 13.516 8.5 1 97.94 238 ALA A N 1
ATOM 1876 C CA . ALA A 1 238 ? 3.418 12.141 8.828 1 97.94 238 ALA A CA 1
ATOM 1877 C C . ALA A 1 238 ? 4.172 11.633 10.055 1 97.94 238 ALA A C 1
ATOM 1879 O O . ALA A 1 238 ? 3.582 11.016 10.938 1 97.94 238 ALA A O 1
ATOM 1880 N N . GLN A 1 239 ? 5.445 11.938 10.094 1 96.88 239 GLN A N 1
ATOM 1881 C CA . GLN A 1 239 ? 6.258 11.516 11.227 1 96.88 239 GLN A CA 1
ATOM 1882 C C . GLN A 1 239 ? 5.789 12.18 12.516 1 96.88 239 GLN A C 1
ATOM 1884 O O . GLN A 1 239 ? 5.734 11.539 13.57 1 96.88 239 GLN A O 1
ATOM 1889 N N . GLN A 1 240 ? 5.473 13.414 12.422 1 97.12 240 GLN A N 1
ATOM 1890 C CA . GLN A 1 240 ? 4.934 14.117 13.586 1 97.12 240 GLN A CA 1
ATOM 1891 C C . GLN A 1 240 ? 3.654 13.453 14.086 1 97.12 240 GLN A C 1
ATOM 1893 O O . GLN A 1 240 ? 3.451 13.312 15.289 1 97.12 240 GLN A O 1
ATOM 1898 N N . ALA A 1 241 ? 2.809 13.094 13.172 1 98.19 241 ALA A N 1
ATOM 1899 C CA . ALA A 1 241 ? 1.574 12.406 13.531 1 98.19 241 ALA A CA 1
ATOM 1900 C C . ALA A 1 241 ? 1.873 11.086 14.242 1 98.19 241 ALA A C 1
ATOM 1902 O O . ALA A 1 241 ? 1.277 10.789 15.281 1 98.19 241 ALA A O 1
ATOM 1903 N N . LEU A 1 242 ? 2.801 10.367 13.703 1 97.5 242 LEU A N 1
ATOM 1904 C CA . LEU A 1 242 ? 3.188 9.094 14.312 1 97.5 242 LEU A CA 1
ATOM 1905 C C . LEU A 1 242 ? 3.729 9.305 15.719 1 97.5 242 LEU A C 1
ATOM 1907 O O . LEU A 1 242 ? 3.371 8.57 16.641 1 97.5 242 LEU A O 1
ATOM 1911 N N . ASP A 1 243 ? 4.539 10.266 15.891 1 96.69 243 ASP A N 1
ATOM 1912 C CA . ASP A 1 243 ? 5.125 10.586 17.188 1 96.69 243 ASP A CA 1
ATOM 1913 C C . ASP A 1 243 ? 4.043 10.898 18.219 1 96.69 243 ASP A C 1
ATOM 1915 O O . ASP A 1 243 ? 4.223 10.648 19.406 1 96.69 243 ASP A O 1
ATOM 1919 N N . LEU A 1 244 ? 2.982 11.391 17.781 1 97.5 244 LEU A N 1
ATOM 1920 C CA . LEU A 1 244 ? 1.875 11.766 18.656 1 97.5 244 LEU A CA 1
ATOM 1921 C C . LEU A 1 244 ? 0.917 10.594 18.859 1 97.5 244 LEU A C 1
ATOM 1923 O O . LEU A 1 244 ? -0.121 10.734 19.5 1 97.5 244 LEU A O 1
ATOM 1927 N N . GLY A 1 245 ? 1.196 9.492 18.203 1 96.5 245 GLY A N 1
ATOM 1928 C CA . GLY A 1 245 ? 0.343 8.32 18.312 1 96.5 245 GLY A CA 1
ATOM 1929 C C . GLY A 1 245 ? -0.904 8.406 17.453 1 96.5 245 GLY A C 1
ATOM 1930 O O . GLY A 1 245 ? -1.91 7.75 17.75 1 96.5 245 GLY A O 1
ATOM 1931 N N . ARG A 1 246 ? -0.844 9.234 16.484 1 97.31 246 ARG A N 1
ATOM 1932 C CA . ARG A 1 246 ? -1.978 9.367 15.57 1 97.31 246 ARG A CA 1
ATOM 1933 C C . ARG A 1 246 ? -1.818 8.453 14.359 1 97.31 246 ARG A C 1
ATOM 1935 O O . ARG A 1 246 ? -0.697 8.164 13.938 1 97.31 246 ARG A O 1
ATOM 1942 N N . THR A 1 247 ? -2.932 8.094 13.758 1 97.88 247 THR A N 1
ATOM 1943 C CA . THR A 1 247 ? -2.908 7.215 12.594 1 97.88 247 THR A CA 1
ATOM 1944 C C . THR A 1 247 ? -2.447 7.973 11.352 1 97.88 247 THR A C 1
ATOM 1946 O O . THR A 1 247 ? -2.844 9.117 11.133 1 97.88 247 THR A O 1
ATOM 1949 N N . VAL A 1 248 ? -1.61 7.34 10.641 1 98.81 248 VAL A N 1
ATOM 1950 C CA . VAL A 1 248 ? -1.193 7.887 9.352 1 98.81 248 VAL A CA 1
ATOM 1951 C C . VAL A 1 248 ? -1.804 7.062 8.219 1 98.81 248 VAL A C 1
ATOM 1953 O O . VAL A 1 248 ? -1.673 5.836 8.195 1 98.81 248 VAL A O 1
ATOM 1956 N N . PHE A 1 249 ? -2.557 7.73 7.348 1 98.88 249 PHE A N 1
ATOM 1957 C CA . PHE A 1 249 ? -3.125 7.172 6.125 1 98.88 249 PHE A CA 1
ATOM 1958 C C . PHE A 1 249 ? -2.275 7.543 4.914 1 98.88 249 PHE A C 1
ATOM 1960 O O . PHE A 1 249 ? -1.867 8.695 4.766 1 98.88 249 PHE A O 1
ATOM 1967 N N . SER A 1 250 ? -1.973 6.598 4.137 1 98.81 250 SER A N 1
ATOM 1968 C CA . SER A 1 250 ? -1.145 6.852 2.963 1 98.81 250 SER A CA 1
ATOM 1969 C C . SER A 1 250 ? -1.798 6.309 1.697 1 98.81 250 SER A C 1
ATOM 1971 O O . SER A 1 250 ? -2.221 5.148 1.659 1 98.81 250 SER A O 1
ATOM 1973 N N . VAL A 1 251 ? -1.933 7.102 0.704 1 98.75 251 VAL A N 1
ATOM 1974 C CA . VAL A 1 251 ? -2.6 6.75 -0.545 1 98.75 251 VAL A CA 1
ATOM 1975 C C . VAL A 1 251 ? -1.582 6.191 -1.536 1 98.75 251 VAL A C 1
ATOM 1977 O O . VAL A 1 251 ? -0.636 6.883 -1.921 1 98.75 251 VAL A O 1
ATOM 1980 N N . PRO A 1 252 ? -1.788 4.992 -1.934 1 97.88 252 PRO A N 1
ATOM 1981 C CA . PRO A 1 252 ? -0.842 4.406 -2.885 1 97.88 252 PRO A CA 1
ATOM 1982 C C . PRO A 1 252 ? -1.017 4.949 -4.301 1 97.88 252 PRO A C 1
ATOM 1984 O O . PRO A 1 252 ? -2.016 5.605 -4.594 1 97.88 252 PRO A O 1
ATOM 1987 N N . GLY A 1 253 ? -0.008 4.738 -5.16 1 95.62 253 GLY A N 1
ATOM 1988 C CA . GLY A 1 253 ? -0.044 5.168 -6.551 1 95.62 253 GLY A CA 1
ATOM 1989 C C . GLY A 1 253 ? 0.906 4.387 -7.438 1 95.62 253 GLY A C 1
ATOM 1990 O O . GLY A 1 253 ? 1.345 3.293 -7.078 1 95.62 253 GLY A O 1
ATOM 1991 N N . ASN A 1 254 ? 1.112 4.938 -8.578 1 92.81 254 ASN A N 1
ATOM 1992 C CA . ASN A 1 254 ? 1.958 4.305 -9.586 1 92.81 254 ASN A CA 1
ATOM 1993 C C . ASN A 1 254 ? 3.4 4.176 -9.102 1 92.81 254 ASN A C 1
ATOM 1995 O O . ASN A 1 254 ? 3.979 5.141 -8.602 1 92.81 254 ASN A O 1
ATOM 1999 N N . ILE A 1 255 ? 3.955 2.959 -9.273 1 95.5 255 ILE A N 1
ATOM 2000 C CA . ILE A 1 255 ? 5.285 2.73 -8.719 1 95.5 255 ILE A CA 1
ATOM 2001 C C . ILE A 1 255 ? 6.348 3.184 -9.711 1 95.5 255 ILE A C 1
ATOM 2003 O O . ILE A 1 255 ? 7.531 3.27 -9.375 1 95.5 255 ILE A O 1
ATOM 2007 N N . LEU A 1 256 ? 5.918 3.52 -10.984 1 94.5 256 LEU A N 1
ATOM 2008 C CA . LEU A 1 256 ? 6.879 3.881 -12.016 1 94.5 256 LEU A CA 1
ATOM 2009 C C . LEU A 1 256 ? 7.168 5.379 -11.992 1 94.5 256 LEU A C 1
ATOM 2011 O O . LEU A 1 256 ? 8.039 5.859 -12.727 1 94.5 256 LEU A O 1
ATOM 2015 N N . THR A 1 257 ? 6.422 6.141 -11.156 1 91 257 THR A N 1
ATOM 2016 C CA . THR A 1 257 ? 6.656 7.574 -11.016 1 91 257 THR A CA 1
ATOM 2017 C C . THR A 1 257 ? 7.141 7.902 -9.609 1 91 257 THR A C 1
ATOM 2019 O O . THR A 1 257 ? 6.988 7.098 -8.688 1 91 257 THR A O 1
ATOM 2022 N N . GLU A 1 258 ? 7.668 9.07 -9.469 1 92.12 258 GLU A N 1
ATOM 2023 C CA . GLU A 1 258 ? 8.234 9.453 -8.18 1 92.12 258 GLU A CA 1
ATOM 2024 C C . GLU A 1 258 ? 7.172 10.078 -7.281 1 92.12 258 GLU A C 1
ATOM 2026 O O . GLU A 1 258 ? 7.438 10.367 -6.109 1 92.12 258 GLU A O 1
ATOM 2031 N N . HIS A 1 259 ? 5.992 10.188 -7.766 1 93.06 259 HIS A N 1
ATOM 2032 C CA . HIS A 1 259 ? 4.969 10.961 -7.07 1 93.06 259 HIS A CA 1
ATOM 2033 C C . HIS A 1 259 ? 4.516 10.258 -5.797 1 93.06 259 HIS A C 1
ATOM 2035 O O . HIS A 1 259 ? 4.008 10.898 -4.875 1 93.06 259 HIS A O 1
ATOM 2041 N N . SER A 1 260 ? 4.707 8.914 -5.762 1 95.44 260 SER A N 1
ATOM 2042 C CA . SER A 1 260 ? 4.113 8.18 -4.648 1 95.44 260 SER A CA 1
ATOM 2043 C C . SER A 1 260 ? 5.172 7.418 -3.861 1 95.44 260 SER A C 1
ATOM 2045 O O . SER A 1 260 ? 4.844 6.562 -3.039 1 95.44 260 SER A O 1
ATOM 2047 N N . THR A 1 261 ? 6.457 7.676 -4.086 1 97 261 THR A N 1
ATOM 2048 C CA . THR A 1 261 ? 7.527 6.926 -3.445 1 97 261 THR A CA 1
ATOM 2049 C C . THR A 1 261 ? 7.453 7.062 -1.928 1 97 261 THR A C 1
ATOM 2051 O O . THR A 1 261 ? 7.602 6.074 -1.202 1 97 261 THR A O 1
ATOM 2054 N N . GLY A 1 262 ? 7.219 8.297 -1.463 1 97.5 262 GLY A N 1
ATOM 2055 C CA . GLY A 1 262 ? 7.07 8.516 -0.034 1 97.5 262 GLY A CA 1
ATOM 2056 C C . GLY A 1 262 ? 5.852 7.832 0.552 1 97.5 262 GLY A C 1
ATOM 2057 O O . GLY A 1 262 ? 5.914 7.27 1.646 1 97.5 262 GLY A O 1
ATOM 2058 N N . CYS A 1 263 ? 4.754 7.875 -0.175 1 98.19 263 CYS A N 1
ATOM 2059 C CA . CYS A 1 263 ? 3.535 7.203 0.271 1 98.19 263 CYS A CA 1
ATOM 2060 C C . CYS A 1 263 ? 3.762 5.707 0.422 1 98.19 263 CYS A C 1
ATOM 2062 O O . CYS A 1 263 ? 3.324 5.105 1.404 1 98.19 263 CYS A O 1
ATOM 2064 N N . HIS A 1 264 ? 4.426 5.148 -0.537 1 98.25 264 HIS A N 1
ATOM 2065 C CA . HIS A 1 264 ? 4.707 3.717 -0.487 1 98.25 264 HIS A CA 1
ATOM 2066 C C . HIS A 1 264 ? 5.598 3.371 0.703 1 98.25 264 HIS A C 1
ATOM 2068 O O . HIS A 1 264 ? 5.359 2.377 1.392 1 98.25 264 HIS A O 1
ATOM 2074 N N . HIS A 1 265 ? 6.559 4.152 0.962 1 97.44 265 HIS A N 1
ATOM 2075 C CA . HIS A 1 265 ? 7.434 3.938 2.109 1 97.44 265 HIS A CA 1
ATOM 2076 C C . HIS A 1 265 ? 6.648 3.994 3.416 1 97.44 265 HIS A C 1
ATOM 2078 O O . HIS A 1 265 ? 6.875 3.182 4.316 1 97.44 265 HIS A O 1
ATOM 2084 N N . LEU A 1 266 ? 5.773 4.941 3.508 1 98.19 266 LEU A N 1
ATOM 2085 C CA . LEU A 1 266 ? 4.93 5.035 4.691 1 98.19 266 LEU A CA 1
ATOM 2086 C C . LEU A 1 266 ? 4.125 3.756 4.887 1 98.19 266 LEU A C 1
ATOM 2088 O O . LEU A 1 266 ? 4.016 3.25 6.008 1 98.19 266 LEU A O 1
ATOM 2092 N N . ILE A 1 267 ? 3.547 3.246 3.816 1 98.31 267 ILE A N 1
ATOM 2093 C CA . ILE A 1 267 ? 2.748 2.027 3.883 1 98.31 267 ILE A CA 1
ATOM 2094 C C . ILE A 1 267 ? 3.627 0.859 4.324 1 98.31 267 ILE A C 1
ATOM 2096 O O . ILE A 1 267 ? 3.236 0.072 5.188 1 98.31 267 ILE A O 1
ATOM 2100 N N . GLN A 1 268 ? 4.793 0.728 3.719 1 97.62 268 GLN A N 1
ATOM 2101 C CA . GLN A 1 268 ? 5.734 -0.326 4.082 1 97.62 268 GLN A CA 1
ATOM 2102 C C . GLN A 1 268 ? 6.121 -0.234 5.559 1 97.62 268 GLN A C 1
ATOM 2104 O O . GLN A 1 268 ? 6.383 -1.252 6.199 1 97.62 268 GLN A O 1
ATOM 2109 N N . ASP A 1 269 ? 6.074 1.008 6.066 1 96.12 269 ASP A N 1
ATOM 2110 C CA . ASP A 1 269 ? 6.449 1.238 7.461 1 96.12 269 ASP A CA 1
ATOM 2111 C C . ASP A 1 269 ? 5.246 1.083 8.383 1 96.12 269 ASP A C 1
ATOM 2113 O O . ASP A 1 269 ? 5.352 1.309 9.594 1 96.12 269 ASP A O 1
ATOM 2117 N N . GLY A 1 270 ? 4.074 0.833 7.852 1 96.31 270 GLY A N 1
ATOM 2118 C CA . GLY A 1 270 ? 2.959 0.483 8.719 1 96.31 270 GLY A CA 1
ATOM 2119 C C . GLY A 1 270 ? 1.79 1.442 8.609 1 96.31 270 GLY A C 1
ATOM 2120 O O . GLY A 1 270 ? 0.771 1.271 9.273 1 96.31 270 GLY A O 1
ATOM 2121 N N . ALA A 1 271 ? 1.925 2.502 7.82 1 98.25 271 ALA A N 1
ATOM 2122 C CA . ALA A 1 271 ? 0.781 3.383 7.598 1 98.25 271 ALA A CA 1
ATOM 2123 C C . ALA A 1 271 ? -0.375 2.627 6.949 1 98.25 271 ALA A C 1
ATOM 2125 O O . ALA A 1 271 ? -0.161 1.625 6.262 1 98.25 271 ALA A O 1
ATOM 2126 N N . VAL A 1 272 ? -1.576 3.047 7.121 1 98.38 272 VAL A N 1
ATOM 2127 C CA . VAL A 1 272 ? -2.766 2.418 6.559 1 98.38 272 VAL A CA 1
ATOM 2128 C C . VAL A 1 272 ? -2.807 2.65 5.051 1 98.38 272 VAL A C 1
ATOM 2130 O O . VAL A 1 272 ? -2.844 3.795 4.594 1 98.38 272 VAL A O 1
ATOM 2133 N N . CYS A 1 273 ? -2.713 1.568 4.355 1 98.75 273 CYS A N 1
ATOM 2134 C CA . CYS A 1 273 ? -2.973 1.681 2.924 1 98.75 273 CYS A CA 1
ATOM 2135 C C . CYS A 1 273 ? -4.398 2.152 2.664 1 98.75 273 CYS A C 1
ATOM 2137 O O . CYS A 1 273 ? -5.352 1.398 2.865 1 98.75 273 CYS A O 1
ATOM 2139 N N . THR A 1 274 ? -4.555 3.346 2.137 1 98.81 274 THR A N 1
ATOM 2140 C CA . THR A 1 274 ? -5.859 3.994 2.092 1 98.81 274 THR A CA 1
ATOM 2141 C C . THR A 1 274 ? -6.324 4.18 0.65 1 98.81 274 THR A C 1
ATOM 2143 O O . THR A 1 274 ? -5.684 4.895 -0.125 1 98.81 274 THR A O 1
ATOM 2146 N N . VAL A 1 275 ? -7.48 3.551 0.333 1 98.25 275 VAL A N 1
ATOM 2147 C CA . VAL A 1 275 ? -7.922 3.613 -1.057 1 98.25 275 VAL A CA 1
ATOM 2148 C C . VAL A 1 275 ? -9.328 4.203 -1.124 1 98.25 275 VAL A C 1
ATOM 2150 O O . VAL A 1 275 ? -9.883 4.375 -2.211 1 98.25 275 VAL A O 1
ATOM 2153 N N . SER A 1 276 ? -9.906 4.48 0.028 1 97.69 276 SER A N 1
ATOM 2154 C CA . SER A 1 276 ? -11.227 5.109 0.09 1 97.69 276 SER A CA 1
ATOM 2155 C C . SER A 1 276 ? -11.398 5.891 1.388 1 97.69 276 SER A C 1
ATOM 2157 O O . SER A 1 276 ? -10.656 5.684 2.35 1 97.69 276 SER A O 1
ATOM 2159 N N . GLY A 1 277 ? -12.375 6.836 1.33 1 98.44 277 GLY A N 1
ATOM 2160 C CA . GLY A 1 277 ? -12.688 7.551 2.557 1 98.44 277 GLY A CA 1
ATOM 2161 C C . GLY A 1 277 ? -13.211 6.645 3.656 1 98.44 277 GLY A C 1
ATOM 2162 O O . GLY A 1 277 ? -13.023 6.93 4.84 1 98.44 277 GLY A O 1
ATOM 2163 N N . GLU A 1 278 ? -13.797 5.539 3.303 1 98 278 GLU A N 1
ATOM 2164 C CA . GLU A 1 278 ? -14.312 4.57 4.262 1 98 278 GLU A CA 1
ATOM 2165 C C . GLU A 1 278 ? -13.188 3.93 5.066 1 98 278 GLU A C 1
ATOM 2167 O O . GLU A 1 278 ? -13.359 3.598 6.238 1 98 278 GLU A O 1
ATOM 2172 N N . ASP A 1 279 ? -12.039 3.771 4.43 1 98.19 279 ASP A N 1
ATOM 2173 C CA . ASP A 1 279 ? -10.883 3.246 5.148 1 98.19 279 ASP A CA 1
ATOM 2174 C C . ASP A 1 279 ? -10.516 4.141 6.336 1 98.19 279 ASP A C 1
ATOM 2176 O O . ASP A 1 279 ? -10.18 3.645 7.41 1 98.19 279 ASP A O 1
ATOM 2180 N N . ILE A 1 280 ? -10.594 5.469 6.105 1 98.5 280 ILE A N 1
ATOM 2181 C CA . ILE A 1 280 ? -10.266 6.441 7.141 1 98.5 280 ILE A CA 1
ATOM 2182 C C . ILE A 1 280 ? -11.297 6.375 8.258 1 98.5 280 ILE A C 1
ATOM 2184 O O . ILE A 1 280 ? -10.945 6.273 9.438 1 98.5 280 ILE A O 1
ATOM 2188 N N . LEU A 1 281 ? -12.539 6.371 7.883 1 98.44 281 LEU A N 1
ATOM 2189 C CA . LEU A 1 281 ? -13.625 6.367 8.852 1 98.44 281 LEU A CA 1
ATOM 2190 C C . LEU A 1 281 ? -13.602 5.098 9.695 1 98.44 281 LEU A C 1
ATOM 2192 O O . LEU A 1 281 ? -13.914 5.129 10.891 1 98.44 281 LEU A O 1
ATOM 2196 N N . ALA A 1 282 ? -13.234 4.008 9.062 1 97.5 282 ALA A N 1
ATOM 2197 C CA . ALA A 1 282 ? -13.164 2.73 9.766 1 97.5 282 ALA A CA 1
ATOM 2198 C C . ALA A 1 282 ? -12.109 2.773 10.867 1 97.5 282 ALA A C 1
ATOM 2200 O O . ALA A 1 282 ? -12.297 2.203 11.945 1 97.5 282 ALA A O 1
ATOM 2201 N N . GLU A 1 283 ? -11.031 3.434 10.609 1 96.12 283 GLU A N 1
ATOM 2202 C CA . GLU A 1 283 ? -9.953 3.535 11.586 1 96.12 283 GLU A CA 1
ATOM 2203 C C . GLU A 1 283 ? -10.352 4.426 12.758 1 96.12 283 GLU A C 1
ATOM 2205 O O . GLU A 1 283 ? -9.883 4.227 13.883 1 96.12 283 GLU A O 1
ATOM 2210 N N . PHE A 1 284 ? -11.148 5.41 12.5 1 94.25 284 PHE A N 1
ATOM 2211 C CA . PHE A 1 284 ? -11.531 6.355 13.547 1 94.25 284 PHE A CA 1
ATOM 2212 C C . PHE A 1 284 ? -12.594 5.754 14.453 1 94.25 284 PHE A C 1
ATOM 2214 O O . PHE A 1 284 ? -12.773 6.199 15.594 1 94.25 284 PHE A O 1
ATOM 2221 N N . LYS A 1 285 ? -13.43 4.773 14.086 1 88.31 285 LYS A N 1
ATOM 2222 C CA . LYS A 1 285 ? -14.438 4.102 14.898 1 88.31 285 LYS A CA 1
ATOM 2223 C C . LYS A 1 285 ? -13.805 3.104 15.859 1 88.31 285 LYS A C 1
ATOM 2225 O O . LYS A 1 285 ? -14.383 2.77 16.891 1 88.31 285 LYS A O 1
ATOM 2230 N N . GLU A 1 286 ? -12.664 2.607 15.633 1 71.25 286 GLU A N 1
ATOM 2231 C CA . GLU A 1 286 ? -12 1.628 16.484 1 71.25 286 GLU A CA 1
ATOM 2232 C C . GLU A 1 286 ? -11.328 2.303 17.688 1 71.25 286 GLU A C 1
ATOM 2234 O O . GLU A 1 286 ? -11.344 1.771 18.797 1 71.25 286 GLU A O 1
ATOM 2239 N N . MET B 1 1 ? 9.281 -52.906 -9.25 1 48.94 1 MET B N 1
ATOM 2240 C CA . MET B 1 1 ? 8.438 -52.406 -8.172 1 48.94 1 MET B CA 1
ATOM 2241 C C . MET B 1 1 ? 8.125 -50.938 -8.375 1 48.94 1 MET B C 1
ATOM 2243 O O . MET B 1 1 ? 6.965 -50.531 -8.281 1 48.94 1 MET B O 1
ATOM 2247 N N . MET B 1 2 ? 9.242 -50.156 -8.656 1 60.09 2 MET B N 1
ATOM 2248 C CA . MET B 1 2 ? 9.156 -48.719 -8.922 1 60.09 2 MET B CA 1
ATOM 2249 C C . MET B 1 2 ? 8.383 -48.469 -10.211 1 60.09 2 MET B C 1
ATOM 2251 O O . MET B 1 2 ? 7.543 -47.562 -10.258 1 60.09 2 MET B O 1
ATOM 2255 N N . TYR B 1 3 ? 8.281 -49.562 -10.977 1 74.25 3 TYR B N 1
ATOM 2256 C CA . TYR B 1 3 ? 7.676 -49.375 -12.297 1 74.25 3 TYR B CA 1
ATOM 2257 C C . TYR B 1 3 ? 6.164 -49.562 -12.234 1 74.25 3 TYR B C 1
ATOM 2259 O O . TYR B 1 3 ? 5.418 -48.781 -12.852 1 74.25 3 TYR B O 1
ATOM 2267 N N . GLN B 1 4 ? 5.746 -50.469 -11.344 1 81.44 4 GLN B N 1
ATOM 2268 C CA . GLN B 1 4 ? 4.312 -50.719 -11.273 1 81.44 4 GLN B CA 1
ATOM 2269 C C . GLN B 1 4 ? 3.58 -49.562 -10.602 1 81.44 4 GLN B C 1
ATOM 2271 O O . GLN B 1 4 ? 2.48 -49.188 -11.016 1 81.44 4 GLN B O 1
ATOM 2276 N N . ILE B 1 5 ? 4.203 -49.031 -9.594 1 85.56 5 ILE B N 1
ATOM 2277 C CA . ILE B 1 5 ? 3.623 -47.906 -8.875 1 85.56 5 ILE B CA 1
ATOM 2278 C C . ILE B 1 5 ? 3.473 -46.719 -9.812 1 85.56 5 ILE B C 1
ATOM 2280 O O . ILE B 1 5 ? 2.422 -46.062 -9.852 1 85.56 5 ILE B O 1
ATOM 2284 N N . GLU B 1 6 ? 4.5 -46.469 -10.562 1 87.19 6 GLU B N 1
ATOM 2285 C CA . GLU B 1 6 ? 4.488 -45.375 -11.5 1 87.19 6 GLU B CA 1
ATOM 2286 C C . GLU B 1 6 ? 3.387 -45.531 -12.547 1 87.19 6 GLU B C 1
ATOM 2288 O O . GLU B 1 6 ? 2.699 -44.562 -12.891 1 87.19 6 GLU B O 1
ATOM 2293 N N . GLU B 1 7 ? 3.266 -46.719 -12.977 1 87.94 7 GLU B N 1
ATOM 2294 C CA . GLU B 1 7 ? 2.225 -47 -13.953 1 87.94 7 GLU B CA 1
ATOM 2295 C C . GLU B 1 7 ? 0.835 -46.781 -13.375 1 87.94 7 GLU B C 1
ATOM 2297 O O . GLU B 1 7 ? -0.027 -46.188 -14.039 1 87.94 7 GLU B O 1
ATOM 2302 N N . ASN B 1 8 ? 0.645 -47.25 -12.156 1 88.38 8 ASN B N 1
ATOM 2303 C CA . ASN B 1 8 ? -0.647 -47.062 -11.508 1 88.38 8 ASN B CA 1
ATOM 2304 C C . ASN B 1 8 ? -0.951 -45.562 -11.281 1 88.38 8 ASN B C 1
ATOM 2306 O O . ASN B 1 8 ? -2.088 -45.125 -11.469 1 88.38 8 ASN B O 1
ATOM 2310 N N . LEU B 1 9 ? 0.051 -44.844 -10.898 1 91.56 9 LEU B N 1
ATOM 2311 C CA . LEU B 1 9 ? -0.122 -43.406 -10.711 1 91.56 9 LEU B CA 1
ATOM 2312 C C . LEU B 1 9 ? -0.481 -42.719 -12.023 1 91.56 9 LEU B C 1
ATOM 2314 O O . LEU B 1 9 ? -1.363 -41.875 -12.062 1 91.56 9 LEU B O 1
ATOM 2318 N N . LEU B 1 10 ? 0.177 -43.094 -13.023 1 92.44 10 LEU B N 1
ATOM 2319 C CA . LEU B 1 10 ? -0.097 -42.531 -14.336 1 92.44 10 LEU B CA 1
ATOM 2320 C C . LEU B 1 10 ? -1.517 -42.844 -14.789 1 92.44 10 LEU B C 1
ATOM 2322 O O . LEU B 1 10 ? -2.227 -41.969 -15.297 1 92.44 10 LEU B O 1
ATOM 2326 N N . LYS B 1 11 ? -1.877 -44.094 -14.609 1 91.62 11 LYS B N 1
ATOM 2327 C CA . LYS B 1 11 ? -3.24 -44.5 -14.969 1 91.62 11 LYS B CA 1
ATOM 2328 C C . LYS B 1 11 ? -4.266 -43.656 -14.195 1 91.62 11 LYS B C 1
ATOM 2330 O O . LYS B 1 11 ? -5.258 -43.188 -14.773 1 91.62 11 LYS B O 1
ATOM 2335 N N . LEU B 1 12 ? -4.012 -43.438 -12.945 1 92.69 12 LEU B N 1
ATOM 2336 C CA . LEU B 1 12 ? -4.902 -42.656 -12.109 1 92.69 12 LEU B CA 1
ATOM 2337 C C . LEU B 1 12 ? -5.012 -41.219 -12.625 1 92.69 12 LEU B C 1
ATOM 2339 O O . LEU B 1 12 ? -6.074 -40.594 -12.547 1 92.69 12 LEU B O 1
ATOM 2343 N N . ALA B 1 13 ? -3.943 -40.688 -13.133 1 93.5 13 ALA B N 1
ATOM 2344 C CA . ALA B 1 13 ? -3.936 -39.312 -13.664 1 93.5 13 ALA B CA 1
ATOM 2345 C C . ALA B 1 13 ? -4.875 -39.188 -14.859 1 93.5 13 ALA B C 1
ATOM 2347 O O . ALA B 1 13 ? -5.43 -38.125 -15.109 1 93.5 13 ALA B O 1
ATOM 2348 N N . TYR B 1 14 ? -5.102 -40.281 -15.57 1 93.5 14 TYR B N 1
ATOM 2349 C CA . TYR B 1 14 ? -5.945 -40.312 -16.766 1 93.5 14 TYR B CA 1
ATOM 2350 C C . TYR B 1 14 ? -7.391 -40.625 -16.406 1 93.5 14 TYR B C 1
ATOM 2352 O O . TYR B 1 14 ? -8.297 -40.406 -17.203 1 93.5 14 TYR B O 1
ATOM 2360 N N . THR B 1 15 ? -7.566 -41.156 -15.258 1 94 15 THR B N 1
ATOM 2361 C CA . THR B 1 15 ? -8.867 -41.75 -14.93 1 94 15 THR B CA 1
ATOM 2362 C C . THR B 1 15 ? -9.828 -40.656 -14.43 1 94 15 THR B C 1
ATOM 2364 O O . THR B 1 15 ? -9.438 -39.781 -13.656 1 94 15 THR B O 1
ATOM 2367 N N . LYS B 1 16 ? -11.055 -40.75 -14.859 1 93.94 16 LYS B N 1
ATOM 2368 C CA . LYS B 1 16 ? -12.125 -39.875 -14.414 1 93.94 16 LYS B CA 1
ATOM 2369 C C . LYS B 1 16 ? -12.844 -40.438 -13.203 1 93.94 16 LYS B C 1
ATOM 2371 O O . LYS B 1 16 ? -12.758 -41.656 -12.93 1 93.94 16 LYS B O 1
ATOM 2376 N N . GLY B 1 17 ? -13.438 -39.562 -12.484 1 94.12 17 GLY B N 1
ATOM 2377 C CA . GLY B 1 17 ? -14.297 -40.031 -11.406 1 94.12 17 GLY B CA 1
ATOM 2378 C C . GLY B 1 17 ? -13.57 -40.156 -10.078 1 94.12 17 GLY B C 1
ATOM 2379 O O . GLY B 1 17 ? -14.07 -40.781 -9.148 1 94.12 17 GLY B O 1
ATOM 2380 N N . ILE B 1 18 ? -12.438 -39.688 -9.984 1 94.25 18 ILE B N 1
ATOM 2381 C CA . ILE B 1 18 ? -11.672 -39.688 -8.742 1 94.25 18 ILE B CA 1
ATOM 2382 C C . ILE B 1 18 ? -11.164 -38.281 -8.43 1 94.25 18 ILE B C 1
ATOM 2384 O O . ILE B 1 18 ? -10.711 -37.562 -9.328 1 94.25 18 ILE B O 1
ATOM 2388 N N . SER B 1 19 ? -11.32 -37.844 -7.203 1 92.31 19 SER B N 1
ATOM 2389 C CA . SER B 1 19 ? -10.906 -36.531 -6.758 1 92.31 19 SER B CA 1
ATOM 2390 C C . SER B 1 19 ? -9.406 -36.5 -6.461 1 92.31 19 SER B C 1
ATOM 2392 O O . SER B 1 19 ? -8.758 -37.531 -6.387 1 92.31 19 SER B O 1
ATOM 2394 N N . SER B 1 20 ? -8.906 -35.281 -6.312 1 92.88 20 SER B N 1
ATOM 2395 C CA . SER B 1 20 ? -7.512 -35.094 -5.91 1 92.88 20 SER B CA 1
ATOM 2396 C C . SER B 1 20 ? -7.234 -35.781 -4.57 1 92.88 20 SER B C 1
ATOM 2398 O O . SER B 1 20 ? -6.172 -36.375 -4.375 1 92.88 20 SER B O 1
ATOM 2400 N N . GLN B 1 21 ? -8.172 -35.656 -3.721 1 93.75 21 GLN B N 1
ATOM 2401 C CA . GLN B 1 21 ? -8.047 -36.344 -2.428 1 93.75 21 GLN B CA 1
ATOM 2402 C C . GLN B 1 21 ? -7.906 -37.844 -2.594 1 93.75 21 GLN B C 1
ATOM 2404 O O . GLN B 1 21 ? -7.051 -38.469 -1.958 1 93.75 21 GLN B O 1
ATOM 2409 N N . GLY B 1 22 ? -8.781 -38.344 -3.359 1 95.44 22 GLY B N 1
ATOM 2410 C CA . GLY B 1 22 ? -8.711 -39.781 -3.607 1 95.44 22 GLY B CA 1
ATOM 2411 C C . GLY B 1 22 ? -7.402 -40.219 -4.234 1 95.44 22 GLY B C 1
ATOM 2412 O O . GLY B 1 22 ? -6.82 -41.219 -3.828 1 95.44 22 GLY B O 1
ATOM 2413 N N . LYS B 1 23 ? -6.953 -39.5 -5.227 1 95.56 23 LYS B N 1
ATOM 2414 C CA . LYS B 1 23 ? -5.684 -39.781 -5.883 1 95.56 23 LYS B CA 1
ATOM 2415 C C . LYS B 1 23 ? -4.531 -39.781 -4.883 1 95.56 23 LYS B C 1
ATOM 2417 O O . LYS B 1 23 ? -3.699 -40.688 -4.883 1 95.56 23 LYS B O 1
ATOM 2422 N N . TRP B 1 24 ? -4.547 -38.812 -4.09 1 95.25 24 TRP B N 1
ATOM 2423 C CA . TRP B 1 24 ? -3.447 -38.688 -3.135 1 95.25 24 TRP B CA 1
ATOM 2424 C C . TRP B 1 24 ? -3.518 -39.781 -2.08 1 95.25 24 TRP B C 1
ATOM 2426 O O . TRP B 1 24 ? -2.484 -40.281 -1.647 1 95.25 24 TRP B O 1
ATOM 2436 N N . ALA B 1 25 ? -4.727 -40.156 -1.648 1 95.69 25 ALA B N 1
ATOM 2437 C CA . ALA B 1 25 ? -4.887 -41.25 -0.723 1 95.69 25 ALA B CA 1
ATOM 2438 C C . ALA B 1 25 ? -4.305 -42.562 -1.306 1 95.69 25 ALA B C 1
ATOM 2440 O O . ALA B 1 25 ? -3.635 -43.312 -0.603 1 95.69 25 ALA B O 1
ATOM 2441 N N . LEU B 1 26 ? -4.531 -42.781 -2.514 1 94.81 26 LEU B N 1
ATOM 2442 C CA . LEU B 1 26 ? -4.02 -43.969 -3.191 1 94.81 26 LEU B CA 1
ATOM 2443 C C . LEU B 1 26 ? -2.5 -43.906 -3.307 1 94.81 26 LEU B C 1
ATOM 2445 O O . LEU B 1 26 ? -1.821 -44.906 -3.074 1 94.81 26 LEU B O 1
ATOM 2449 N N . ALA B 1 27 ? -2.029 -42.75 -3.689 1 94.44 27 ALA B N 1
ATOM 2450 C CA . ALA B 1 27 ? -0.58 -42.594 -3.766 1 94.44 27 ALA B CA 1
ATOM 2451 C C . ALA B 1 27 ? 0.078 -42.875 -2.422 1 94.44 27 ALA B C 1
ATOM 2453 O O . ALA B 1 27 ? 1.091 -43.594 -2.361 1 94.44 27 ALA B O 1
ATOM 2454 N N . ASN B 1 28 ? -0.512 -42.344 -1.412 1 93.44 28 ASN B N 1
ATOM 2455 C CA . ASN B 1 28 ? 0.005 -42.594 -0.071 1 93.44 28 ASN B CA 1
ATOM 2456 C C . ASN B 1 28 ? -0.005 -44.062 0.267 1 93.44 28 ASN B C 1
ATOM 2458 O O . ASN B 1 28 ? 0.949 -44.594 0.853 1 93.44 28 ASN B O 1
ATOM 2462 N N . TRP B 1 29 ? -1.051 -44.688 -0.029 1 93.19 29 TRP B N 1
ATOM 2463 C CA . TRP B 1 29 ? -1.154 -46.125 0.205 1 93.19 29 TRP B CA 1
ATOM 2464 C C . TRP B 1 29 ? -0.055 -46.875 -0.537 1 93.19 29 TRP B C 1
ATOM 2466 O O . TRP B 1 29 ? 0.585 -47.75 0.027 1 93.19 29 TRP B O 1
ATOM 2476 N N . MET B 1 30 ? 0.16 -46.531 -1.731 1 90.31 30 MET B N 1
ATOM 2477 C CA . MET B 1 30 ? 1.158 -47.188 -2.553 1 90.31 30 MET B CA 1
ATOM 2478 C C . MET B 1 30 ? 2.561 -46.969 -1.994 1 90.31 30 MET B C 1
ATOM 2480 O O . MET B 1 30 ? 3.418 -47.875 -2.1 1 90.31 30 MET B O 1
ATOM 2484 N N . MET B 1 31 ? 2.691 -45.875 -1.469 1 87.25 31 MET B N 1
ATOM 2485 C CA . MET B 1 31 ? 3.975 -45.562 -0.84 1 87.25 31 MET B CA 1
ATOM 2486 C C . MET B 1 31 ? 4.188 -46.438 0.401 1 87.25 31 MET B C 1
ATOM 2488 O O . MET B 1 31 ? 5.301 -46.875 0.663 1 87.25 31 MET B O 1
ATOM 2492 N N . GLN B 1 32 ? 3.18 -46.594 1.098 1 90 32 GLN B N 1
ATOM 2493 C CA . GLN B 1 32 ? 3.24 -47.375 2.332 1 90 32 GLN B CA 1
ATOM 2494 C C . GLN B 1 32 ? 3.379 -48.844 2.037 1 90 32 GLN B C 1
ATOM 2496 O O . GLN B 1 32 ? 4.035 -49.594 2.785 1 90 32 GLN B O 1
ATOM 2501 N N . TYR B 1 33 ? 2.705 -49.25 0.955 1 88.81 33 TYR B N 1
ATOM 2502 C CA . TYR B 1 33 ? 2.709 -50.656 0.589 1 88.81 33 TYR B CA 1
ATOM 2503 C C . TYR B 1 33 ? 3.211 -50.844 -0.837 1 88.81 33 TYR B C 1
ATOM 2505 O O . TYR B 1 33 ? 2.473 -51.312 -1.703 1 88.81 33 TYR B O 1
ATOM 2513 N N . PRO B 1 34 ? 4.445 -50.688 -1.004 1 83.25 34 PRO B N 1
ATOM 2514 C CA . PRO B 1 34 ? 4.98 -50.656 -2.367 1 83.25 34 PRO B CA 1
ATOM 2515 C C . PRO B 1 34 ? 4.949 -52.031 -3.029 1 83.25 34 PRO B C 1
ATOM 2517 O O . PRO B 1 34 ? 4.984 -52.125 -4.258 1 83.25 34 PRO B O 1
ATOM 2520 N N . TYR B 1 35 ? 4.797 -53.125 -2.33 1 82.31 35 TYR B N 1
ATOM 2521 C CA . TYR B 1 35 ? 4.867 -54.469 -2.902 1 82.31 35 TYR B CA 1
ATOM 2522 C C . TYR B 1 35 ? 3.484 -55.094 -2.986 1 82.31 35 TYR B C 1
ATOM 2524 O O . TYR B 1 35 ? 3.336 -56.219 -3.482 1 82.31 35 TYR B O 1
ATOM 2532 N N . LYS B 1 36 ? 2.559 -54.375 -2.453 1 84.94 36 LYS B N 1
ATOM 2533 C CA . LYS B 1 36 ? 1.203 -54.906 -2.48 1 84.94 36 LYS B CA 1
ATOM 2534 C C . LYS B 1 36 ? 0.482 -54.531 -3.768 1 84.94 36 LYS B C 1
ATOM 2536 O O . LYS B 1 36 ? 0.585 -53.375 -4.223 1 84.94 36 LYS B O 1
ATOM 2541 N N . GLU B 1 37 ? -0.137 -55.531 -4.367 1 82.88 37 GLU B N 1
ATOM 2542 C CA . GLU B 1 37 ? -0.989 -55.219 -5.516 1 82.88 37 GLU B CA 1
ATOM 2543 C C . GLU B 1 37 ? -2.312 -54.594 -5.074 1 82.88 37 GLU B C 1
ATOM 2545 O O . GLU B 1 37 ? -2.879 -55 -4.051 1 82.88 37 GLU B O 1
ATOM 2550 N N . ILE B 1 38 ? -2.668 -53.625 -5.836 1 83.25 38 ILE B N 1
ATOM 2551 C CA . ILE B 1 38 ? -3.91 -52.938 -5.488 1 83.25 38 ILE B CA 1
ATOM 2552 C C . ILE B 1 38 ? -5.016 -53.375 -6.457 1 83.25 38 ILE B C 1
ATOM 2554 O O . ILE B 1 38 ? -4.848 -53.25 -7.676 1 83.25 38 ILE B O 1
ATOM 2558 N N . GLY B 1 39 ? -6.125 -53.938 -5.93 1 82.94 39 GLY B N 1
ATOM 2559 C CA . GLY B 1 39 ? -7.262 -54.312 -6.754 1 82.94 39 GLY B CA 1
ATOM 2560 C C . GLY B 1 39 ? -8.281 -53.219 -6.91 1 82.94 39 GLY B C 1
ATOM 2561 O O . GLY B 1 39 ? -8.195 -52.188 -6.23 1 82.94 39 GLY B O 1
ATOM 2562 N N . PHE B 1 40 ? -9.172 -53.438 -7.754 1 86.19 40 PHE B N 1
ATOM 2563 C CA . PHE B 1 40 ? -10.18 -52.438 -8.094 1 86.19 40 PHE B CA 1
ATOM 2564 C C . PHE B 1 40 ? -10.977 -52.031 -6.855 1 86.19 40 PHE B C 1
ATOM 2566 O O . PHE B 1 40 ? -11.227 -50.844 -6.629 1 86.19 40 PHE B O 1
ATOM 2573 N N . GLU B 1 41 ? -11.344 -52.969 -6.109 1 88.5 41 GLU B N 1
ATOM 2574 C CA . GLU B 1 41 ? -12.141 -52.688 -4.918 1 88.5 41 GLU B CA 1
ATOM 2575 C C . GLU B 1 41 ? -11.344 -51.875 -3.896 1 88.5 41 GLU B C 1
ATOM 2577 O O . GLU B 1 41 ? -11.906 -51.062 -3.186 1 88.5 41 GLU B O 1
ATOM 2582 N N . ASP B 1 42 ? -10.148 -52.188 -3.795 1 91.25 42 ASP B N 1
ATOM 2583 C CA . ASP B 1 42 ? -9.266 -51.406 -2.908 1 91.25 42 ASP B CA 1
ATOM 2584 C C . ASP B 1 42 ? -9.156 -49.969 -3.354 1 91.25 42 ASP B C 1
ATOM 2586 O O . ASP B 1 42 ? -9.164 -49.062 -2.523 1 91.25 42 ASP B O 1
ATOM 2590 N N . ILE B 1 43 ? -9.062 -49.812 -4.629 1 91.75 43 ILE B N 1
ATOM 2591 C CA . ILE B 1 43 ? -8.961 -48.469 -5.188 1 91.75 43 ILE B CA 1
ATOM 2592 C C . ILE B 1 43 ? -10.203 -47.656 -4.809 1 91.75 43 ILE B C 1
ATOM 2594 O O . ILE B 1 43 ? -10.094 -46.5 -4.375 1 91.75 43 ILE B O 1
ATOM 2598 N N . ILE B 1 44 ? -11.305 -48.281 -4.883 1 93.25 44 ILE B N 1
ATOM 2599 C CA . ILE B 1 44 ? -12.57 -47.594 -4.59 1 93.25 44 ILE B CA 1
ATOM 2600 C C . ILE B 1 44 ? -12.625 -47.219 -3.107 1 93.25 44 ILE B C 1
ATOM 2602 O O . ILE B 1 44 ? -13.016 -46.125 -2.754 1 93.25 44 ILE B O 1
ATOM 2606 N N . LYS B 1 45 ? -12.203 -48.125 -2.346 1 93.69 45 LYS B N 1
ATOM 2607 C CA . LYS B 1 45 ? -12.266 -47.938 -0.899 1 93.69 45 LYS B CA 1
ATOM 2608 C C . LYS B 1 45 ? -11.258 -46.875 -0.438 1 93.69 45 LYS B C 1
ATOM 2610 O O . LYS B 1 45 ? -11.617 -45.938 0.281 1 93.69 45 LYS B O 1
ATOM 2615 N N . ILE B 1 46 ? -10.078 -47.062 -0.877 1 94.44 46 ILE B N 1
ATOM 2616 C CA . ILE B 1 46 ? -9.008 -46.156 -0.433 1 94.44 46 ILE B CA 1
ATOM 2617 C C . ILE B 1 46 ? -9.203 -44.781 -1.023 1 94.44 46 ILE B C 1
ATOM 2619 O O . ILE B 1 46 ? -9 -43.781 -0.342 1 94.44 46 ILE B O 1
ATOM 2623 N N . GLY B 1 47 ? -9.633 -44.75 -2.297 1 94.62 47 GLY B N 1
ATOM 2624 C CA . GLY B 1 47 ? -9.859 -43.469 -2.975 1 94.62 47 GLY B CA 1
ATOM 2625 C C . GLY B 1 47 ? -11.148 -42.812 -2.561 1 94.62 47 GLY B C 1
ATOM 2626 O O . GLY B 1 47 ? -11.422 -41.656 -2.963 1 94.62 47 GLY B O 1
ATOM 2627 N N . LYS B 1 48 ? -11.977 -43.469 -1.8 1 92.25 48 LYS B N 1
ATOM 2628 C CA . LYS B 1 48 ? -13.258 -42.969 -1.312 1 92.25 48 LYS B CA 1
ATOM 2629 C C . LYS B 1 48 ? -14.148 -42.5 -2.467 1 92.25 48 LYS B C 1
ATOM 2631 O O . LYS B 1 48 ? -14.68 -41.406 -2.449 1 92.25 48 LYS B O 1
ATOM 2636 N N . ILE B 1 49 ? -14.172 -43.344 -3.449 1 93.31 49 ILE B N 1
ATOM 2637 C CA . ILE B 1 49 ? -14.977 -43.062 -4.633 1 93.31 49 ILE B CA 1
ATOM 2638 C C . ILE B 1 49 ? -16.422 -43.5 -4.391 1 93.31 49 ILE B C 1
ATOM 2640 O O . ILE B 1 49 ? -16.734 -44.688 -4.383 1 93.31 49 ILE B O 1
ATOM 2644 N N . THR B 1 50 ? -17.344 -42.531 -4.227 1 87.69 50 THR B N 1
ATOM 2645 C CA . THR B 1 50 ? -18.734 -42.844 -3.879 1 87.69 50 THR B CA 1
ATOM 2646 C C . THR B 1 50 ? -19.688 -42.406 -4.98 1 87.69 50 THR B C 1
ATOM 2648 O O . THR B 1 50 ? -20.219 -43.219 -5.715 1 87.69 50 THR B O 1
ATOM 2651 N N . LYS B 1 51 ? -19.75 -41.094 -5.23 1 84.5 51 LYS B N 1
ATOM 2652 C CA . LYS B 1 51 ? -20.75 -40.5 -6.121 1 84.5 51 LYS B CA 1
ATOM 2653 C C . LYS B 1 51 ? -20.453 -40.875 -7.578 1 84.5 51 LYS B C 1
ATOM 2655 O O . LYS B 1 51 ? -21.375 -41.062 -8.375 1 84.5 51 LYS B O 1
ATOM 2660 N N . HIS B 1 52 ? -19.203 -41.156 -7.938 1 91.62 52 HIS B N 1
ATOM 2661 C CA . HIS B 1 52 ? -18.812 -41.344 -9.328 1 91.62 52 HIS B CA 1
ATOM 2662 C C . HIS B 1 52 ? -18.172 -42.719 -9.555 1 91.62 52 HIS B C 1
ATOM 2664 O O . HIS B 1 52 ? -17.25 -42.844 -10.352 1 91.62 52 HIS B O 1
ATOM 2670 N N . ARG B 1 53 ? -18.672 -43.688 -8.906 1 92.19 53 ARG B N 1
ATOM 2671 C CA . ARG B 1 53 ? -18.109 -45.031 -8.945 1 92.19 53 ARG B CA 1
ATOM 2672 C C . ARG B 1 53 ? -18.203 -45.625 -10.344 1 92.19 53 ARG B C 1
ATOM 2674 O O . ARG B 1 53 ? -17.234 -46.188 -10.844 1 92.19 53 ARG B O 1
ATOM 2681 N N . GLU B 1 54 ? -19.344 -45.438 -10.914 1 93 54 GLU B N 1
ATOM 2682 C CA . GLU B 1 54 ? -19.531 -46 -12.242 1 93 54 GLU B CA 1
ATOM 2683 C C . GLU B 1 54 ? -18.672 -45.281 -13.281 1 93 54 GLU B C 1
ATOM 2685 O O . GLU B 1 54 ? -18.109 -45.906 -14.18 1 93 54 GLU B O 1
ATOM 2690 N N . LEU B 1 55 ? -18.656 -44.062 -13.164 1 94.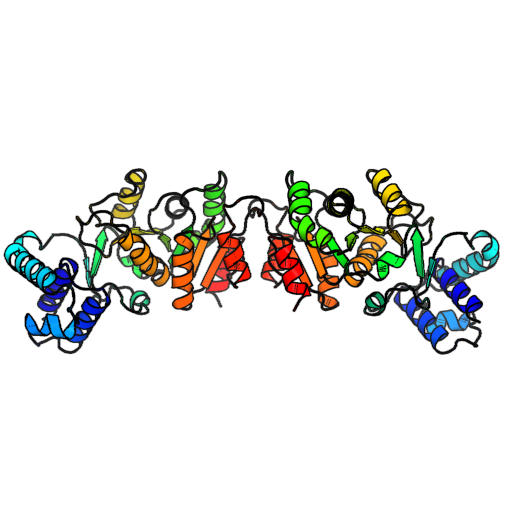75 55 LEU B N 1
ATOM 2691 C CA . LEU B 1 55 ? -17.781 -43.312 -14.055 1 94.75 55 LEU B CA 1
ATOM 2692 C C . LEU B 1 55 ? -16.328 -43.719 -13.898 1 94.75 55 LEU B C 1
ATOM 2694 O O . LEU B 1 55 ? -15.625 -43.938 -14.898 1 94.75 55 LEU B O 1
ATOM 2698 N N . PHE B 1 56 ? -15.93 -43.812 -12.695 1 95.38 56 PHE B N 1
ATOM 2699 C CA . PHE B 1 56 ? -14.562 -44.281 -12.43 1 95.38 56 PHE B CA 1
ATOM 2700 C C . PHE B 1 56 ? -14.32 -45.656 -13.016 1 95.38 56 PHE B C 1
ATOM 2702 O O . PHE B 1 56 ? -13.312 -45.875 -13.695 1 95.38 56 PHE B O 1
ATOM 2709 N N . ARG B 1 57 ? -15.195 -46.531 -12.781 1 93.56 57 ARG B N 1
ATOM 2710 C CA . ARG B 1 57 ? -15.055 -47.906 -13.25 1 93.56 57 ARG B CA 1
ATOM 2711 C C . ARG B 1 57 ? -14.898 -47.969 -14.773 1 93.56 57 ARG B C 1
ATOM 2713 O O . ARG B 1 57 ? -13.977 -48.594 -15.281 1 93.56 57 ARG B O 1
ATOM 2720 N N . LYS B 1 58 ? -15.766 -47.312 -15.398 1 95.19 58 LYS B N 1
ATOM 2721 C CA . LYS B 1 58 ? -15.719 -47.312 -16.859 1 95.19 58 LYS B CA 1
ATOM 2722 C C . LYS B 1 58 ? -14.414 -46.688 -17.359 1 95.19 58 LYS B C 1
ATOM 2724 O O . LYS B 1 58 ? -13.773 -47.25 -18.266 1 95.19 58 LYS B O 1
ATOM 2729 N N . SER B 1 59 ? -14.07 -45.625 -16.766 1 95.19 59 SER B N 1
ATOM 2730 C CA . SER B 1 59 ? -12.852 -44.938 -17.172 1 95.19 59 SER B CA 1
ATOM 2731 C C . SER B 1 59 ? -11.617 -45.781 -16.875 1 95.19 59 SER B C 1
ATOM 2733 O O . SER B 1 59 ? -10.727 -45.906 -17.719 1 95.19 59 SER B O 1
ATOM 2735 N N . TRP B 1 60 ? -11.617 -46.344 -15.727 1 93 60 TRP B N 1
ATOM 2736 C CA . TRP B 1 60 ? -10.492 -47.188 -15.32 1 93 60 TRP B CA 1
ATOM 2737 C C . TRP B 1 60 ? -10.328 -48.375 -16.266 1 93 60 TRP B C 1
ATOM 2739 O O . TRP B 1 60 ? -9.211 -48.656 -16.703 1 93 60 TRP B O 1
ATOM 2749 N N . GLN B 1 61 ? -11.375 -49 -16.609 1 92.25 61 GLN B N 1
ATOM 2750 C CA . GLN B 1 61 ? -11.344 -50.125 -17.5 1 92.25 61 GLN B CA 1
ATOM 2751 C C . GLN B 1 61 ? -10.891 -49.75 -18.891 1 92.25 61 GLN B C 1
ATOM 2753 O O . GLN B 1 61 ? -10.109 -50.438 -19.531 1 92.25 61 GLN B O 1
ATOM 2758 N N . GLU B 1 62 ? -11.414 -48.719 -19.266 1 93.88 62 GLU B N 1
ATOM 2759 C CA . GLU B 1 62 ? -11.023 -48.219 -20.578 1 93.88 62 GLU B CA 1
ATOM 2760 C C . GLU B 1 62 ? -9.531 -47.906 -20.641 1 93.88 62 GLU B C 1
ATOM 2762 O O . GLU B 1 62 ? -8.859 -48.25 -21.609 1 93.88 62 GLU B O 1
ATOM 2767 N N . ILE B 1 63 ? -9.023 -47.25 -19.625 1 92 63 ILE B N 1
ATOM 2768 C CA . ILE B 1 63 ? -7.609 -46.906 -19.562 1 92 63 ILE B CA 1
ATOM 2769 C C . ILE B 1 63 ? -6.77 -48.188 -19.5 1 92 63 ILE B C 1
ATOM 2771 O O . ILE B 1 63 ? -5.77 -48.312 -20.203 1 92 63 ILE B O 1
ATOM 2775 N N . HIS B 1 64 ? -7.262 -49.094 -18.734 1 87.88 64 HIS B N 1
ATOM 2776 C CA . HIS B 1 64 ? -6.531 -50.344 -18.609 1 87.88 64 HIS B CA 1
ATOM 2777 C C . HIS B 1 64 ? -6.504 -51.125 -19.922 1 87.88 64 HIS B C 1
ATOM 2779 O O . HIS B 1 64 ? -5.465 -51.656 -20.312 1 87.88 64 HIS B O 1
ATOM 2785 N N . ALA B 1 65 ? -7.562 -51.094 -20.594 1 90.5 65 ALA B N 1
ATOM 2786 C CA . ALA B 1 65 ? -7.691 -51.844 -21.844 1 90.5 65 ALA B CA 1
ATOM 2787 C C . ALA B 1 65 ? -6.848 -51.188 -22.938 1 90.5 65 ALA B C 1
ATOM 2789 O O . ALA B 1 65 ? -6.355 -51.875 -23.828 1 90.5 65 ALA B O 1
ATOM 2790 N N . ASN B 1 66 ? -6.664 -49.969 -22.812 1 90.75 66 ASN B N 1
ATOM 2791 C CA . ASN B 1 66 ? -5.977 -49.25 -23.891 1 90.75 66 ASN B CA 1
ATOM 2792 C C . ASN B 1 66 ? -4.625 -48.688 -23.422 1 90.75 66 ASN B C 1
ATOM 2794 O O . ASN B 1 66 ? -4.098 -47.75 -24 1 90.75 66 ASN B O 1
ATOM 2798 N N . TRP B 1 67 ? -4.176 -49.188 -22.359 1 88.5 67 TRP B N 1
ATOM 2799 C CA . TRP B 1 67 ? -2.984 -48.625 -21.703 1 88.5 67 TRP B CA 1
ATOM 2800 C C . TRP B 1 67 ? -1.806 -48.625 -22.672 1 88.5 67 TRP B C 1
ATOM 2802 O O . TRP B 1 67 ? -1.014 -47.656 -22.672 1 88.5 67 TRP B O 1
ATOM 2812 N N . GLY B 1 68 ? -1.634 -49.594 -23.5 1 83.12 68 GLY B N 1
ATOM 2813 C CA . GLY B 1 68 ? -0.571 -49.625 -24.484 1 83.12 68 GLY B CA 1
ATOM 2814 C C . GLY B 1 68 ? -0.589 -48.438 -25.438 1 83.12 68 GLY B C 1
ATOM 2815 O O . GLY B 1 68 ? 0.465 -47.969 -25.875 1 83.12 68 GLY B O 1
ATOM 2816 N N . LYS B 1 69 ? -1.695 -47.906 -25.672 1 85 69 LYS B N 1
ATOM 2817 C CA . LYS B 1 69 ? -1.867 -46.781 -26.578 1 85 69 LYS B CA 1
ATOM 2818 C C . LYS B 1 69 ? -1.685 -45.438 -25.844 1 85 69 LYS B C 1
ATOM 2820 O O . LYS B 1 69 ? -1.271 -44.438 -26.438 1 85 69 LYS B O 1
ATOM 2825 N N . ILE B 1 70 ? -2.031 -45.5 -24.578 1 81.88 70 ILE B N 1
ATOM 2826 C CA . ILE B 1 70 ? -2.045 -44.281 -23.766 1 81.88 70 ILE B CA 1
ATOM 2827 C C . ILE B 1 70 ? -0.646 -44 -23.219 1 81.88 70 ILE B C 1
ATOM 2829 O O . ILE B 1 70 ? -0.223 -42.844 -23.125 1 81.88 70 ILE B O 1
ATOM 2833 N N . GLN B 1 71 ? -0.083 -45.156 -22.984 1 73.12 71 GLN B N 1
ATOM 2834 C CA . GLN B 1 71 ? 1.242 -45.031 -22.391 1 73.12 71 GLN B CA 1
ATOM 2835 C C . GLN B 1 71 ? 2.148 -44.156 -23.266 1 73.12 71 GLN B C 1
ATOM 2837 O O . GLN B 1 71 ? 2.467 -44.531 -24.391 1 73.12 71 GLN B O 1
ATOM 2842 N N . SER B 1 72 ? 1.731 -42.875 -23.219 1 65.69 72 SER B N 1
ATOM 2843 C CA . SER B 1 72 ? 2.318 -41.844 -24.062 1 65.69 72 SER B CA 1
ATOM 2844 C C . SER B 1 72 ? 3.807 -41.688 -23.781 1 65.69 72 SER B C 1
ATOM 2846 O O . SER B 1 72 ? 4.281 -42.031 -22.703 1 65.69 72 SER B O 1
ATOM 2848 N N . LYS B 1 73 ? 4.52 -41.25 -24.703 1 79.12 73 LYS B N 1
ATOM 2849 C CA . LYS B 1 73 ? 5.934 -40.906 -24.703 1 79.12 73 LYS B CA 1
ATOM 2850 C C . LYS B 1 73 ? 6.16 -39.562 -24.047 1 79.12 73 LYS B C 1
ATOM 2852 O O . LYS B 1 73 ? 7.293 -39.062 -23.969 1 79.12 73 LYS B O 1
ATOM 2857 N N . GLN B 1 74 ? 5.059 -39.219 -23.375 1 87.25 74 GLN B N 1
ATOM 2858 C CA . GLN B 1 74 ? 5.215 -37.875 -22.812 1 87.25 74 GLN B CA 1
ATOM 2859 C C . GLN B 1 74 ? 6.066 -37.938 -21.531 1 87.25 74 GLN B C 1
ATOM 2861 O O . GLN B 1 74 ? 5.98 -38.875 -20.75 1 87.25 74 GLN B O 1
ATOM 2866 N N . SER B 1 75 ? 6.836 -36.875 -21.406 1 94.44 75 SER B N 1
ATOM 2867 C CA . SER B 1 75 ? 7.641 -36.781 -20.203 1 94.44 75 SER B CA 1
ATOM 2868 C C . SER B 1 75 ? 6.77 -36.469 -18.984 1 94.44 75 SER B C 1
ATOM 2870 O O . SER B 1 75 ? 5.832 -35.656 -19.062 1 94.44 75 SER B O 1
ATOM 2872 N N . PHE B 1 76 ? 7.016 -37.156 -17.875 1 95.38 76 PHE B N 1
ATOM 2873 C CA . PHE B 1 76 ? 6.309 -36.938 -16.609 1 95.38 76 PHE B CA 1
ATOM 2874 C C . PHE B 1 76 ? 7.195 -37.281 -15.422 1 95.38 76 PHE B C 1
ATOM 2876 O O . PHE B 1 76 ? 8.219 -37.938 -15.578 1 95.38 76 PHE B O 1
ATOM 2883 N N . ILE B 1 77 ? 6.824 -36.688 -14.297 1 96 77 IL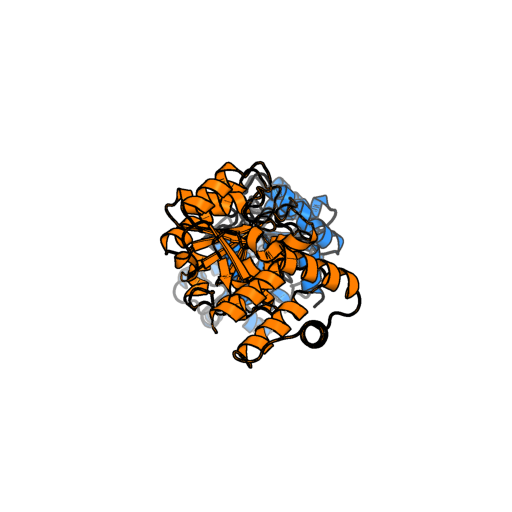E B N 1
ATOM 2884 C CA . ILE B 1 77 ? 7.398 -37.125 -13.023 1 96 77 ILE B CA 1
ATOM 2885 C C . ILE B 1 77 ? 6.281 -37.406 -12.023 1 96 77 ILE B C 1
ATOM 2887 O O . ILE B 1 77 ? 5.219 -36.781 -12.07 1 96 77 ILE B O 1
ATOM 2891 N N . THR B 1 78 ? 6.457 -38.406 -11.172 1 95.25 78 THR B N 1
ATOM 2892 C CA . THR B 1 78 ? 5.484 -38.75 -10.133 1 95.25 78 THR B CA 1
ATOM 2893 C C . THR B 1 78 ? 5.898 -38.156 -8.789 1 95.25 78 THR B C 1
ATOM 2895 O O . THR B 1 78 ? 7.027 -37.688 -8.641 1 95.25 78 THR B O 1
ATOM 2898 N N . CYS B 1 79 ? 4.992 -38.219 -7.82 1 95.06 79 CYS B N 1
ATOM 2899 C CA . CYS B 1 79 ? 5.238 -37.688 -6.484 1 95.06 79 CYS B CA 1
ATOM 2900 C C . CYS B 1 79 ? 6.305 -38.5 -5.762 1 95.06 79 CYS B C 1
ATOM 2902 O O . CYS B 1 79 ? 6.777 -38.094 -4.691 1 95.06 79 CYS B O 1
ATOM 2904 N N . PHE B 1 80 ? 6.832 -39.562 -6.414 1 91.62 80 PHE B N 1
ATOM 2905 C CA . PHE B 1 80 ? 7.875 -40.406 -5.824 1 91.62 80 PHE B CA 1
ATOM 2906 C C . PHE B 1 80 ? 9.227 -40.125 -6.473 1 91.62 80 PHE B C 1
ATOM 2908 O O . PHE B 1 80 ? 10.258 -40.594 -6.016 1 91.62 80 PHE B O 1
ATOM 2915 N N . ASP B 1 81 ? 9.242 -39.344 -7.512 1 93.12 81 ASP B N 1
ATOM 2916 C CA . ASP B 1 81 ? 10.461 -39.031 -8.242 1 93.12 81 ASP B CA 1
ATOM 2917 C C . ASP B 1 81 ? 11.344 -38.094 -7.445 1 93.12 81 ASP B C 1
ATOM 2919 O O . ASP B 1 81 ? 10.852 -37.156 -6.824 1 93.12 81 ASP B O 1
ATOM 2923 N N . PRO B 1 82 ? 12.633 -38.312 -7.422 1 94.31 82 PRO B N 1
ATOM 2924 C CA . PRO B 1 82 ? 13.539 -37.375 -6.727 1 94.31 82 PRO B CA 1
ATOM 2925 C C . PRO B 1 82 ? 13.484 -35.969 -7.285 1 94.31 82 PRO B C 1
ATOM 2927 O O . PRO B 1 82 ? 13.812 -35 -6.582 1 94.31 82 PRO B O 1
ATOM 2930 N N . LYS B 1 83 ? 13.07 -35.781 -8.523 1 95.88 83 LYS B N 1
ATOM 2931 C CA . LYS B 1 83 ? 13 -34.469 -9.156 1 95.88 83 LYS B CA 1
ATOM 2932 C C . LYS B 1 83 ? 11.68 -33.781 -8.844 1 95.88 83 LYS B C 1
ATOM 2934 O O . LYS B 1 83 ? 11.469 -32.625 -9.234 1 95.88 83 LYS B O 1
ATOM 2939 N N . TYR B 1 84 ? 10.766 -34.531 -8.164 1 96.94 84 TYR B N 1
ATOM 2940 C CA . TYR B 1 84 ? 9.516 -33.906 -7.73 1 96.94 84 TYR B CA 1
ATOM 2941 C C . TYR B 1 84 ? 9.781 -32.812 -6.707 1 96.94 84 TYR B C 1
ATOM 2943 O O . TYR B 1 84 ? 10.469 -33.031 -5.707 1 96.94 84 TYR B O 1
ATOM 2951 N N . PRO B 1 85 ? 9.328 -31.656 -6.996 1 97.12 85 PRO B N 1
ATOM 2952 C CA . PRO B 1 85 ? 9.625 -30.562 -6.059 1 97.12 85 PRO B CA 1
ATOM 2953 C C . PRO B 1 85 ? 9.023 -30.797 -4.676 1 97.12 85 PRO B C 1
ATOM 2955 O O . PRO B 1 85 ? 7.801 -30.875 -4.543 1 97.12 85 PRO B O 1
ATOM 2958 N N . PRO B 1 86 ? 9.812 -30.812 -3.684 1 96.56 86 PRO B N 1
ATOM 2959 C CA . PRO B 1 86 ? 9.297 -31.109 -2.346 1 96.56 86 PRO B CA 1
ATOM 2960 C C . PRO B 1 86 ? 8.297 -30.078 -1.85 1 96.56 86 PRO B C 1
ATOM 2962 O O . PRO B 1 86 ? 7.43 -30.391 -1.026 1 96.56 86 PRO B O 1
ATOM 2965 N N . GLN B 1 87 ? 8.391 -28.828 -2.301 1 96.69 87 GLN B N 1
ATOM 2966 C CA . GLN B 1 87 ? 7.477 -27.781 -1.871 1 96.69 87 GLN B CA 1
ATOM 2967 C C . GLN B 1 87 ? 6.031 -28.125 -2.209 1 96.69 87 GLN B C 1
ATOM 2969 O O . GLN B 1 87 ? 5.105 -27.688 -1.532 1 96.69 87 GLN B O 1
ATOM 2974 N N . LEU B 1 88 ? 5.797 -28.938 -3.191 1 97.88 88 LEU B N 1
ATOM 2975 C CA . LEU B 1 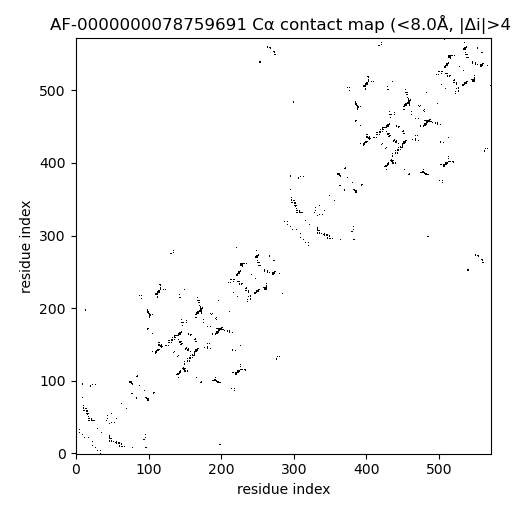88 ? 4.445 -29.312 -3.576 1 97.88 88 LEU B CA 1
ATOM 2976 C C . LEU B 1 88 ? 3.82 -30.234 -2.525 1 97.88 88 LEU B C 1
ATOM 2978 O O . LEU B 1 88 ? 2.594 -30.344 -2.447 1 97.88 88 LEU B O 1
ATOM 2982 N N . LEU B 1 89 ? 4.637 -30.844 -1.781 1 95.94 89 LEU B N 1
ATOM 2983 C CA . LEU B 1 89 ? 4.145 -31.75 -0.755 1 95.94 89 LEU B CA 1
ATOM 2984 C C . LEU B 1 89 ? 3.521 -30.984 0.403 1 95.94 89 LEU B C 1
ATOM 2986 O O . LEU B 1 89 ? 2.844 -31.562 1.252 1 95.94 89 LEU B O 1
ATOM 2990 N N . HIS B 1 90 ? 3.65 -29.672 0.398 1 96.56 90 HIS B N 1
ATOM 2991 C CA . HIS B 1 90 ? 3.004 -28.828 1.397 1 96.56 90 HIS B CA 1
ATOM 2992 C C . HIS B 1 90 ? 1.521 -28.656 1.091 1 96.56 90 HIS B C 1
ATOM 2994 O O . HIS B 1 90 ? 0.753 -28.219 1.954 1 96.56 90 HIS B O 1
ATOM 3000 N N . LEU B 1 91 ? 1.131 -28.984 -0.1 1 97.25 91 LEU B N 1
ATOM 3001 C CA . LEU B 1 91 ? -0.279 -28.906 -0.468 1 97.25 91 LEU B CA 1
ATOM 3002 C C . LEU B 1 91 ? -1.086 -29.984 0.245 1 97.25 91 LEU B C 1
ATOM 3004 O O . LEU B 1 91 ? -0.556 -31.047 0.57 1 97.25 91 LEU B O 1
ATOM 3008 N N . THR B 1 92 ? -2.346 -29.719 0.419 1 95 92 THR B N 1
ATOM 3009 C CA . THR B 1 92 ? -3.221 -30.719 1.028 1 95 92 THR B CA 1
ATOM 3010 C C . THR B 1 92 ? -3.311 -31.969 0.154 1 95 92 THR B C 1
ATOM 3012 O O . THR B 1 92 ? -3.258 -33.094 0.659 1 95 92 THR B O 1
ATOM 3015 N N . TYR B 1 93 ? -3.422 -31.719 -1.061 1 95.12 93 TYR B N 1
ATOM 3016 C CA . TYR B 1 93 ? -3.469 -32.781 -2.047 1 95.12 93 TYR B CA 1
ATOM 3017 C C . TYR B 1 93 ? -2.553 -32.469 -3.227 1 95.12 93 TYR B C 1
ATOM 3019 O O . TYR B 1 93 ? -3.006 -32 -4.262 1 95.12 93 TYR B O 1
ATOM 3027 N N . PRO B 1 94 ? -1.332 -32.812 -3.141 1 97.25 94 PRO B N 1
ATOM 3028 C CA . PRO B 1 94 ? -0.37 -32.562 -4.211 1 97.25 94 PRO B CA 1
ATOM 3029 C C . PRO B 1 94 ? -0.663 -33.344 -5.484 1 97.25 94 PRO B C 1
ATOM 3031 O O . PRO B 1 94 ? -1.33 -34.375 -5.43 1 97.25 94 PRO B O 1
ATOM 3034 N N . PRO B 1 95 ? -0.267 -32.812 -6.625 1 97.5 95 PRO B N 1
ATOM 3035 C CA . PRO B 1 95 ? -0.379 -33.656 -7.832 1 97.5 95 PRO B CA 1
ATOM 3036 C C . PRO B 1 95 ? 0.394 -34.969 -7.719 1 97.5 95 PRO B C 1
ATOM 3038 O O . PRO B 1 95 ? 1.542 -34.969 -7.27 1 97.5 95 PRO B O 1
ATOM 3041 N N . ILE B 1 96 ? -0.212 -36 -8.172 1 97 96 ILE B N 1
ATOM 3042 C CA . ILE B 1 96 ? 0.452 -37.312 -8.078 1 97 96 ILE B CA 1
ATOM 3043 C C . ILE B 1 96 ? 1.375 -37.5 -9.273 1 97 96 ILE B C 1
ATOM 3045 O O . ILE B 1 96 ? 2.33 -38.281 -9.211 1 97 96 ILE B O 1
ATOM 3049 N N . VAL B 1 97 ? 1.028 -36.812 -10.344 1 96.19 97 VAL B N 1
ATOM 3050 C CA . VAL B 1 97 ? 1.814 -36.812 -11.57 1 96.19 97 VAL B CA 1
ATOM 3051 C C . VAL B 1 97 ? 1.893 -35.406 -12.133 1 96.19 97 VAL B C 1
ATOM 3053 O O . VAL B 1 97 ? 0.907 -34.656 -12.102 1 96.19 97 VAL B O 1
ATOM 3056 N N . LEU B 1 98 ? 3.051 -35.031 -12.594 1 97.75 98 LEU B N 1
ATOM 3057 C CA . LEU B 1 98 ? 3.234 -33.812 -13.383 1 97.75 98 LEU B CA 1
ATOM 3058 C C . LEU B 1 98 ? 3.787 -34.125 -14.766 1 97.75 98 LEU B C 1
ATOM 3060 O O . LEU B 1 98 ? 4.859 -34.719 -14.883 1 97.75 98 LEU B O 1
ATOM 3064 N N . PHE B 1 99 ? 3.037 -33.781 -15.75 1 97.31 99 PHE B N 1
ATOM 3065 C CA . PHE B 1 99 ? 3.535 -33.844 -17.125 1 97.31 99 PHE B CA 1
ATOM 3066 C C . PHE B 1 99 ? 4.359 -32.594 -17.453 1 97.31 99 PHE B C 1
ATOM 3068 O O . PHE B 1 99 ? 4.082 -31.516 -16.953 1 97.31 99 PHE B O 1
ATOM 3075 N N . TYR B 1 100 ? 5.441 -32.812 -18.328 1 98.12 100 TYR B N 1
ATOM 3076 C CA . TYR B 1 100 ? 6.246 -31.625 -18.547 1 98.12 100 TYR B CA 1
ATOM 3077 C C . TYR B 1 100 ? 6.926 -31.656 -19.906 1 98.12 100 TYR B C 1
ATOM 3079 O O . TYR B 1 100 ? 7.043 -32.719 -20.516 1 98.12 100 TYR B O 1
ATOM 3087 N N . ASN B 1 101 ? 7.238 -30.547 -20.438 1 98.12 101 ASN B N 1
ATOM 3088 C CA . ASN B 1 101 ? 8.203 -30.297 -21.5 1 98.12 101 ASN B CA 1
ATOM 3089 C C . ASN B 1 101 ? 9.266 -29.281 -21.062 1 98.12 101 ASN B C 1
ATOM 3091 O O . ASN B 1 101 ? 8.945 -28.281 -20.422 1 98.12 101 ASN B O 1
ATOM 3095 N N . GLY B 1 102 ? 10.547 -29.609 -21.391 1 98.31 102 GLY B N 1
ATOM 3096 C CA . GLY B 1 102 ? 11.594 -28.656 -21.078 1 98.31 102 GLY B CA 1
ATOM 3097 C C . GLY B 1 102 ? 12.516 -29.109 -19.969 1 98.31 102 GLY B C 1
ATOM 3098 O O . GLY B 1 102 ? 12.766 -30.312 -19.812 1 98.31 102 GLY B O 1
ATOM 3099 N N . ASP B 1 103 ? 13.094 -28.203 -19.234 1 98.44 103 ASP B N 1
ATOM 3100 C CA . ASP B 1 103 ? 14.195 -28.453 -18.312 1 98.44 103 ASP B CA 1
ATOM 3101 C C . ASP B 1 103 ? 13.68 -28.625 -16.875 1 98.44 103 ASP B C 1
ATOM 3103 O O . ASP B 1 103 ? 13.484 -27.641 -16.156 1 98.44 103 ASP B O 1
ATOM 3107 N N . LEU B 1 104 ? 13.68 -29.797 -16.344 1 97.94 104 LEU B N 1
ATOM 3108 C CA . LEU B 1 104 ? 13.156 -30.141 -15.023 1 97.94 104 LEU B CA 1
ATOM 3109 C C . LEU B 1 104 ? 14.047 -29.609 -13.914 1 97.94 104 LEU B C 1
ATOM 3111 O O . LEU B 1 104 ? 13.609 -29.469 -12.773 1 97.94 104 LEU B O 1
ATOM 3115 N N . SER B 1 105 ? 15.281 -29.312 -14.234 1 98.06 105 SER B N 1
ATOM 3116 C CA . SER B 1 105 ? 16.234 -28.859 -13.219 1 98.06 105 SER B CA 1
ATOM 3117 C C . SER B 1 105 ? 15.805 -27.516 -12.641 1 98.06 105 SER B C 1
ATOM 3119 O O . SER B 1 105 ? 16.234 -27.141 -11.547 1 98.06 105 SER B O 1
ATOM 3121 N N . LEU B 1 106 ? 14.945 -26.828 -13.336 1 98.62 106 LEU B N 1
ATOM 3122 C CA . LEU B 1 106 ? 14.477 -25.531 -12.867 1 98.62 106 LEU B CA 1
ATOM 3123 C C . LEU B 1 106 ? 13.648 -25.672 -11.594 1 98.62 106 LEU B C 1
ATOM 3125 O O . LEU B 1 106 ? 13.508 -24.719 -10.836 1 98.62 106 LEU B O 1
ATOM 3129 N N . LEU B 1 107 ? 13.141 -26.859 -11.352 1 98.44 107 LEU B N 1
ATOM 3130 C CA . LEU B 1 107 ? 12.305 -27.109 -10.18 1 98.44 107 LEU B CA 1
ATOM 3131 C C . LEU B 1 107 ? 13.141 -27.078 -8.906 1 98.44 107 LEU B C 1
ATOM 3133 O O . LEU B 1 107 ? 12.594 -27.047 -7.801 1 98.44 107 LEU B O 1
ATOM 3137 N N . SER B 1 108 ? 14.438 -27.078 -9.047 1 97.19 108 SER B N 1
ATOM 3138 C CA . SER B 1 108 ? 15.328 -27.078 -7.883 1 97.19 108 SER B CA 1
ATOM 3139 C C . SER B 1 108 ? 15.844 -25.688 -7.578 1 97.19 108 SER B C 1
ATOM 3141 O O . SER B 1 108 ? 16.594 -25.484 -6.621 1 97.19 108 SER B O 1
ATOM 3143 N N . CYS B 1 109 ? 15.43 -24.703 -8.305 1 97.88 109 CYS B N 1
ATOM 3144 C CA . CYS B 1 109 ? 15.883 -23.328 -8.133 1 97.88 109 CYS B CA 1
ATOM 3145 C C . CYS B 1 109 ? 14.953 -22.547 -7.207 1 97.88 109 CYS B C 1
ATOM 3147 O O . CYS B 1 109 ? 13.859 -23.031 -6.875 1 97.88 109 CYS B O 1
ATOM 3149 N N . ASN B 1 110 ? 15.484 -21.406 -6.73 1 98 110 ASN B N 1
ATOM 3150 C CA . ASN B 1 110 ? 14.586 -20.469 -6.074 1 98 110 ASN B CA 1
ATOM 3151 C C . ASN B 1 110 ? 13.586 -19.859 -7.062 1 98 110 ASN B C 1
ATOM 3153 O O . ASN B 1 110 ? 13.945 -19.531 -8.188 1 98 110 ASN B O 1
ATOM 3157 N N . MET B 1 111 ? 12.336 -19.781 -6.594 1 98.75 111 MET B N 1
ATOM 3158 C CA . MET B 1 111 ? 11.305 -19.375 -7.539 1 98.75 111 MET B CA 1
ATOM 3159 C C . MET B 1 111 ? 10.422 -18.281 -6.941 1 98.75 111 MET B C 1
ATOM 3161 O O . MET B 1 111 ? 10.234 -18.219 -5.723 1 98.75 111 MET B O 1
ATOM 3165 N N . LEU B 1 112 ? 9.914 -17.422 -7.797 1 98.88 112 LEU B N 1
ATOM 3166 C CA . LEU B 1 112 ? 8.883 -16.438 -7.488 1 98.88 112 LEU B CA 1
ATOM 3167 C C . LEU B 1 112 ? 7.688 -16.594 -8.422 1 98.88 112 LEU B C 1
ATOM 3169 O O . LEU B 1 112 ? 7.844 -16.609 -9.648 1 98.88 112 LEU B O 1
ATOM 3173 N N . SER B 1 113 ? 6.535 -16.719 -7.836 1 98.94 113 SER B N 1
ATOM 3174 C CA . SER B 1 113 ? 5.316 -16.75 -8.641 1 98.94 113 SER B CA 1
ATOM 3175 C C . SER B 1 113 ? 4.84 -15.344 -8.977 1 98.94 113 SER B C 1
ATOM 3177 O O . SER B 1 113 ? 4.887 -14.445 -8.133 1 98.94 113 SER B O 1
ATOM 3179 N N . VAL B 1 114 ? 4.43 -15.156 -10.195 1 98.88 114 VAL B N 1
ATOM 3180 C CA . VAL B 1 114 ? 3.902 -13.883 -10.68 1 98.88 114 VAL B CA 1
ATOM 3181 C C . VAL B 1 114 ? 2.506 -14.094 -11.258 1 98.88 114 VAL B C 1
ATOM 3183 O O . VAL B 1 114 ? 2.32 -14.883 -12.18 1 98.88 114 VAL B O 1
ATOM 3186 N N . VAL B 1 115 ? 1.533 -13.422 -10.672 1 98.81 115 VAL B N 1
ATOM 3187 C CA . VAL B 1 115 ? 0.154 -13.539 -11.141 1 98.81 115 VAL B CA 1
ATOM 3188 C C . VAL B 1 115 ? -0.498 -12.156 -11.172 1 98.81 115 VAL B C 1
ATOM 3190 O O . VAL B 1 115 ? 0.04 -11.195 -10.617 1 98.81 115 VAL B O 1
ATOM 3193 N N . GLY B 1 116 ? -1.59 -12.117 -11.828 1 98 116 GLY B N 1
ATOM 3194 C CA . GLY B 1 116 ? -2.309 -10.859 -11.875 1 98 116 GLY B CA 1
ATOM 3195 C C . GLY B 1 116 ? -3.41 -10.836 -12.914 1 98 116 GLY B C 1
ATOM 3196 O O . GLY B 1 116 ? -3.889 -11.891 -13.344 1 98 116 GLY B O 1
ATOM 3197 N N . GLY B 1 117 ? -3.797 -9.617 -13.289 1 95.69 117 GLY B N 1
ATOM 3198 C CA . GLY B 1 117 ? -4.941 -9.43 -14.164 1 95.69 117 GLY B CA 1
ATOM 3199 C C . GLY B 1 117 ? -4.711 -9.938 -15.57 1 95.69 117 GLY B C 1
ATOM 3200 O O . GLY B 1 117 ? -3.604 -9.828 -16.094 1 95.69 117 GLY B O 1
ATOM 3201 N N . ARG B 1 118 ? -5.852 -10.398 -16.219 1 94.56 118 ARG B N 1
ATOM 3202 C CA . ARG B 1 118 ? -5.824 -10.82 -17.609 1 94.56 118 ARG B CA 1
ATOM 3203 C C . ARG B 1 118 ? -6.043 -9.633 -18.547 1 94.56 118 ARG B C 1
ATOM 3205 O O . ARG B 1 118 ? -5.625 -9.664 -19.703 1 94.56 118 ARG B O 1
ATOM 3212 N N . HIS B 1 119 ? -6.785 -8.68 -18.016 1 92.5 119 HIS B N 1
ATOM 3213 C CA . HIS B 1 119 ? -6.996 -7.391 -18.672 1 92.5 119 HIS B CA 1
ATOM 3214 C C . HIS B 1 119 ? -6.254 -6.277 -17.938 1 92.5 119 HIS B C 1
ATOM 3216 O O . HIS B 1 119 ? -6.73 -5.773 -16.922 1 92.5 119 HIS B O 1
ATOM 3222 N N . THR B 1 120 ? -5.203 -5.832 -18.516 1 92.31 120 THR B N 1
ATOM 3223 C CA . THR B 1 120 ? -4.258 -5.012 -17.766 1 92.31 120 THR B CA 1
ATOM 3224 C C . THR B 1 120 ? -4.176 -3.607 -18.359 1 92.31 120 THR B C 1
ATOM 3226 O O . THR B 1 120 ? -4.645 -3.367 -19.469 1 92.31 120 THR B O 1
ATOM 3229 N N . SER B 1 121 ? -3.699 -2.689 -17.547 1 91.06 121 SER B N 1
ATOM 3230 C CA . SER B 1 121 ? -3.484 -1.309 -17.969 1 91.06 121 SER B CA 1
ATOM 3231 C C . SER B 1 121 ? -2.371 -1.214 -19 1 91.06 121 SER B C 1
ATOM 3233 O O . SER B 1 121 ? -1.684 -2.199 -19.281 1 91.06 121 SER B O 1
ATOM 3235 N N . ALA B 1 122 ? -2.207 -0.017 -19.562 1 90.94 122 ALA B N 1
ATOM 3236 C CA . ALA B 1 122 ? -1.177 0.222 -20.578 1 90.94 122 ALA B CA 1
ATOM 3237 C C . ALA B 1 122 ? 0.219 0.132 -19.953 1 90.94 122 ALA B C 1
ATOM 3239 O O . ALA B 1 122 ? 1.19 -0.172 -20.656 1 90.94 122 ALA B O 1
ATOM 3240 N N . LEU B 1 123 ? 0.359 0.245 -18.688 1 92.12 123 LEU B N 1
ATOM 3241 C CA . LEU B 1 123 ? 1.666 0.32 -18.047 1 92.12 123 LEU B CA 1
ATOM 3242 C C . LEU B 1 123 ? 2.021 -1.004 -17.375 1 92.12 123 LEU B C 1
ATOM 3244 O O . LEU B 1 123 ? 3.109 -1.148 -16.812 1 92.12 123 LEU B O 1
ATOM 3248 N N . ALA B 1 124 ? 1.182 -1.904 -17.453 1 96.06 124 ALA B N 1
ATOM 3249 C CA . ALA B 1 124 ? 1.343 -3.158 -16.719 1 96.06 124 ALA B CA 1
ATOM 3250 C C . ALA B 1 124 ? 2.629 -3.871 -17.125 1 96.06 124 ALA B C 1
ATOM 3252 O O . ALA B 1 124 ? 3.389 -4.336 -16.281 1 96.06 124 ALA B O 1
ATOM 3253 N N . LYS B 1 125 ? 2.824 -3.967 -18.406 1 98 125 LYS B N 1
ATOM 3254 C CA . LYS B 1 125 ? 4.016 -4.645 -18.906 1 98 125 LYS B CA 1
ATOM 3255 C C . LYS B 1 125 ? 5.289 -3.988 -18.375 1 98 125 LYS B C 1
ATOM 3257 O O . LYS B 1 125 ? 6.18 -4.672 -17.875 1 98 125 LYS B O 1
ATOM 3262 N N . LYS B 1 126 ? 5.34 -2.686 -18.469 1 98.06 126 LYS B N 1
ATOM 3263 C CA . LYS B 1 126 ? 6.5 -1.939 -17.984 1 98.06 126 LYS B CA 1
ATOM 3264 C C . LYS B 1 126 ? 6.723 -2.166 -16.5 1 98.06 126 LYS B C 1
ATOM 3266 O O . LYS B 1 126 ? 7.863 -2.32 -16.047 1 98.06 126 LYS B O 1
ATOM 3271 N N . THR B 1 127 ? 5.703 -2.166 -15.75 1 98.12 127 THR B N 1
ATOM 3272 C CA . THR B 1 127 ? 5.77 -2.371 -14.305 1 98.12 127 THR B CA 1
ATOM 3273 C C . THR B 1 127 ? 6.355 -3.742 -13.984 1 98.12 127 THR B C 1
ATOM 3275 O O . THR B 1 127 ? 7.242 -3.857 -13.133 1 98.12 127 THR B O 1
ATOM 3278 N N . VAL B 1 128 ? 5.879 -4.762 -14.672 1 98.81 128 VAL B N 1
ATOM 3279 C CA . VAL B 1 128 ? 6.34 -6.125 -14.445 1 98.81 128 VAL B CA 1
ATOM 3280 C C . VAL B 1 128 ? 7.828 -6.23 -14.766 1 98.81 128 VAL B C 1
ATOM 3282 O O . VAL B 1 128 ? 8.609 -6.773 -13.977 1 98.81 128 VAL B O 1
ATOM 3285 N N . TYR B 1 129 ? 8.211 -5.691 -15.906 1 98.81 129 TYR B N 1
ATOM 3286 C CA . TYR B 1 129 ? 9.609 -5.738 -16.328 1 98.81 129 TYR B CA 1
ATOM 3287 C C . TYR B 1 129 ? 10.5 -5.023 -15.328 1 98.81 129 TYR B C 1
ATOM 3289 O O . TYR B 1 129 ? 11.57 -5.531 -14.969 1 98.81 129 TYR B O 1
ATOM 3297 N N . TYR B 1 130 ? 10.023 -3.875 -14.922 1 98.44 130 TYR B N 1
ATOM 3298 C CA . TYR B 1 130 ? 10.773 -3.07 -13.961 1 98.44 130 TYR B CA 1
ATOM 3299 C C . TYR B 1 130 ? 10.961 -3.816 -12.648 1 98.44 130 TYR B C 1
ATOM 3301 O O . TYR B 1 130 ? 12.086 -3.955 -12.156 1 98.44 130 TYR B O 1
ATOM 3309 N N . LEU B 1 131 ? 9.953 -4.312 -12.078 1 98.62 131 LEU B N 1
ATOM 3310 C CA . LEU B 1 131 ? 9.945 -4.875 -10.734 1 98.62 131 LEU B CA 1
ATOM 3311 C C . LEU B 1 131 ? 10.695 -6.199 -10.695 1 98.62 131 LEU B C 1
ATOM 3313 O O . LEU B 1 131 ? 11.344 -6.52 -9.695 1 98.62 131 LEU B O 1
ATOM 3317 N N . LEU B 1 132 ? 10.633 -7.016 -11.797 1 98.81 132 LEU B N 1
ATOM 3318 C CA . LEU B 1 132 ? 11.156 -8.375 -11.758 1 98.81 132 LEU B CA 1
ATOM 3319 C C . LEU B 1 132 ? 12.641 -8.398 -12.102 1 98.81 132 LEU B C 1
ATOM 3321 O O . LEU B 1 132 ? 13.328 -9.391 -11.852 1 98.81 132 LEU B O 1
ATOM 3325 N N . LYS B 1 133 ? 13.148 -7.34 -12.703 1 98.75 133 LYS B N 1
ATOM 3326 C CA . LYS B 1 133 ? 14.523 -7.332 -13.195 1 98.75 133 LYS B CA 1
ATOM 3327 C C . LYS B 1 133 ? 15.508 -7.723 -12.094 1 98.75 133 LYS B C 1
ATOM 3329 O O . LYS B 1 133 ? 16.266 -8.68 -12.25 1 98.75 133 LYS B O 1
ATOM 3334 N N . PRO B 1 134 ? 15.477 -7.027 -10.883 1 98.75 134 PRO B N 1
ATOM 3335 C CA . PRO B 1 134 ? 16.438 -7.41 -9.852 1 98.75 134 PRO B CA 1
ATOM 3336 C C . PRO B 1 134 ? 16.25 -8.844 -9.367 1 98.75 134 PRO B C 1
ATOM 3338 O O . PRO B 1 134 ? 17.219 -9.516 -8.992 1 98.75 134 PRO B O 1
ATOM 3341 N N . VAL B 1 135 ? 15.062 -9.328 -9.344 1 98.81 135 VAL B N 1
ATOM 3342 C CA . VAL B 1 135 ? 14.742 -10.664 -8.867 1 98.81 135 VAL B CA 1
ATOM 3343 C C . VAL B 1 135 ? 15.305 -11.711 -9.828 1 98.81 135 VAL B C 1
ATOM 3345 O O . VAL B 1 135 ? 15.906 -12.695 -9.391 1 98.81 135 VAL B O 1
ATOM 3348 N N . ILE B 1 136 ? 15.109 -11.422 -11.133 1 98.81 136 ILE B N 1
ATOM 3349 C CA . ILE B 1 136 ? 15.609 -12.312 -12.18 1 98.81 136 ILE B CA 1
ATOM 3350 C C . ILE B 1 136 ? 17.141 -12.305 -12.164 1 98.81 136 ILE B C 1
ATOM 3352 O O . ILE B 1 136 ? 17.766 -13.367 -12.258 1 98.81 136 ILE B O 1
ATOM 3356 N N . GLU B 1 137 ? 17.703 -11.148 -11.992 1 98.62 137 GLU B N 1
ATOM 3357 C CA . GLU B 1 137 ? 19.156 -11.008 -11.945 1 98.62 137 GLU B CA 1
ATOM 3358 C C . GLU B 1 137 ? 19.734 -11.727 -10.734 1 98.62 137 GLU B C 1
ATOM 3360 O O . GLU B 1 137 ? 20.891 -12.188 -10.766 1 98.62 137 GLU B O 1
ATOM 3365 N N . ALA B 1 138 ? 18.984 -11.836 -9.711 1 98.38 138 ALA B N 1
ATOM 3366 C CA . ALA B 1 138 ? 19.422 -12.531 -8.5 1 98.38 138 ALA B CA 1
ATOM 3367 C C . ALA B 1 138 ? 19.312 -14.039 -8.664 1 98.38 138 ALA B C 1
ATOM 3369 O O . ALA B 1 138 ? 19.688 -14.797 -7.766 1 98.38 138 ALA B O 1
ATOM 3370 N N . GLY B 1 139 ? 18.688 -14.523 -9.773 1 98.31 139 GLY B N 1
ATOM 3371 C CA . GLY B 1 139 ? 18.703 -15.938 -10.109 1 98.31 139 GLY B CA 1
ATOM 3372 C C . GLY B 1 139 ? 17.375 -16.625 -9.859 1 98.31 139 GLY B C 1
ATOM 3373 O O . GLY B 1 139 ? 17.281 -17.844 -9.992 1 98.31 139 GLY B O 1
ATOM 3374 N N . TYR B 1 140 ? 16.391 -15.898 -9.508 1 98.75 140 TYR B N 1
ATOM 3375 C CA . TYR B 1 140 ? 15.086 -16.516 -9.25 1 98.75 140 TYR B CA 1
ATOM 3376 C C . TYR B 1 140 ? 14.398 -16.906 -10.555 1 98.75 140 TYR B C 1
ATOM 3378 O O . TYR B 1 140 ? 14.438 -16.156 -11.531 1 98.75 140 TYR B O 1
ATOM 3386 N N . VAL B 1 141 ? 13.844 -18.047 -10.57 1 98.94 141 VAL B N 1
ATOM 3387 C CA . VAL B 1 141 ? 13.016 -18.5 -11.68 1 98.94 141 VAL B CA 1
ATOM 3388 C C . VAL B 1 141 ? 11.594 -17.984 -11.516 1 98.94 141 VAL B C 1
ATOM 3390 O O . VAL B 1 141 ? 11.023 -18.047 -10.422 1 98.94 141 VAL B O 1
ATOM 3393 N N . ILE B 1 142 ? 11.031 -17.422 -12.602 1 98.94 142 ILE B N 1
ATOM 3394 C CA . ILE B 1 142 ? 9.672 -16.891 -12.539 1 98.94 142 ILE B CA 1
ATOM 3395 C C . ILE B 1 142 ? 8.672 -17.984 -12.875 1 98.94 142 ILE B C 1
ATOM 3397 O O . ILE B 1 142 ? 8.828 -18.703 -13.867 1 98.94 142 ILE B O 1
ATOM 3401 N N . VAL B 1 143 ? 7.672 -18.172 -12.031 1 98.94 143 VAL B N 1
ATOM 3402 C CA . VAL B 1 143 ? 6.621 -19.156 -12.234 1 98.94 143 VAL B CA 1
ATOM 3403 C C . VAL B 1 143 ? 5.289 -18.453 -12.492 1 98.94 143 VAL B C 1
ATOM 3405 O O . VAL B 1 143 ? 4.898 -17.562 -11.75 1 98.94 143 VAL B O 1
ATOM 3408 N N . SER B 1 144 ? 4.574 -18.812 -13.523 1 98.88 144 SER B N 1
ATOM 3409 C CA . SER B 1 144 ? 3.264 -18.25 -13.812 1 98.88 144 SER B CA 1
ATOM 3410 C C . SER B 1 144 ? 2.404 -19.203 -14.617 1 98.88 144 SER B C 1
ATOM 3412 O O . SER B 1 144 ? 2.773 -20.375 -14.805 1 98.88 144 SER B O 1
ATOM 3414 N N . GLY B 1 145 ? 1.222 -18.812 -15.016 1 98.44 145 GLY B N 1
ATOM 3415 C CA . GLY B 1 145 ? 0.233 -19.75 -15.516 1 98.44 145 GLY B CA 1
ATOM 3416 C C . GLY B 1 145 ? 0.104 -19.734 -17.031 1 98.44 145 GLY B C 1
ATOM 3417 O O . GLY B 1 145 ? -0.71 -20.469 -17.594 1 98.44 145 GLY B O 1
ATOM 3418 N N . CYS B 1 146 ? 0.814 -18.781 -17.625 1 98.44 146 CYS B N 1
ATOM 3419 C CA . CYS B 1 146 ? 0.77 -18.641 -19.078 1 98.44 146 CYS B CA 1
ATOM 3420 C C . CYS B 1 146 ? -0.584 -18.125 -19.531 1 98.44 146 CYS B C 1
ATOM 3422 O O . CYS B 1 146 ? -1.004 -18.359 -20.656 1 98.44 146 CYS B O 1
ATOM 3424 N N . ALA B 1 147 ? -1.34 -17.531 -18.688 1 97.5 147 ALA B N 1
ATOM 3425 C CA . ALA B 1 147 ? -2.58 -16.844 -19.047 1 97.5 147 ALA B CA 1
ATOM 3426 C C . ALA B 1 147 ? -2.295 -15.5 -19.719 1 97.5 147 ALA B C 1
ATOM 3428 O O . ALA B 1 147 ? -1.135 -15.109 -19.875 1 97.5 147 ALA B O 1
ATOM 3429 N N . LYS B 1 148 ? -3.348 -14.852 -20.156 1 97.12 148 LYS B N 1
ATOM 3430 C CA . LYS B 1 148 ? -3.211 -13.492 -20.688 1 97.12 148 LYS B CA 1
ATOM 3431 C C . LYS B 1 148 ? -2.779 -12.523 -19.594 1 97.12 148 LYS B C 1
ATOM 3433 O O . LYS B 1 148 ? -2.865 -12.836 -18.406 1 97.12 148 LYS B O 1
ATOM 3438 N N . GLY B 1 149 ? -2.287 -11.383 -20.062 1 97.88 149 GLY B N 1
ATOM 3439 C CA . GLY B 1 149 ? -2.02 -10.297 -19.125 1 97.88 149 GLY B CA 1
ATOM 3440 C C . GLY B 1 149 ? -0.734 -10.484 -18.344 1 97.88 149 GLY B C 1
ATOM 3441 O O . GLY B 1 149 ? 0.33 -10.703 -18.938 1 97.88 149 GLY B O 1
ATOM 3442 N N . ILE B 1 150 ? -0.839 -10.461 -17.109 1 98.62 150 ILE B N 1
ATOM 3443 C CA . ILE B 1 150 ? 0.32 -10.406 -16.219 1 98.62 150 ILE B CA 1
ATOM 3444 C C . ILE B 1 150 ? 1.136 -11.695 -16.359 1 98.62 150 ILE B C 1
ATOM 3446 O O . ILE B 1 150 ? 2.369 -11.656 -16.328 1 98.62 150 ILE B O 1
ATOM 3450 N N . ASP B 1 151 ? 0.429 -12.836 -16.453 1 98.69 151 ASP B N 1
ATOM 3451 C CA . ASP B 1 151 ? 1.164 -14.078 -16.656 1 98.69 151 ASP B CA 1
ATOM 3452 C C . ASP B 1 151 ? 2.104 -13.977 -17.859 1 98.69 151 ASP B C 1
ATOM 3454 O O . ASP B 1 151 ? 3.275 -14.344 -17.766 1 98.69 151 ASP B O 1
ATOM 3458 N N . THR B 1 152 ? 1.537 -13.523 -18.906 1 98.81 152 THR B N 1
ATOM 3459 C CA . THR B 1 152 ? 2.309 -13.352 -20.141 1 98.81 152 THR B CA 1
ATOM 3460 C C . THR B 1 152 ? 3.51 -12.445 -19.891 1 98.81 152 THR B C 1
ATOM 3462 O O . THR B 1 152 ? 4.641 -12.797 -20.234 1 98.81 152 THR B O 1
ATOM 3465 N N . TYR B 1 153 ? 3.283 -11.312 -19.281 1 98.88 153 TYR B N 1
ATOM 3466 C CA . TYR B 1 153 ? 4.344 -10.336 -19.047 1 98.88 153 TYR B CA 1
ATOM 3467 C C . TYR B 1 153 ? 5.41 -10.906 -18.109 1 98.88 153 TYR B C 1
ATOM 3469 O O . TYR B 1 153 ? 6.598 -10.617 -18.266 1 98.88 153 TYR B O 1
ATOM 3477 N N . GLY B 1 154 ? 4.992 -11.672 -17.094 1 98.88 154 GLY B N 1
ATOM 3478 C CA . GLY B 1 154 ? 5.945 -12.305 -16.203 1 98.88 154 GLY B CA 1
ATOM 3479 C C . GLY B 1 154 ? 6.918 -13.227 -16.906 1 98.88 154 GLY B C 1
ATOM 3480 O O . GLY B 1 154 ? 8.133 -13.125 -16.719 1 98.88 154 GLY B O 1
ATOM 3481 N N . HIS B 1 155 ? 6.371 -14.094 -17.75 1 98.94 155 HIS B N 1
ATOM 3482 C CA . HIS B 1 155 ? 7.223 -14.992 -18.516 1 98.94 155 HIS B CA 1
ATOM 3483 C C . HIS B 1 155 ? 8.141 -14.211 -19.453 1 98.94 155 HIS B C 1
ATOM 3485 O O . HIS B 1 155 ? 9.336 -14.484 -19.531 1 98.94 155 HIS B O 1
ATOM 3491 N N . GLN B 1 156 ? 7.578 -13.266 -20.141 1 98.88 156 GLN B N 1
ATOM 3492 C CA . GLN B 1 156 ? 8.336 -12.461 -21.109 1 98.88 156 GLN B CA 1
ATOM 3493 C C . GLN B 1 156 ? 9.453 -11.695 -20.406 1 98.88 156 GLN B C 1
ATOM 3495 O O . GLN B 1 156 ? 10.562 -11.578 -20.938 1 98.88 156 GLN B O 1
ATOM 3500 N N . ALA B 1 157 ? 9.148 -11.125 -19.266 1 98.88 157 ALA B N 1
ATOM 3501 C CA . ALA B 1 157 ? 10.164 -10.414 -18.5 1 98.88 157 ALA B CA 1
ATOM 3502 C C . ALA B 1 157 ? 11.328 -11.328 -18.125 1 98.88 157 ALA B C 1
ATOM 3504 O O . ALA B 1 157 ? 12.492 -10.945 -18.266 1 98.88 157 ALA B O 1
ATOM 3505 N N . ALA B 1 158 ? 11.008 -12.539 -17.656 1 98.94 158 ALA B N 1
ATOM 3506 C CA . ALA B 1 158 ? 12.047 -13.508 -17.328 1 98.94 158 ALA B CA 1
ATOM 3507 C C . ALA B 1 158 ? 12.953 -13.789 -18.516 1 98.94 158 ALA B C 1
ATOM 3509 O O . ALA B 1 158 ? 14.18 -13.727 -18.406 1 98.94 158 ALA B O 1
ATOM 3510 N N . ILE B 1 159 ? 12.344 -14.016 -19.656 1 98.88 159 ILE B N 1
ATOM 3511 C CA . ILE B 1 159 ? 13.07 -14.359 -20.875 1 98.88 159 ILE B CA 1
ATOM 3512 C C . ILE B 1 159 ? 13.906 -13.164 -21.328 1 98.88 159 ILE B C 1
ATOM 3514 O O . ILE B 1 159 ? 15.102 -13.305 -21.609 1 98.88 159 ILE B O 1
ATOM 3518 N N . SER B 1 160 ? 13.297 -12.023 -21.344 1 98.62 160 SER B N 1
ATOM 3519 C CA . SER B 1 160 ? 13.922 -10.812 -21.859 1 98.62 160 SER B CA 1
ATOM 3520 C C . SER B 1 160 ? 15.141 -10.43 -21.016 1 98.62 160 SER B C 1
ATOM 3522 O O . SER B 1 160 ? 16.125 -9.914 -21.547 1 98.62 160 SER B O 1
ATOM 3524 N N . HIS B 1 161 ? 15.086 -10.641 -19.734 1 98.62 161 HIS B N 1
ATOM 3525 C CA . HIS B 1 161 ? 16.172 -10.258 -18.844 1 98.62 161 HIS B CA 1
ATOM 3526 C C . HIS B 1 161 ? 17.203 -11.375 -18.703 1 98.62 161 HIS B C 1
ATOM 3528 O O . HIS B 1 161 ? 18.062 -11.328 -17.828 1 98.62 161 HIS B O 1
ATOM 3534 N N . GLY B 1 162 ? 17.047 -12.445 -19.453 1 98.56 162 GLY B N 1
ATOM 3535 C CA . GLY B 1 162 ? 18.031 -13.516 -19.5 1 98.56 162 GLY B CA 1
ATOM 3536 C C . GLY B 1 162 ? 17.828 -14.562 -18.422 1 98.56 162 GLY B C 1
ATOM 3537 O O . GLY B 1 162 ? 18.75 -15.312 -18.094 1 98.56 162 GLY B O 1
ATOM 3538 N N . GLY B 1 163 ? 16.688 -14.5 -17.797 1 98.81 163 GLY B N 1
ATOM 3539 C CA . GLY B 1 163 ? 16.375 -15.461 -16.75 1 98.81 163 GLY B CA 1
ATOM 3540 C C . GLY B 1 163 ? 15.648 -16.688 -17.266 1 98.81 163 GLY B C 1
ATOM 3541 O O . GLY B 1 163 ? 15.711 -17 -18.469 1 98.81 163 GLY B O 1
ATOM 3542 N N . ARG B 1 164 ? 15.094 -17.5 -16.344 1 98.88 164 ARG B N 1
ATOM 3543 C CA . ARG B 1 164 ? 14.344 -18.719 -16.641 1 98.88 164 ARG B CA 1
ATOM 3544 C C . ARG B 1 164 ? 12.922 -18.641 -16.094 1 98.88 164 ARG B C 1
ATOM 3546 O O . ARG B 1 164 ? 12.648 -17.828 -15.203 1 98.88 164 ARG B O 1
ATOM 3553 N N . THR B 1 165 ? 12.055 -19.375 -16.703 1 98.94 165 THR B N 1
ATOM 3554 C CA . THR B 1 165 ? 10.656 -19.312 -16.281 1 98.94 165 THR B CA 1
ATOM 3555 C C . THR B 1 165 ? 10.008 -20.688 -16.375 1 98.94 165 THR B C 1
ATOM 3557 O O . THR B 1 165 ? 10.461 -21.547 -17.125 1 98.94 165 THR B O 1
ATOM 3560 N N . ILE B 1 166 ? 9.008 -20.938 -15.562 1 98.94 166 ILE B N 1
ATOM 3561 C CA . ILE B 1 166 ? 8.188 -22.141 -15.547 1 98.94 166 ILE B CA 1
ATOM 3562 C C . ILE B 1 166 ? 6.719 -21.766 -15.766 1 98.94 166 ILE B C 1
ATOM 3564 O O . ILE B 1 166 ? 6.164 -20.953 -15.016 1 98.94 166 ILE B O 1
ATOM 3568 N N . ALA B 1 167 ? 6.129 -22.297 -16.75 1 98.94 167 ALA B N 1
ATOM 3569 C CA . ALA B 1 167 ? 4.688 -22.156 -16.953 1 98.94 167 ALA B CA 1
ATOM 3570 C C . ALA B 1 167 ? 3.939 -23.391 -16.453 1 98.94 167 ALA B C 1
ATOM 3572 O O . ALA B 1 167 ? 4.223 -24.516 -16.875 1 98.94 167 ALA B O 1
ATOM 3573 N N . VAL B 1 168 ? 3.051 -23.188 -15.555 1 98.88 168 VAL B N 1
ATOM 3574 C CA . VAL B 1 168 ? 2.113 -24.234 -15.148 1 98.88 168 VAL B CA 1
ATOM 3575 C C . VAL B 1 168 ? 0.758 -24 -15.805 1 98.88 168 VAL B C 1
ATOM 3577 O O . VAL B 1 168 ? 0.087 -23 -15.523 1 98.88 168 VAL B O 1
ATOM 3580 N N . ILE B 1 169 ? 0.32 -24.891 -16.594 1 98.69 169 ILE B N 1
ATOM 3581 C CA . ILE B 1 169 ? -0.887 -24.625 -17.375 1 98.69 169 ILE B CA 1
ATOM 3582 C C . ILE B 1 169 ? -2.039 -25.469 -16.844 1 98.69 169 ILE B C 1
ATOM 3584 O O . ILE B 1 169 ? -1.816 -26.453 -16.141 1 98.69 169 ILE B O 1
ATOM 3588 N N . GLY B 1 170 ? -3.268 -25.031 -17.172 1 97.81 170 GLY B N 1
ATOM 3589 C CA . GLY B 1 170 ? -4.469 -25.703 -16.703 1 97.81 170 GLY B CA 1
ATOM 3590 C C . GLY B 1 170 ? -5.027 -26.688 -17.719 1 97.81 170 GLY B C 1
ATOM 3591 O O . GLY B 1 170 ? -6.168 -27.141 -17.594 1 97.81 170 GLY B O 1
ATOM 3592 N N . THR B 1 171 ? -4.316 -26.906 -18.75 1 98.12 171 THR B N 1
ATOM 3593 C CA . THR B 1 171 ? -4.633 -27.875 -19.781 1 98.12 171 THR B CA 1
ATOM 3594 C C . THR B 1 171 ? -3.51 -28.906 -19.922 1 98.12 171 THR B C 1
ATOM 3596 O O . THR B 1 171 ? -2.514 -28.844 -19.203 1 98.12 171 THR B O 1
ATOM 3599 N N . GLY B 1 172 ? -3.721 -29.891 -20.75 1 97.12 172 GLY B N 1
ATOM 3600 C CA . GLY B 1 172 ? -2.623 -30.781 -21.094 1 97.12 172 GLY B CA 1
ATOM 3601 C C . GLY B 1 172 ? -1.527 -30.094 -21.891 1 97.12 172 GLY B C 1
ATOM 3602 O O . GLY B 1 172 ? -1.782 -29.109 -22.578 1 97.12 172 GLY B O 1
ATOM 3603 N N . ILE B 1 173 ? -0.356 -30.578 -21.859 1 96.5 173 ILE B N 1
ATOM 3604 C CA . ILE B 1 173 ? 0.831 -29.938 -22.406 1 96.5 173 ILE B CA 1
ATOM 3605 C C . ILE B 1 173 ? 0.712 -29.844 -23.922 1 96.5 173 ILE B C 1
ATOM 3607 O O . ILE B 1 173 ? 1.424 -29.062 -24.562 1 96.5 173 ILE B O 1
ATOM 3611 N N . GLU B 1 174 ? -0.194 -30.609 -24.531 1 95.19 174 GLU B N 1
ATOM 3612 C CA . GLU B 1 174 ? -0.38 -30.578 -25.984 1 95.19 174 GLU B CA 1
ATOM 3613 C C . GLU B 1 174 ? -1.457 -29.578 -26.375 1 95.19 174 GLU B C 1
ATOM 3615 O O . GLU B 1 174 ? -1.742 -29.406 -27.562 1 95.19 174 GLU B O 1
ATOM 3620 N N . GLN B 1 175 ? -1.983 -28.938 -25.406 1 96.56 175 GLN B N 1
ATOM 3621 C CA . GLN B 1 175 ? -3.008 -27.922 -25.625 1 96.56 175 GLN B CA 1
ATOM 3622 C C . GLN B 1 175 ? -2.449 -26.516 -25.422 1 96.56 175 GLN B C 1
ATOM 3624 O O . GLN B 1 175 ? -1.63 -26.297 -24.531 1 96.56 175 GLN B O 1
ATOM 3629 N N . VAL B 1 176 ? -2.904 -25.625 -26.297 1 96.75 176 VAL B N 1
ATOM 3630 C CA . VAL B 1 176 ? -2.521 -24.234 -26.156 1 96.75 176 VAL B CA 1
ATOM 3631 C C . VAL B 1 176 ? -3.74 -23.406 -25.75 1 96.75 176 VAL B C 1
ATOM 3633 O O . VAL B 1 176 ? -4.711 -23.312 -26.5 1 96.75 176 VAL B O 1
ATOM 3636 N N . TYR B 1 177 ? -3.609 -22.859 -24.609 1 95.81 177 TYR B N 1
ATOM 3637 C CA . TYR B 1 177 ? -4.66 -21.984 -24.109 1 95.81 177 TYR B CA 1
ATOM 3638 C C . TYR B 1 177 ? -4.09 -20.953 -23.141 1 95.81 177 TYR B C 1
ATOM 3640 O O . TYR B 1 177 ? -3.479 -21.297 -22.141 1 95.81 177 TYR B O 1
ATOM 3648 N N . PRO B 1 178 ? -4.375 -19.594 -23.438 1 96.88 178 PRO B N 1
ATOM 3649 C CA . PRO B 1 178 ? -5.125 -19.062 -2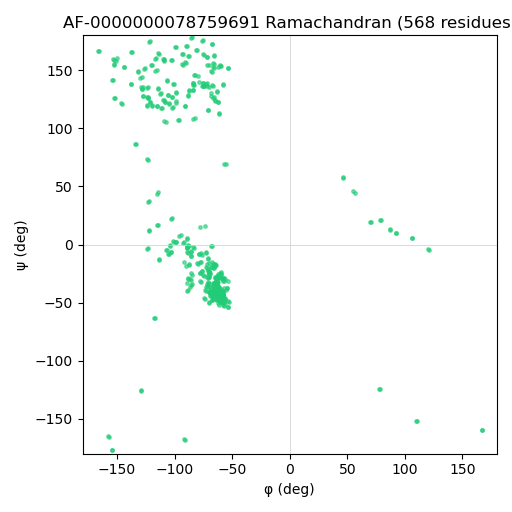4.578 1 96.88 178 PRO B CA 1
ATOM 3650 C C . PRO B 1 178 ? -4.355 -19.172 -25.891 1 96.88 178 PRO B C 1
ATOM 3652 O O . PRO B 1 178 ? -3.123 -19.25 -25.875 1 96.88 178 PRO B O 1
ATOM 3655 N N . ALA B 1 179 ? -5.047 -19.078 -26.938 1 97.31 179 ALA B N 1
ATOM 3656 C CA . ALA B 1 179 ? -4.449 -19.281 -28.25 1 97.31 179 ALA B CA 1
ATOM 3657 C C . ALA B 1 179 ? -3.387 -18.234 -28.547 1 97.31 179 ALA B C 1
ATOM 3659 O O . ALA B 1 179 ? -2.389 -18.516 -29.219 1 97.31 179 ALA B O 1
ATOM 3660 N N . GLU B 1 180 ? -3.566 -17.062 -28.047 1 97.62 180 GLU B N 1
ATOM 3661 C CA . GLU B 1 180 ? -2.668 -15.938 -28.328 1 97.62 180 GLU B CA 1
ATOM 3662 C C . GLU B 1 180 ? -1.287 -16.172 -27.719 1 97.62 180 GLU B C 1
ATOM 3664 O O . GLU B 1 180 ? -0.318 -15.508 -28.094 1 97.62 180 GLU B O 1
ATOM 3669 N N . ASN B 1 181 ? -1.187 -17.156 -26.781 1 98.12 181 ASN B N 1
ATOM 3670 C CA . ASN B 1 181 ? 0.095 -17.422 -26.125 1 98.12 181 ASN B CA 1
ATOM 3671 C C . ASN B 1 181 ? 0.763 -18.672 -26.703 1 98.12 181 ASN B C 1
ATOM 3673 O O . ASN B 1 181 ? 1.601 -19.281 -26.031 1 98.12 181 ASN B O 1
ATOM 3677 N N . ARG B 1 182 ? 0.41 -19.047 -27.891 1 98.44 182 ARG B N 1
ATOM 3678 C CA . ARG B 1 182 ? 0.97 -20.219 -28.531 1 98.44 182 ARG B CA 1
ATOM 3679 C C . ARG B 1 182 ? 2.488 -20.125 -28.625 1 98.44 182 ARG B C 1
ATOM 3681 O O . ARG B 1 182 ? 3.201 -21.047 -28.188 1 98.44 182 ARG B O 1
ATOM 3688 N N . ASP B 1 183 ? 2.934 -19.016 -29.188 1 98.62 183 ASP B N 1
ATOM 3689 C CA . ASP B 1 183 ? 4.371 -18.844 -29.375 1 98.62 183 ASP B CA 1
ATOM 3690 C C . ASP B 1 183 ? 5.102 -18.828 -28.031 1 98.62 183 ASP B C 1
ATOM 3692 O O . ASP B 1 183 ? 6.16 -19.453 -27.891 1 98.62 183 ASP B O 1
ATOM 3696 N N . LEU B 1 184 ? 4.531 -18.141 -27.094 1 98.75 184 LEU B N 1
ATOM 3697 C CA . LEU B 1 184 ? 5.137 -18.078 -25.766 1 98.75 184 LEU B CA 1
ATOM 3698 C C . LEU B 1 184 ? 5.215 -19.453 -25.141 1 98.75 184 LEU B C 1
ATOM 3700 O O . LEU B 1 184 ? 6.258 -19.844 -24.609 1 98.75 184 LEU B O 1
ATOM 3704 N N . GLN B 1 185 ? 4.156 -20.203 -25.156 1 98.81 185 GLN B N 1
ATOM 3705 C CA . GLN B 1 185 ? 4.129 -21.547 -24.578 1 98.81 185 GLN B CA 1
ATOM 3706 C C . GLN B 1 185 ? 5.176 -22.438 -25.234 1 98.81 185 GLN B C 1
ATOM 3708 O O . GLN B 1 185 ? 5.816 -23.25 -24.562 1 98.81 185 GLN B O 1
ATOM 3713 N N . GLU B 1 186 ? 5.297 -22.312 -26.531 1 98.69 186 GLU B N 1
ATOM 3714 C CA . GLU B 1 186 ? 6.266 -23.109 -27.266 1 98.69 186 GLU B CA 1
ATOM 3715 C C . GLU B 1 186 ? 7.695 -22.797 -26.828 1 98.69 186 GLU B C 1
ATOM 3717 O O . GLU B 1 186 ? 8.5 -23.703 -26.609 1 98.69 186 GLU B O 1
ATOM 3722 N N . VAL B 1 187 ? 7.973 -21.5 -26.75 1 98.75 187 VAL B N 1
ATOM 3723 C CA . VAL B 1 187 ? 9.297 -21.078 -26.312 1 98.75 187 VAL B CA 1
ATOM 3724 C C . VAL B 1 187 ? 9.578 -21.641 -24.922 1 98.75 187 VAL B C 1
ATOM 3726 O O . VAL B 1 187 ? 10.672 -22.141 -24.656 1 98.75 187 VAL B O 1
ATOM 3729 N N . ILE B 1 188 ? 8.617 -21.578 -24.031 1 98.88 188 ILE B N 1
ATOM 3730 C CA . ILE B 1 188 ? 8.781 -22.047 -22.656 1 98.88 188 ILE B CA 1
ATOM 3731 C C . ILE B 1 188 ? 9 -23.562 -22.656 1 98.88 188 ILE B C 1
ATOM 3733 O O . ILE B 1 188 ? 9.906 -24.062 -21.984 1 98.88 188 ILE B O 1
ATOM 3737 N N . ALA B 1 189 ? 8.25 -24.266 -23.453 1 98.56 189 ALA B N 1
ATOM 3738 C CA . ALA B 1 189 ? 8.32 -25.719 -23.516 1 98.56 189 ALA B CA 1
ATOM 3739 C C . ALA B 1 189 ? 9.68 -26.172 -24.047 1 98.56 189 ALA B C 1
ATOM 3741 O O . ALA B 1 189 ? 10.18 -27.219 -23.625 1 98.56 189 ALA B O 1
ATOM 3742 N N . ASN B 1 190 ? 10.227 -25.406 -24.906 1 98.44 190 ASN B N 1
ATOM 3743 C CA . ASN B 1 190 ? 11.469 -25.797 -25.547 1 98.44 190 ASN B CA 1
ATOM 3744 C C . ASN B 1 190 ? 12.688 -25.344 -24.75 1 98.44 190 ASN B C 1
ATOM 3746 O O . ASN B 1 190 ? 13.672 -26.078 -24.641 1 98.44 190 ASN B O 1
ATOM 3750 N N . ASP B 1 191 ? 12.594 -24.125 -24.188 1 98.5 191 ASP B N 1
ATOM 3751 C CA . ASP B 1 191 ? 13.812 -23.5 -23.672 1 98.5 191 ASP B CA 1
ATOM 3752 C C . ASP B 1 191 ? 13.758 -23.359 -22.156 1 98.5 191 ASP B C 1
ATOM 3754 O O . ASP B 1 191 ? 14.766 -23.047 -21.516 1 98.5 191 ASP B O 1
ATOM 3758 N N . HIS B 1 192 ? 12.656 -23.547 -21.609 1 98.81 192 HIS B N 1
ATOM 3759 C CA . HIS B 1 192 ? 12.422 -23.422 -20.188 1 98.81 192 HIS B CA 1
ATOM 3760 C C . HIS B 1 192 ? 11.711 -24.641 -19.625 1 98.81 192 HIS B C 1
ATOM 3762 O O . HIS B 1 192 ? 12.219 -25.766 -19.734 1 98.81 192 HIS B O 1
ATOM 3768 N N . LEU B 1 193 ? 10.516 -24.406 -18.922 1 98.94 193 LEU B N 1
ATOM 3769 C CA . LEU B 1 193 ? 9.812 -25.578 -18.391 1 98.94 193 LEU B CA 1
ATOM 3770 C C . LEU B 1 193 ? 8.305 -25.359 -18.422 1 98.94 193 LEU B C 1
ATOM 3772 O O . LEU B 1 193 ? 7.805 -24.344 -17.906 1 98.94 193 LEU B O 1
ATOM 3776 N N . LEU B 1 194 ? 7.66 -26.188 -19.078 1 98.88 194 LEU B N 1
ATOM 3777 C CA . LEU B 1 194 ? 6.203 -26.25 -19.125 1 98.88 194 LEU B CA 1
ATOM 3778 C C . LEU B 1 194 ? 5.684 -27.422 -18.312 1 98.88 194 LEU B C 1
ATOM 3780 O O . LEU B 1 194 ? 6.129 -28.562 -18.5 1 98.88 194 LEU B O 1
ATOM 3784 N N . LEU B 1 195 ? 4.73 -27.156 -17.406 1 98.75 195 LEU B N 1
ATOM 3785 C CA . LEU B 1 195 ? 4.203 -28.172 -16.5 1 98.75 195 LEU B CA 1
ATOM 3786 C C . LEU B 1 195 ? 2.684 -28.266 -16.594 1 98.75 195 LEU B C 1
ATOM 3788 O O . LEU B 1 195 ? 2.016 -27.25 -16.812 1 98.75 195 LEU B O 1
ATOM 3792 N N . SER B 1 196 ? 2.162 -29.406 -16.328 1 98.44 196 SER B N 1
ATOM 3793 C CA . SER B 1 196 ? 0.721 -29.609 -16.234 1 98.44 196 SER B CA 1
ATOM 3794 C C . SER B 1 196 ? 0.39 -30.797 -15.344 1 98.44 196 SER B C 1
ATOM 3796 O O . SER B 1 196 ? 1.082 -31.812 -15.375 1 98.44 196 SER B O 1
ATOM 3798 N N . GLU B 1 197 ? -0.661 -30.609 -14.594 1 97.94 197 GLU B N 1
ATOM 3799 C CA . GLU B 1 197 ? -1.163 -31.703 -13.789 1 97.94 197 GLU B CA 1
ATOM 3800 C C . GLU B 1 197 ? -2.078 -32.625 -14.602 1 97.94 197 GLU B C 1
ATOM 3802 O O . GLU B 1 197 ? -2.521 -33.656 -14.109 1 97.94 197 GLU B O 1
ATOM 3807 N N . TYR B 1 198 ? -2.363 -32.344 -15.852 1 96.62 198 TYR B N 1
ATOM 3808 C CA . TYR B 1 198 ? -3.381 -33.031 -16.641 1 96.62 198 TYR B CA 1
ATOM 3809 C C . TYR B 1 198 ? -2.756 -33.75 -17.812 1 96.62 198 TYR B C 1
ATOM 3811 O O . TYR B 1 198 ? -1.763 -33.312 -18.375 1 96.62 198 TYR B O 1
ATOM 3819 N N . PRO B 1 199 ? -3.383 -34.844 -18.203 1 95.06 199 PRO B N 1
ATOM 3820 C CA . PRO B 1 199 ? -2.865 -35.594 -19.359 1 95.06 199 PRO B CA 1
ATOM 3821 C C . PRO B 1 199 ? -2.689 -34.719 -20.594 1 95.06 199 PRO B C 1
ATOM 3823 O O . PRO B 1 199 ? -3.414 -33.719 -20.766 1 95.06 199 PRO B O 1
ATOM 3826 N N . PRO B 1 200 ? -1.802 -35 -21.484 1 94.94 200 PRO B N 1
ATOM 3827 C CA . PRO B 1 200 ? -1.326 -34.125 -22.562 1 94.94 200 PRO B CA 1
ATOM 3828 C C . PRO B 1 200 ? -2.463 -33.625 -23.438 1 94.94 200 PRO B C 1
ATOM 3830 O O . PRO B 1 200 ? -2.428 -32.469 -23.875 1 94.94 200 PRO B O 1
ATOM 3833 N N . GLN B 1 201 ? -3.523 -34.344 -23.609 1 93.38 201 GLN B N 1
ATOM 3834 C CA . GLN B 1 201 ? -4.555 -33.969 -24.562 1 93.38 201 GLN B CA 1
ATOM 3835 C C . GLN B 1 201 ? -5.738 -33.312 -23.859 1 93.38 201 GLN B C 1
ATOM 3837 O O . GLN B 1 201 ? -6.699 -32.875 -24.5 1 93.38 201 GLN B O 1
ATOM 3842 N N . SER B 1 202 ? -5.609 -33.156 -22.562 1 95.38 202 SER B N 1
ATOM 3843 C CA . SER B 1 202 ? -6.715 -32.594 -21.797 1 95.38 202 SER B CA 1
ATOM 3844 C C . SER B 1 202 ? -6.961 -31.125 -22.172 1 95.38 202 SER B C 1
ATOM 3846 O O . SER B 1 202 ? -6.047 -30.312 -22.125 1 95.38 202 SER B O 1
ATOM 3848 N N . GLY B 1 203 ? -8.156 -30.781 -22.531 1 96.31 203 GLY B N 1
ATOM 3849 C CA . GLY B 1 203 ? -8.531 -29.422 -22.906 1 96.31 203 GLY B CA 1
ATOM 3850 C C . GLY B 1 203 ? -8.883 -28.547 -21.719 1 96.31 203 GLY B C 1
ATOM 3851 O O . GLY B 1 203 ? -8.836 -29 -20.578 1 96.31 203 GLY B O 1
ATOM 3852 N N . PRO B 1 204 ? -9.195 -27.297 -22.062 1 96.56 204 PRO B N 1
ATOM 3853 C CA . PRO B 1 204 ? -9.531 -26.359 -20.984 1 96.56 204 PRO B CA 1
ATOM 3854 C C . PRO B 1 204 ? -10.859 -26.688 -20.297 1 96.56 204 PRO B C 1
ATOM 3856 O O . PRO B 1 204 ? -11.844 -26.984 -20.984 1 96.56 204 PRO B O 1
ATOM 3859 N N . LYS B 1 205 ? -10.781 -26.766 -19.062 1 95.5 205 LYS B N 1
ATOM 3860 C CA . LYS B 1 205 ? -11.945 -26.859 -18.188 1 95.5 205 LYS B CA 1
ATOM 3861 C C . LYS B 1 205 ? -11.898 -25.797 -17.094 1 95.5 205 LYS B C 1
ATOM 3863 O O . LYS B 1 205 ? -10.859 -25.594 -16.453 1 95.5 205 LYS B O 1
ATOM 3868 N N . LYS B 1 206 ? -12.984 -25.125 -16.812 1 92.69 206 LYS B N 1
ATOM 3869 C CA . LYS B 1 206 ? -13.062 -23.969 -15.914 1 92.69 206 LYS B CA 1
ATOM 3870 C C . LYS B 1 206 ? -12.492 -24.312 -14.539 1 92.69 206 LYS B C 1
ATOM 3872 O O . LYS B 1 206 ? -11.797 -23.5 -13.93 1 92.69 206 LYS B O 1
ATOM 3877 N N . HIS B 1 207 ? -12.719 -25.484 -14.07 1 92.38 207 HIS B N 1
ATOM 3878 C CA . HIS B 1 207 ? -12.328 -25.844 -12.711 1 92.38 207 HIS B CA 1
ATOM 3879 C C . HIS B 1 207 ? -10.844 -26.188 -12.641 1 92.38 207 HIS B C 1
ATOM 3881 O O . HIS B 1 207 ? -10.266 -26.234 -11.547 1 92.38 207 HIS B O 1
ATOM 3887 N N . CYS B 1 208 ? -10.188 -26.438 -13.711 1 95.06 208 CYS B N 1
ATOM 3888 C CA . CYS B 1 208 ? -8.781 -26.844 -13.742 1 95.06 208 CYS B CA 1
ATOM 3889 C C . CYS B 1 208 ? -7.871 -25.641 -13.453 1 95.06 208 CYS B C 1
ATOM 3891 O O . CYS B 1 208 ? -6.766 -25.812 -12.938 1 95.06 208 CYS B O 1
ATOM 3893 N N . PHE B 1 209 ? -8.344 -24.469 -13.773 1 94.94 209 PHE B N 1
ATOM 3894 C CA . PHE B 1 209 ? -7.477 -23.297 -13.664 1 94.94 209 PHE B CA 1
ATOM 3895 C C . PHE B 1 209 ? -7.27 -22.922 -12.203 1 94.94 209 PHE B C 1
ATOM 3897 O O . PHE B 1 209 ? -6.129 -22.75 -11.758 1 94.94 209 PHE B O 1
ATOM 3904 N N . PRO B 1 210 ? -8.305 -22.859 -11.391 1 93.62 210 PRO B N 1
ATOM 3905 C CA . PRO B 1 210 ? -8.055 -22.641 -9.961 1 93.62 210 PRO B CA 1
ATOM 3906 C C . PRO B 1 210 ? -7.215 -23.75 -9.336 1 93.62 210 PRO B C 1
ATOM 3908 O O . PRO B 1 210 ? -6.359 -23.469 -8.484 1 93.62 210 PRO B O 1
ATOM 3911 N N . MET B 1 211 ? -7.426 -24.953 -9.75 1 95.25 211 MET B N 1
ATOM 3912 C CA . MET B 1 211 ? -6.652 -26.078 -9.234 1 95.25 211 MET B CA 1
ATOM 3913 C C . MET B 1 211 ? -5.184 -25.953 -9.617 1 95.25 211 MET B C 1
ATOM 3915 O O . MET B 1 211 ? -4.297 -26.25 -8.82 1 95.25 211 MET B O 1
ATOM 3919 N N . ARG B 1 212 ? -5.039 -25.438 -10.781 1 97.25 212 ARG B N 1
ATOM 3920 C CA . ARG B 1 212 ? -3.684 -25.203 -11.273 1 97.25 212 ARG B CA 1
ATOM 3921 C C . ARG B 1 212 ? -2.988 -24.125 -10.461 1 97.25 212 ARG B C 1
ATOM 3923 O O . ARG B 1 212 ? -1.787 -24.219 -10.195 1 97.25 212 ARG B O 1
ATOM 3930 N N . ASN B 1 213 ? -3.688 -23.125 -10.008 1 97.69 213 ASN B N 1
ATOM 3931 C CA . ASN B 1 213 ? -3.104 -22 -9.297 1 97.69 213 ASN B CA 1
ATOM 3932 C C . ASN B 1 213 ? -2.453 -22.422 -7.988 1 97.69 213 ASN B C 1
ATOM 3934 O O . ASN B 1 213 ? -1.463 -21.828 -7.559 1 97.69 213 ASN B O 1
ATOM 3938 N N . ARG B 1 214 ? -2.938 -23.484 -7.406 1 97.69 214 ARG B N 1
ATOM 3939 C CA . ARG B 1 214 ? -2.354 -23.953 -6.152 1 97.69 214 ARG B CA 1
ATOM 3940 C C . ARG B 1 214 ? -0.917 -24.422 -6.355 1 97.69 214 ARG B C 1
ATOM 3942 O O . ARG B 1 214 ? -0.086 -24.297 -5.453 1 97.69 214 ARG B O 1
ATOM 3949 N N . ILE B 1 215 ? -0.679 -24.969 -7.547 1 98.56 215 ILE B N 1
ATOM 3950 C CA . ILE B 1 215 ? 0.658 -25.453 -7.879 1 98.56 215 ILE B CA 1
ATOM 3951 C C . ILE B 1 215 ? 1.604 -24.266 -8.055 1 98.56 215 ILE B C 1
ATOM 3953 O O . ILE B 1 215 ? 2.74 -24.297 -7.574 1 98.56 215 ILE B O 1
ATOM 3957 N N . ILE B 1 216 ? 1.123 -23.234 -8.68 1 98.75 216 ILE B N 1
ATOM 3958 C CA . ILE B 1 216 ? 1.898 -22.016 -8.867 1 98.75 216 ILE B CA 1
ATOM 3959 C C . ILE B 1 216 ? 2.303 -21.438 -7.508 1 98.75 216 ILE B C 1
ATOM 3961 O O . ILE B 1 216 ? 3.473 -21.125 -7.285 1 98.75 216 ILE B O 1
ATOM 3965 N N . ALA B 1 217 ? 1.409 -21.359 -6.598 1 98.62 217 ALA B N 1
ATOM 3966 C CA . ALA B 1 217 ? 1.656 -20.828 -5.258 1 98.62 217 ALA B CA 1
ATOM 3967 C C . ALA B 1 217 ? 2.629 -21.719 -4.488 1 98.62 217 ALA B C 1
ATOM 3969 O O . ALA B 1 217 ? 3.521 -21.219 -3.797 1 98.62 217 ALA B O 1
ATOM 3970 N N . ALA B 1 218 ? 2.545 -23 -4.656 1 98.62 218 ALA B N 1
ATOM 3971 C CA . ALA B 1 218 ? 3.307 -23.938 -3.85 1 98.62 218 ALA B CA 1
ATOM 3972 C C . ALA B 1 218 ? 4.758 -24.016 -4.316 1 98.62 218 ALA B C 1
ATOM 3974 O O . ALA B 1 218 ? 5.664 -24.234 -3.506 1 98.62 218 ALA B O 1
ATOM 3975 N N . LEU B 1 219 ? 4.977 -23.828 -5.555 1 98.62 219 LEU B N 1
ATOM 3976 C CA . LEU B 1 219 ? 6.309 -24 -6.129 1 98.62 219 LEU B CA 1
ATOM 3977 C C . LEU B 1 219 ? 7.254 -22.906 -5.641 1 98.62 219 LEU B C 1
ATOM 3979 O O . LEU B 1 219 ? 8.469 -23.109 -5.562 1 98.62 219 LEU B O 1
ATOM 3983 N N . SER B 1 220 ? 6.703 -21.766 -5.25 1 98.12 220 SER B N 1
ATOM 3984 C CA . SER B 1 220 ? 7.527 -20.578 -5.102 1 98.12 220 SER B CA 1
ATOM 3985 C C . SER B 1 220 ? 7.695 -20.203 -3.633 1 98.12 220 SER B C 1
ATOM 3987 O O . SER B 1 220 ? 6.879 -20.578 -2.791 1 98.12 220 SER B O 1
ATOM 3989 N N . LYS B 1 221 ? 8.742 -19.438 -3.363 1 97.38 221 LYS B N 1
ATOM 3990 C CA . LYS B 1 221 ? 8.977 -18.906 -2.027 1 97.38 221 LYS B CA 1
ATOM 3991 C C . LYS B 1 221 ? 7.961 -17.812 -1.687 1 97.38 221 LYS B C 1
ATOM 3993 O O . LYS B 1 221 ? 7.73 -17.516 -0.511 1 97.38 221 LYS B O 1
ATOM 3998 N N . GLY B 1 222 ? 7.426 -17.25 -2.689 1 98.38 222 GLY B N 1
ATOM 3999 C CA . GLY B 1 222 ? 6.418 -16.219 -2.562 1 98.38 222 GLY B CA 1
ATOM 4000 C C . GLY B 1 222 ? 5.688 -15.93 -3.861 1 98.38 222 GLY B C 1
ATOM 4001 O O . GLY B 1 222 ? 6.082 -16.422 -4.922 1 98.38 222 GLY B O 1
ATOM 4002 N N . THR B 1 223 ? 4.594 -15.211 -3.727 1 98.88 223 THR B N 1
ATOM 4003 C CA . THR B 1 223 ? 3.777 -14.867 -4.883 1 98.88 223 THR B CA 1
ATOM 4004 C C . THR B 1 223 ? 3.619 -13.352 -5 1 98.88 223 THR B C 1
ATOM 4006 O O . THR B 1 223 ? 3.238 -12.688 -4.035 1 98.88 223 THR B O 1
ATOM 4009 N N . CYS B 1 224 ? 3.961 -12.82 -6.16 1 98.94 224 CYS B N 1
ATOM 4010 C CA . CYS B 1 224 ? 3.805 -11.398 -6.43 1 98.94 224 CYS B CA 1
ATOM 4011 C C . CYS B 1 224 ? 2.576 -11.141 -7.293 1 98.94 224 CYS B C 1
ATOM 4013 O O . CYS B 1 224 ? 2.443 -11.703 -8.383 1 98.94 224 CYS B O 1
ATOM 4015 N N . VAL B 1 225 ? 1.716 -10.281 -6.855 1 98.81 225 VAL B N 1
ATOM 4016 C CA . VAL B 1 225 ? 0.444 -10.016 -7.52 1 98.81 225 VAL B CA 1
ATOM 4017 C C . VAL B 1 225 ? 0.474 -8.625 -8.156 1 98.81 225 VAL B C 1
ATOM 4019 O O . VAL B 1 225 ? 0.786 -7.637 -7.488 1 98.81 225 VAL B O 1
ATOM 4022 N N . PHE B 1 226 ? 0.204 -8.609 -9.492 1 98.38 226 PHE B N 1
ATOM 4023 C CA . PHE B 1 226 ? 0.145 -7.371 -10.266 1 98.38 226 PHE B CA 1
ATOM 4024 C C . PHE B 1 226 ? -1.269 -7.121 -10.773 1 98.38 226 PHE B C 1
ATOM 4026 O O . PHE B 1 226 ? -1.897 -8.016 -11.344 1 98.38 226 PHE B O 1
ATOM 4033 N N . GLU B 1 227 ? -1.782 -5.926 -10.648 1 96.06 227 GLU B N 1
ATOM 4034 C CA . GLU B 1 227 ? -3.02 -5.461 -11.266 1 96.06 227 GLU B CA 1
ATOM 4035 C C . GLU B 1 227 ? -4.145 -6.477 -11.086 1 96.06 227 GLU B C 1
ATOM 4037 O O . GLU B 1 227 ? -4.805 -6.859 -12.055 1 96.06 227 GLU B O 1
ATOM 4042 N N . ALA B 1 228 ? -4.438 -6.777 -9.914 1 94.5 228 ALA B N 1
ATOM 4043 C CA . ALA B 1 228 ? -5.535 -7.699 -9.625 1 94.5 228 ALA B CA 1
ATOM 4044 C C . ALA B 1 228 ? -6.785 -6.941 -9.18 1 94.5 228 ALA B C 1
ATOM 4046 O O . ALA B 1 228 ? -6.699 -5.988 -8.406 1 94.5 228 ALA B O 1
ATOM 4047 N N . LYS B 1 229 ? -7.902 -7.406 -9.695 1 94.31 229 LYS B N 1
ATOM 4048 C CA . LYS B 1 229 ? -9.188 -6.891 -9.234 1 94.31 229 LYS B CA 1
ATOM 4049 C C . LYS B 1 229 ? -9.688 -7.672 -8.023 1 94.31 229 LYS B C 1
ATOM 4051 O O . LYS B 1 229 ? -9.234 -8.789 -7.766 1 94.31 229 LYS B O 1
ATOM 4056 N N . LYS B 1 230 ? -10.602 -7.191 -7.25 1 89.06 230 LYS B N 1
ATOM 4057 C CA . LYS B 1 230 ? -11.109 -7.793 -6.02 1 89.06 230 LYS B CA 1
ATOM 4058 C C . LYS B 1 230 ? -11.664 -9.188 -6.277 1 89.06 230 LYS B C 1
ATOM 4060 O O . LYS B 1 230 ? -11.516 -10.086 -5.445 1 89.06 230 LYS B O 1
ATOM 4065 N N . LYS B 1 231 ? -12.25 -9.555 -7.453 1 85.94 231 LYS B N 1
ATOM 4066 C CA . LYS B 1 231 ? -12.812 -10.875 -7.742 1 85.94 231 LYS B CA 1
ATOM 4067 C C . LYS B 1 231 ? -12.023 -11.578 -8.844 1 85.94 231 LYS B C 1
ATOM 4069 O O . LYS B 1 231 ? -12.57 -12.406 -9.57 1 85.94 231 LYS B O 1
ATOM 4074 N N . SER B 1 232 ? -10.781 -11.5 -8.703 1 88.56 232 SER B N 1
ATOM 4075 C CA . SER B 1 232 ? -9.961 -12.078 -9.766 1 88.56 232 SER B CA 1
ATOM 4076 C C . SER B 1 232 ? -9.383 -13.422 -9.352 1 88.56 232 SER B C 1
ATOM 4078 O O . SER B 1 232 ? -9.273 -13.719 -8.164 1 88.56 232 SER B O 1
ATOM 4080 N N . GLY B 1 233 ? -8.992 -14.242 -10.328 1 89.94 233 GLY B N 1
ATOM 4081 C CA . GLY B 1 233 ? -8.328 -15.516 -10.102 1 89.94 233 GLY B CA 1
ATOM 4082 C C . GLY B 1 233 ? -6.98 -15.375 -9.414 1 89.94 233 GLY B C 1
ATOM 4083 O O . GLY B 1 233 ? -6.543 -16.266 -8.695 1 89.94 233 GLY B O 1
ATOM 4084 N N . SER B 1 234 ? -6.332 -14.281 -9.633 1 93.81 234 SER B N 1
ATOM 4085 C CA . SER B 1 234 ? -5.023 -14.047 -9.031 1 93.81 234 SER B CA 1
ATOM 4086 C C . SER B 1 234 ? -5.121 -13.977 -7.508 1 93.81 234 SER B C 1
ATOM 4088 O O . SER B 1 234 ? -4.18 -14.352 -6.805 1 93.81 234 SER B O 1
ATOM 4090 N N . LEU B 1 235 ? -6.262 -13.523 -7.027 1 95.12 235 LEU B N 1
ATOM 4091 C CA . LEU B 1 235 ? -6.434 -13.445 -5.578 1 95.12 235 LEU B CA 1
ATOM 4092 C C . LEU B 1 235 ? -6.547 -14.844 -4.977 1 95.12 235 LEU B C 1
ATOM 4094 O O . LEU B 1 235 ? -6.145 -15.062 -3.83 1 95.12 235 LEU B O 1
ATOM 4098 N N . ILE B 1 236 ? -7.012 -15.742 -5.715 1 95.12 236 ILE B N 1
ATOM 4099 C CA . ILE B 1 236 ? -7.082 -17.141 -5.289 1 95.12 236 ILE B CA 1
ATOM 4100 C C . ILE B 1 236 ? -5.672 -17.688 -5.117 1 95.12 236 ILE B C 1
ATOM 4102 O O . ILE B 1 236 ? -5.387 -18.375 -4.129 1 95.12 236 ILE B O 1
ATOM 4106 N N . THR B 1 237 ? -4.883 -17.375 -6.062 1 97.69 237 THR B N 1
ATOM 4107 C CA . THR B 1 237 ? -3.496 -17.828 -5.98 1 97.69 237 THR B CA 1
ATOM 4108 C C . THR B 1 237 ? -2.805 -17.219 -4.766 1 97.69 237 THR B C 1
ATOM 4110 O O . THR B 1 237 ? -2.076 -17.906 -4.047 1 97.69 237 THR B O 1
ATOM 4113 N N . ALA B 1 238 ? -3.043 -15.93 -4.559 1 98 238 ALA B N 1
ATOM 4114 C CA . ALA B 1 238 ? -2.48 -15.258 -3.389 1 98 238 ALA B CA 1
ATOM 4115 C C . ALA B 1 238 ? -2.936 -15.938 -2.1 1 98 238 ALA B C 1
ATOM 4117 O O . ALA B 1 238 ? -2.129 -16.156 -1.192 1 98 238 ALA B O 1
ATOM 4118 N N . GLN B 1 239 ? -4.199 -16.281 -2.062 1 97 239 GLN B N 1
ATOM 4119 C CA . GLN B 1 239 ? -4.734 -16.953 -0.879 1 97 239 GLN B CA 1
ATOM 4120 C C . GLN B 1 239 ? -4.086 -18.312 -0.677 1 97 239 GLN B C 1
ATOM 4122 O O . GLN B 1 239 ? -3.773 -18.703 0.452 1 97 239 GLN B O 1
ATOM 4127 N N . GLN B 1 240 ? -3.912 -19.016 -1.734 1 97.12 240 GLN B N 1
ATOM 4128 C CA . GLN B 1 240 ? -3.225 -20.297 -1.659 1 97.12 240 GLN B CA 1
ATOM 4129 C C . GLN B 1 240 ? -1.817 -20.125 -1.092 1 97.12 240 GLN B C 1
ATOM 4131 O O . GLN B 1 240 ? -1.374 -20.938 -0.276 1 97.12 240 GLN B O 1
ATOM 4136 N N . ALA B 1 241 ? -1.133 -19.141 -1.544 1 98.25 241 ALA B N 1
ATOM 4137 C CA . ALA B 1 241 ? 0.204 -18.844 -1.03 1 98.25 241 ALA B CA 1
ATOM 4138 C C . ALA B 1 241 ? 0.168 -18.578 0.47 1 98.25 241 ALA B C 1
ATOM 4140 O O . ALA B 1 241 ? 0.977 -19.125 1.227 1 98.25 241 ALA B O 1
ATOM 4141 N N . LEU B 1 242 ? -0.773 -17.781 0.864 1 97.5 242 LEU B N 1
ATOM 4142 C CA . LEU B 1 242 ? -0.922 -17.469 2.279 1 97.5 242 LEU B CA 1
ATOM 4143 C C . LEU B 1 242 ? -1.196 -18.719 3.096 1 97.5 242 LEU B C 1
ATOM 4145 O O . LEU B 1 242 ? -0.603 -18.922 4.156 1 97.5 242 LEU B O 1
ATOM 4149 N N . ASP B 1 243 ? -2.053 -19.562 2.625 1 96.75 243 ASP B N 1
ATOM 4150 C CA . ASP B 1 243 ? -2.402 -20.797 3.299 1 96.75 243 ASP B CA 1
ATOM 4151 C C . ASP B 1 243 ? -1.173 -21.688 3.49 1 96.75 243 ASP B C 1
ATOM 4153 O O . ASP B 1 243 ? -1.097 -22.453 4.453 1 96.75 243 ASP B O 1
ATOM 4157 N N . LEU B 1 244 ? -0.257 -21.578 2.639 1 97.56 244 LEU B N 1
ATOM 4158 C CA . LEU B 1 244 ? 0.962 -22.375 2.684 1 97.56 244 LEU B CA 1
ATOM 4159 C C . LEU B 1 244 ? 2.037 -21.672 3.512 1 97.56 244 LEU B C 1
ATOM 4161 O O . LEU B 1 244 ? 3.166 -22.172 3.607 1 97.56 244 LEU B O 1
ATOM 4165 N N . GLY B 1 245 ? 1.736 -20.516 4.008 1 96.5 245 GLY B N 1
ATOM 4166 C CA . GLY B 1 245 ? 2.693 -19.766 4.809 1 96.5 245 GLY B CA 1
ATOM 4167 C C . GLY B 1 245 ? 3.742 -19.047 3.977 1 96.5 245 GLY B C 1
ATOM 4168 O O . GLY B 1 245 ? 4.836 -18.766 4.461 1 96.5 245 GLY B O 1
ATOM 4169 N N . ARG B 1 246 ? 3.426 -18.828 2.742 1 97.31 246 ARG B N 1
ATOM 4170 C CA . ARG B 1 246 ? 4.348 -18.125 1.863 1 97.31 246 ARG B CA 1
ATOM 4171 C C . ARG B 1 246 ? 4.039 -16.625 1.842 1 97.31 246 ARG B C 1
ATOM 4173 O O . ARG B 1 246 ? 2.889 -16.219 2.016 1 97.31 246 ARG B O 1
ATOM 4180 N N . THR B 1 247 ? 5.039 -15.844 1.523 1 97.94 247 THR B N 1
ATOM 4181 C CA . THR B 1 247 ? 4.871 -14.391 1.482 1 97.94 247 THR B CA 1
ATOM 4182 C C . THR B 1 247 ? 4.113 -13.977 0.227 1 97.94 247 THR B C 1
ATOM 4184 O O . THR B 1 247 ? 4.355 -14.5 -0.859 1 97.94 247 THR B O 1
ATOM 4187 N N . VAL B 1 248 ? 3.217 -13.094 0.427 1 98.81 248 VAL B N 1
ATOM 4188 C CA . VAL B 1 248 ? 2.512 -12.5 -0.704 1 98.81 248 VAL B CA 1
ATOM 4189 C C . VAL B 1 248 ? 2.967 -11.062 -0.896 1 98.81 248 VAL B C 1
ATOM 4191 O O . VAL B 1 248 ? 2.945 -10.266 0.047 1 98.81 248 VAL B O 1
ATOM 4194 N N . PHE B 1 249 ? 3.477 -10.75 -2.086 1 98.88 249 PHE B N 1
ATOM 4195 C CA . PHE B 1 249 ? 3.85 -9.414 -2.523 1 98.88 249 PHE B CA 1
ATOM 4196 C C . PHE B 1 249 ? 2.756 -8.805 -3.391 1 98.88 249 PHE B C 1
ATOM 4198 O O . PHE B 1 249 ? 2.234 -9.453 -4.297 1 98.88 249 PHE B O 1
ATOM 4205 N N . SER B 1 250 ? 2.385 -7.629 -3.088 1 98.81 250 SER B N 1
ATOM 4206 C CA . SER B 1 250 ? 1.326 -6.973 -3.848 1 98.81 250 SER B CA 1
ATOM 4207 C C . SER B 1 250 ? 1.771 -5.602 -4.344 1 98.81 250 SER B C 1
ATOM 4209 O O . SER B 1 250 ? 2.283 -4.793 -3.566 1 98.81 250 SER B O 1
ATOM 4211 N N . VAL B 1 251 ? 1.635 -5.34 -5.59 1 98.75 251 VAL B N 1
ATOM 4212 C CA . VAL B 1 251 ? 2.078 -4.102 -6.223 1 98.75 251 VAL B CA 1
ATOM 4213 C C . VAL B 1 251 ? 0.944 -3.08 -6.207 1 98.75 251 VAL B C 1
ATOM 4215 O O . VAL B 1 251 ? -0.12 -3.316 -6.785 1 98.75 251 VAL B O 1
ATOM 4218 N N . PRO B 1 252 ? 1.185 -1.994 -5.574 1 97.88 252 PRO B N 1
ATOM 4219 C CA . PRO B 1 252 ? 0.131 -0.978 -5.531 1 97.88 252 PRO B CA 1
ATOM 4220 C C . PRO B 1 252 ? -0.026 -0.233 -6.855 1 97.88 252 PRO B C 1
ATOM 4222 O O . PRO B 1 252 ? 0.832 -0.344 -7.734 1 97.88 252 PRO B O 1
ATOM 4225 N N . GLY B 1 253 ? -1.159 0.46 -7.035 1 95.69 253 GLY B N 1
ATOM 4226 C CA . GLY B 1 253 ? -1.435 1.247 -8.227 1 95.69 253 GLY B CA 1
ATOM 4227 C C . GLY B 1 253 ? -2.463 2.34 -7.996 1 95.69 253 GLY B C 1
ATOM 4228 O O . GLY B 1 253 ? -2.729 2.717 -6.852 1 95.69 253 GLY B O 1
ATOM 4229 N N . ASN B 1 254 ? -2.932 2.85 -9.078 1 92.94 254 ASN B N 1
ATOM 4230 C CA . ASN B 1 254 ? -3.893 3.947 -9.055 1 92.94 254 ASN B CA 1
ATOM 4231 C C . ASN B 1 254 ? -5.199 3.529 -8.383 1 92.94 254 ASN B C 1
ATOM 4233 O O . ASN B 1 254 ? -5.762 2.482 -8.711 1 92.94 254 ASN B O 1
ATOM 4237 N N . ILE B 1 255 ? -5.656 4.383 -7.453 1 95.62 255 ILE B N 1
ATOM 4238 C CA . ILE B 1 255 ? -6.824 3.98 -6.68 1 95.62 255 ILE B CA 1
ATOM 4239 C C . ILE B 1 255 ? -8.102 4.352 -7.438 1 95.62 255 ILE B C 1
ATOM 4241 O O . ILE B 1 255 ? -9.195 3.924 -7.066 1 95.62 255 ILE B O 1
ATOM 4245 N N . LEU B 1 256 ? -7.953 5.152 -8.547 1 94.5 256 LEU B N 1
ATOM 4246 C CA . LEU B 1 256 ? -9.125 5.621 -9.281 1 94.5 256 LEU B CA 1
ATOM 4247 C C . LEU B 1 256 ? -9.539 4.613 -10.352 1 94.5 256 LEU B C 1
ATOM 4249 O O . LEU B 1 256 ? -10.57 4.781 -11 1 94.5 256 LEU B O 1
ATOM 4253 N N . THR B 1 257 ? -8.719 3.555 -10.57 1 91.06 257 THR B N 1
ATOM 4254 C CA . THR B 1 257 ? -9.047 2.506 -11.523 1 91.06 257 THR B CA 1
ATOM 4255 C C . THR B 1 257 ? -9.289 1.177 -10.812 1 91.06 257 THR B C 1
ATOM 4257 O O . THR B 1 257 ? -8.891 1.007 -9.656 1 91.06 257 THR B O 1
ATOM 4260 N N . GLU B 1 258 ? -9.883 0.288 -11.516 1 92.19 258 GLU B N 1
ATOM 4261 C CA . GLU B 1 258 ? -10.227 -0.993 -10.906 1 92.19 258 GLU B CA 1
ATOM 4262 C C . GLU B 1 258 ? -9.078 -1.988 -11.023 1 92.19 258 GLU B C 1
ATOM 4264 O O . GLU B 1 258 ? -9.141 -3.088 -10.477 1 92.19 258 GLU B O 1
ATOM 4269 N N . HIS B 1 259 ? -8.023 -1.582 -11.641 1 93.12 259 HIS B N 1
ATOM 4270 C CA . HIS B 1 259 ? -6.965 -2.518 -12 1 93.12 259 HIS B CA 1
ATOM 4271 C C . HIS B 1 259 ? -6.219 -3 -10.758 1 93.12 259 HIS B C 1
ATOM 4273 O O . HIS B 1 259 ? -5.609 -4.074 -10.773 1 93.12 259 HIS B O 1
ATOM 4279 N N . SER B 1 260 ? -6.27 -2.189 -9.68 1 95.44 260 SER B N 1
ATOM 4280 C CA . SER B 1 260 ? -5.41 -2.52 -8.547 1 95.44 260 SER B CA 1
ATOM 4281 C C . SER B 1 260 ? -6.227 -2.725 -7.273 1 95.44 260 SER B C 1
ATOM 4283 O O . SER B 1 260 ? -5.668 -2.77 -6.172 1 95.44 260 SER B O 1
ATOM 4285 N N . THR B 1 261 ? -7.547 -2.834 -7.363 1 97.06 261 THR B N 1
ATOM 4286 C CA . THR B 1 261 ? -8.406 -2.936 -6.188 1 97.06 261 THR B CA 1
ATOM 4287 C C . THR B 1 261 ? -8.047 -4.172 -5.363 1 97.06 261 THR B C 1
ATOM 4289 O O . THR B 1 261 ? -7.961 -4.102 -4.137 1 97.06 261 THR B O 1
ATOM 4292 N N . GLY B 1 262 ? -7.844 -5.293 -6.059 1 97.5 262 GLY B N 1
ATOM 4293 C CA . GLY B 1 262 ? -7.445 -6.512 -5.371 1 97.5 262 GLY B CA 1
ATOM 4294 C C . GLY B 1 262 ? -6.078 -6.406 -4.723 1 97.5 262 GLY B C 1
ATOM 4295 O O . GLY B 1 262 ? -5.875 -6.887 -3.605 1 97.5 262 GLY B O 1
ATOM 4296 N N . CYS B 1 263 ? -5.148 -5.781 -5.426 1 98.19 263 CYS B N 1
ATOM 4297 C CA . CYS B 1 263 ? -3.811 -5.582 -4.875 1 98.19 263 CYS B CA 1
ATOM 4298 C C . CYS B 1 263 ? -3.863 -4.758 -3.598 1 98.19 263 CYS B C 1
ATOM 4300 O O . CYS B 1 263 ? -3.189 -5.082 -2.617 1 98.19 263 CYS B O 1
ATOM 4302 N N . HIS B 1 264 ? -4.645 -3.727 -3.635 1 98.25 264 HIS B N 1
ATOM 4303 C CA . HIS B 1 264 ? -4.777 -2.873 -2.459 1 98.25 264 HIS B CA 1
ATOM 4304 C C . HIS B 1 264 ? -5.383 -3.641 -1.288 1 98.25 264 HIS B C 1
ATOM 4306 O O . HIS B 1 264 ? -4.93 -3.506 -0.15 1 98.25 264 HIS B O 1
ATOM 4312 N N . HIS B 1 265 ? -6.34 -4.426 -1.531 1 97.5 265 HIS B N 1
ATOM 4313 C CA . HIS B 1 265 ? -6.953 -5.242 -0.489 1 97.5 265 HIS B CA 1
ATOM 4314 C C . HIS B 1 265 ? -5.941 -6.203 0.123 1 97.5 265 HIS B C 1
ATOM 4316 O O . HIS B 1 265 ? -5.914 -6.391 1.342 1 97.5 265 HIS B O 1
ATOM 4322 N N . LEU B 1 266 ? -5.156 -6.805 -0.717 1 98.19 266 LEU B N 1
ATOM 4323 C CA . LEU B 1 266 ? -4.109 -7.688 -0.222 1 98.19 266 LEU B CA 1
ATOM 4324 C C . LEU B 1 266 ? -3.168 -6.941 0.718 1 98.19 266 LEU B C 1
ATOM 4326 O O . LEU B 1 266 ? -2.803 -7.461 1.776 1 98.19 266 LEU B O 1
ATOM 4330 N N . ILE B 1 267 ? -2.764 -5.746 0.328 1 98.31 267 ILE B N 1
ATOM 4331 C CA . ILE B 1 267 ? -1.86 -4.941 1.144 1 98.31 267 ILE B CA 1
ATOM 4332 C C . ILE B 1 267 ? -2.527 -4.605 2.475 1 98.31 267 ILE B C 1
ATOM 4334 O O . ILE B 1 267 ? -1.908 -4.727 3.535 1 98.31 267 ILE B O 1
ATOM 4338 N N . GLN B 1 268 ? -3.768 -4.168 2.436 1 97.62 268 GLN B N 1
ATOM 4339 C CA . GLN B 1 268 ? -4.52 -3.852 3.646 1 97.62 268 GLN B CA 1
ATOM 4340 C C . GLN B 1 268 ? -4.617 -5.066 4.562 1 97.62 268 GLN B C 1
ATOM 4342 O O . GLN B 1 268 ? -4.656 -4.926 5.789 1 97.62 268 GLN B O 1
ATOM 4347 N N . ASP B 1 269 ? -4.586 -6.254 3.924 1 96.12 269 ASP B N 1
ATOM 4348 C CA . ASP B 1 269 ? -4.707 -7.492 4.688 1 96.12 269 ASP B CA 1
ATOM 4349 C C . ASP B 1 269 ? -3.336 -7.988 5.145 1 96.12 269 ASP B C 1
ATOM 4351 O O . ASP B 1 269 ? -3.227 -9.062 5.738 1 96.12 269 ASP B O 1
ATOM 4355 N N . GLY B 1 270 ? -2.27 -7.316 4.77 1 96.31 270 GLY B N 1
ATOM 4356 C CA . GLY B 1 270 ? -0.982 -7.652 5.355 1 96.31 270 GLY B CA 1
ATOM 4357 C C . GLY B 1 270 ? 0.05 -8.07 4.328 1 96.31 270 GLY B C 1
ATOM 4358 O O . GLY B 1 270 ? 1.192 -8.383 4.676 1 96.31 270 GLY B O 1
ATOM 4359 N N . ALA B 1 271 ? -0.341 -8.172 3.061 1 98.25 271 ALA B N 1
ATOM 4360 C CA . ALA B 1 271 ? 0.653 -8.461 2.031 1 98.25 271 ALA B CA 1
ATOM 4361 C C . ALA B 1 271 ? 1.725 -7.379 1.98 1 98.25 271 ALA B C 1
ATOM 4363 O O . ALA B 1 271 ? 1.475 -6.23 2.357 1 98.25 271 ALA B O 1
ATOM 4364 N N . VAL B 1 272 ? 2.893 -7.672 1.539 1 98.38 272 VAL B N 1
ATOM 4365 C CA . VAL B 1 272 ? 4.004 -6.73 1.44 1 98.38 272 VAL B CA 1
ATOM 4366 C C . VAL B 1 272 ? 3.73 -5.727 0.322 1 98.38 272 VAL B C 1
ATOM 4368 O O . VAL B 1 272 ? 3.578 -6.105 -0.84 1 98.38 272 VAL B O 1
ATOM 4371 N N . CYS B 1 273 ? 3.602 -4.508 0.73 1 98.75 273 CYS B N 1
ATOM 4372 C CA . CYS B 1 273 ? 3.57 -3.465 -0.289 1 98.75 273 CYS B CA 1
ATOM 4373 C C . CYS B 1 273 ? 4.871 -3.439 -1.083 1 98.75 273 CYS B C 1
ATOM 4375 O O . CYS B 1 273 ? 5.914 -3.033 -0.565 1 98.75 273 CYS B O 1
ATOM 4377 N N . THR B 1 274 ? 4.809 -3.783 -2.346 1 98.81 274 THR B N 1
ATOM 4378 C CA . THR B 1 274 ? 6.016 -4.047 -3.119 1 98.81 274 THR B CA 1
ATOM 4379 C C . THR B 1 274 ? 6.172 -3.027 -4.242 1 98.81 274 THR B C 1
ATOM 4381 O O . THR B 1 274 ? 5.332 -2.953 -5.141 1 98.81 274 THR B O 1
ATOM 4384 N N . VAL B 1 275 ? 7.301 -2.281 -4.184 1 98.31 275 VAL B N 1
ATOM 4385 C CA . VAL B 1 275 ? 7.457 -1.224 -5.176 1 98.31 275 VAL B CA 1
ATOM 4386 C C . VAL B 1 275 ? 8.766 -1.421 -5.941 1 98.31 275 VAL B C 1
ATOM 4388 O O . VAL B 1 275 ? 9.078 -0.654 -6.855 1 98.31 275 VAL B O 1
ATOM 4391 N N . SER B 1 276 ? 9.539 -2.416 -5.543 1 97.75 276 SER B N 1
ATOM 4392 C CA . SER B 1 276 ? 10.781 -2.752 -6.242 1 97.75 276 SER B CA 1
ATOM 4393 C C . SER B 1 276 ? 11.133 -4.227 -6.066 1 97.75 276 SER B C 1
ATOM 4395 O O . SER B 1 276 ? 10.609 -4.891 -5.168 1 97.75 276 SER B O 1
ATOM 4397 N N . GLY B 1 277 ? 11.969 -4.707 -7.012 1 98.44 277 GLY B N 1
ATOM 4398 C CA . GLY B 1 277 ? 12.453 -6.07 -6.863 1 98.44 277 GLY B CA 1
ATOM 4399 C C . GLY B 1 277 ? 13.258 -6.285 -5.594 1 98.44 277 GLY B C 1
ATOM 4400 O O . GLY B 1 277 ? 13.273 -7.391 -5.047 1 98.44 277 GLY B O 1
ATOM 4401 N N . GLU B 1 278 ? 13.859 -5.25 -5.078 1 98.06 278 GLU B N 1
ATOM 4402 C CA . GLU B 1 278 ? 14.641 -5.316 -3.846 1 98.06 278 GLU B CA 1
ATOM 4403 C C . GLU B 1 278 ? 13.75 -5.621 -2.645 1 98.06 278 GLU B C 1
ATOM 4405 O O . GLU B 1 278 ? 14.18 -6.285 -1.7 1 98.06 278 GLU B O 1
ATOM 4410 N N . ASP B 1 279 ? 12.523 -5.137 -2.695 1 98.19 279 ASP B N 1
ATOM 4411 C CA . ASP B 1 279 ? 11.578 -5.457 -1.627 1 98.19 279 ASP B CA 1
ATOM 4412 C C . ASP B 1 279 ? 11.375 -6.965 -1.505 1 98.19 279 ASP B C 1
ATOM 4414 O O . ASP B 1 279 ? 11.297 -7.496 -0.396 1 98.19 279 ASP B O 1
ATOM 4418 N N . ILE B 1 280 ? 11.281 -7.637 -2.672 1 98.5 280 ILE B N 1
ATOM 4419 C CA . ILE B 1 280 ? 11.078 -9.078 -2.707 1 98.5 280 ILE B CA 1
ATOM 4420 C C . ILE B 1 280 ? 12.312 -9.797 -2.164 1 98.5 280 ILE B C 1
ATOM 4422 O O . ILE B 1 280 ? 12.203 -10.656 -1.29 1 98.5 280 ILE B O 1
ATOM 4426 N N . LEU B 1 281 ? 13.445 -9.398 -2.639 1 98.44 281 LEU B N 1
ATOM 4427 C CA . LEU B 1 281 ? 14.695 -10.031 -2.248 1 98.44 281 LEU B CA 1
ATOM 4428 C C . LEU B 1 281 ? 14.953 -9.859 -0.755 1 98.44 281 LEU B C 1
ATOM 4430 O O . LEU B 1 281 ? 15.484 -10.758 -0.103 1 98.44 281 LEU B O 1
ATOM 4434 N N . ALA B 1 282 ? 14.586 -8.711 -0.247 1 97.5 282 ALA B N 1
ATOM 4435 C CA . ALA B 1 282 ? 14.766 -8.438 1.176 1 97.5 282 ALA B CA 1
ATOM 4436 C C . ALA B 1 282 ? 13.945 -9.398 2.029 1 97.5 282 ALA B C 1
ATOM 4438 O O . ALA B 1 282 ? 14.391 -9.836 3.092 1 97.5 282 ALA B O 1
ATOM 4439 N N . GLU B 1 283 ? 12.781 -9.711 1.588 1 96.19 283 GLU B N 1
ATOM 4440 C CA . GLU B 1 283 ? 11.898 -10.617 2.324 1 96.19 283 GLU B CA 1
ATOM 4441 C C . GLU B 1 283 ? 12.43 -12.047 2.297 1 96.19 283 GLU B C 1
ATOM 4443 O O . GLU B 1 283 ? 12.211 -12.812 3.236 1 96.19 283 GLU B O 1
ATOM 4448 N N . PHE B 1 284 ? 13.078 -12.43 1.229 1 94.38 284 PHE B N 1
ATOM 4449 C CA . PHE B 1 284 ? 13.562 -13.797 1.083 1 94.38 284 PHE B CA 1
ATOM 4450 C C . PHE B 1 284 ? 14.828 -14.016 1.898 1 94.38 284 PHE B C 1
ATOM 4452 O O . PHE B 1 284 ? 15.18 -15.148 2.232 1 94.38 284 PHE B O 1
ATOM 4459 N N . LYS B 1 285 ? 15.648 -13.039 2.238 1 88.31 285 LYS B N 1
ATOM 4460 C CA . LYS B 1 285 ? 16.859 -13.141 3.057 1 88.31 285 LYS B CA 1
ATOM 4461 C C . LYS B 1 285 ? 16.5 -13.281 4.535 1 88.31 285 LYS B C 1
ATOM 4463 O O . LYS B 1 285 ? 17.297 -13.805 5.32 1 88.31 285 LYS B O 1
ATOM 4468 N N . GLU B 1 286 ? 15.406 -12.898 5.008 1 71.19 286 GLU B N 1
ATOM 4469 C CA . GLU B 1 286 ? 15.008 -12.984 6.406 1 71.19 286 GLU B CA 1
ATOM 4470 C C . GLU B 1 286 ? 14.531 -14.398 6.758 1 71.19 286 GLU B C 1
ATOM 4472 O O . GLU B 1 286 ? 14.812 -14.898 7.848 1 71.19 286 GLU B O 1
#

Organism: Enterococcus faecium (strain ATCC BAA-472 / TX0016 / DO) (NCBI:txid333849)

pLDDT: mean 94.75, std 6.02, range [48.94, 98.94]

Sequence (572 aa):
MMYQIEENLLKLAYTKGISSQGKWALANWMMQYPYKEIGFEDIIKIGKITKHRELFRKSWQEIHANWGKIQSKQSFITCFDPKYPPQLLHLTYPPIVLFYNGDLSLLSCNMLSVVGGRHTSALAKKTVYYLLKPVIEAGYVIVSGCAKGIDTYGHQAAISHGGRTIAVIGTGIEQVYPAENRDLQEVIANDHLLLSEYPPQSGPKKHCFPMRNRIIAALSKGTCVFEAKKKSGSLITAQQALDLGRTVFSVPGNILTEHSTGCHHLIQDGAVCTVSGEDILAEFKEMMYQIEENLLKLAYTKGISSQGKWALANWMMQYPYKEIGFEDIIKIGKITKHRELFRKSWQEIHANWGKIQSKQSFITCFDPKYPPQLLHLTYPPIVLFYNGDLSLLSCNMLSVVGGRHTSALAKKTVYYLLKPVIEAGYVIVSGCAKGIDTYGHQAAISHGGRTIAVIGTGIEQVYPAENRDLQEVIANDHLLLSEYPPQSGPKKHCFPMRNRIIAALSKGTCVFEAKKKSGSLITAQQALDLGRTVFSVPGNILTEHSTGCHHLIQDGAVCTVSGEDILAEFKE

Nearest PDB structures (foldseek):
  3uqz-assembly1_A  TM=9.478E-01  e=6.901E-31  Streptococcus pneumoniae
  3maj-assembly1_A-2  TM=8.102E-01  e=1.205E-21  Rhodopseudomonas palustris
  4ljk-assembly1_H  TM=8.923E-01  e=3.644E-16  Helicobacter pylori 26695
  1wek-assembly1_C  TM=6.899E-01  e=6.495E-04  Thermus thermophilus
  1wek-assembly1_F  TM=6.753E-01  e=2.104E-03  Thermus thermophilus

Secondary structure (DSSP, 8-state):
-HHHHHHHHHHHHH-SS--HHHHHHHHHHHHH-TTS---HHHHHHHHT--TTHHHHHHHHHHHHHTHHHHS-S--EEETTSTTS-GGGGGSSS--SEEEEEE-GGGGGS-EEEEEE-SS--TTHHHHHHHHHHHHHHTTPEEEE---TTHHHHHHHHHHHTT--EEEEESS-TT--SSGGGHHHHHHHHHHSEEEESS-TT----TTHHHHHHHHHHHHSSEEEEES--TT-HHHHHHHHHHHTT-EEEE----TTSGGGHHHHHHHHTT-EE--SHHHHHHHHH-/-HHHHHHHHHHHHH-SS--HHHHHHHHHHHHH-TTS---HHHHHHHHT--TTHHHHHHHHHHHHHTHHHHS----EEETTSTTS-GGGGGSSS--SEEEEEE-GGGGGS-EEEEEE-SS--TTHHHHHHHHHHHHHHTTPEEEE---TTHHHHHHHHHHHTT--EEEEESS-TT--SSGGGHHHHHHHHHHSEEEESS-TT----TTHHHHHHHHHHHHSSEEEEES--TT-HHHHHHHHHHHTT-EEEE----TTSGGGHHHHHHHHTT-EE--SHHHHHHHHH-

Solvent-accessible surface area (backbone atoms only — not comparable to full-atom values): 29095 Å² total; per-residue (Å²): 98,74,61,56,53,50,50,51,50,52,51,52,60,70,33,47,49,62,50,58,61,17,53,37,41,42,51,50,47,42,67,75,38,61,85,58,84,80,49,72,69,52,50,37,60,58,26,63,43,66,94,32,40,66,54,21,50,54,35,43,49,52,46,63,73,40,34,83,75,56,65,55,90,64,50,65,47,37,70,82,38,89,76,42,50,69,53,38,65,73,42,94,54,41,69,58,41,37,33,45,39,53,48,68,72,63,60,76,49,57,31,37,16,37,36,25,19,59,77,61,63,94,55,46,54,59,51,47,39,61,32,43,45,58,38,31,72,71,60,31,29,34,30,26,47,46,40,58,38,35,13,40,36,43,47,49,35,22,52,74,72,71,35,44,36,36,34,46,32,46,25,2,78,75,46,67,69,50,68,91,39,42,67,58,52,49,50,30,27,67,77,21,20,28,37,13,70,38,50,45,80,36,62,85,46,84,71,36,42,65,60,38,32,48,53,45,27,35,64,20,66,26,34,37,38,39,41,19,32,78,87,35,73,38,54,52,27,45,48,45,18,47,75,69,71,27,51,40,34,19,29,54,28,50,66,90,46,65,46,19,48,24,18,46,51,40,33,63,73,65,30,43,65,35,72,41,23,62,54,56,52,55,62,71,74,109,98,76,60,58,55,52,48,52,48,52,50,54,61,69,32,48,50,62,50,59,61,19,52,38,43,42,51,52,46,41,67,75,38,59,85,59,84,81,50,71,67,51,50,35,60,58,25,63,44,65,95,33,42,66,53,20,50,54,34,44,49,50,48,63,74,41,33,83,76,57,65,55,90,65,51,65,46,37,70,81,38,88,76,42,51,68,52,39,66,71,43,95,52,38,68,58,42,38,33,47,38,53,49,68,72,62,60,76,50,56,30,36,16,37,37,24,19,59,77,61,63,95,54,47,57,59,50,47,40,60,32,43,45,57,39,30,72,71,61,32,29,35,30,27,46,46,38,58,38,36,14,41,38,44,48,49,34,21,52,74,72,70,35,43,36,36,34,45,33,45,26,2,78,74,46,68,68,49,67,92,40,41,67,58,51,50,50,31,27,68,75,22,20,26,37,11,70,38,50,46,81,36,62,84,46,83,72,36,42,66,60,37,31,46,54,44,28,35,66,19,66,26,34,37,38,39,43,20,33,77,88,36,72,38,54,52,27,46,49,44,18,46,77,69,72,29,50,41,34,18,29,54,28,49,64,88,47,66,47,17,48,24,17,45,50,42,34,64,72,65,29,42,66,37,73,40,22,62,54,55,54,55,62,72,73,109

InterPro domains:
  IPR003488 DNA recombination-mediator protein A [PTHR43022] (71-285)
  IPR057666 Smf/DprA, SLOG domain [PF02481] (76-284)
  IPR057666 Smf/DprA, SLOG domain [TIGR00732] (71-283)